Protein 9KP8 (pdb70)

InterPro domains:
  IPR002937 Amine oxidase [PF01593] (42-305)
  IPR036188 FAD/NAD(P)-binding domain superfamily [G3DSA:3.50.50.60] (33-446)
  IPR036188 FAD/NAD(P)-binding domain superfamily [SSF51905] (32-357)

Secondary structure (DSSP, 8-state):
-PPPEEEEEEEE--SHHHHHHHHHHHHTT--EEEE-SSSSS-TT--EEE-TT--EEE-S---B--SHHHHHHHHHTT--EEE--PPP-EEEEEETTTTEE--SPTTPPPHHHHHHHHHHHHTT-GGGTTSB----SSPPHHHHSBHHHHHHHTT-GGGHHHHHHTSSS-GGGSBHHHHHHHHSHHHHHHHHH--EEETT-HHHHHHHHHHHHGGGEETTEEEEEEEEETTEEEEEEEETTS-EEEEEEEEEEE-S---GGGGTT----HHHHHHHTT-EEEEEEEEEEE---S-TTEEEEE--TTSGGGPPPSSEEEEEE--SSTT-EEEEEEE-TT--HHHHHHHHHHHHHHHHHTTS----PPEEEEEEE--SEEEE--HHHHHTTHHHHHHHTTTGGGEEE-STTTB-SSHHHHHHHHHHHHHHHT--

Solvent-accessible surface area: 17937 Å² total; per-residue (Å²): 106,138,130,66,40,68,72,32,0,0,0,0,14,0,13,22,7,0,0,6,0,0,0,98,0,78,87,93,62,42,71,0,1,0,3,9,170,32,107,73,18,1,19,73,3,14,22,69,75,18,186,114,100,28,39,0,18,10,7,36,48,11,3,4,44,54,80,50,0,81,84,6,0,98,85,1,152,9,85,57,23,150,77,94,68,11,98,42,90,97,27,43,0,2,1,82,38,0,92,134,42,111,44,26,107,63,23,44,104,51,135,88,0,3,68,92,0,45,112,9,3,71,93,6,33,62,6,64,101,0,5,11,118,22,68,70,130,10,46,99,27,0,4,23,65,0,25,68,1,0,128,142,61,146,4,72,38,0,0,7,1,0,2,20,31,0,8,4,6,0,21,142,20,29,0,0,7,0,6,6,18,0,1,53,28,2,3,60,8,49,52,81,19,33,10,49,2,86,96,0,0,25,19,0,7,136,23,0,23,153,61,3,43,103,20,20,36,74,88,2,56,21,76,40,7,94,22,83,161,135,7,4,45,0,53,0,84,22,79,105,44,28,86,6,42,0,90,8,137,29,0,0,0,23,35,44,0,14,76,124,46,8,126,40,14,70,46,38,134,68,0,40,111,1,3,71,50,21,80,47,34,22,25,15,0,0,0,0,31,86,4,32,14,48,75,75,0,35,6,29,8,1,8,79,139,48,98,22,1,0,5,108,44,49,2,1,34,66,2,26,17,27,147,11,107,24,37,2,1,0,14,0,0,0,33,38,144,6,20,84,118,90,0,63,43,36,0,47,95,37,3,78,45,1,109,78,81,66,15,19,76,7,91,139,11,100,48,34,90,28,19,58,11,37,23,7,16,12,45,1,42,25,117,50,3,98,47,3,2,4,130,30,0,33,145,12,20,26,78,49,12,0,12,0,1,4,43,5,1,1,2,45,42,15,8,16,9,0,26,8,0,34,84,4,1,104,80,8,53,90,163

Foldseek 3Di:
DPEAAEWAEEEEAQALLRLLLQLVCVVVVTGYFYFHQAQFGHQQFDWDADPVLFTDTQGDQFAFPDPLVVVLCVSLVFAKDFRDFDAADEWEAALVQLGTDDQPPLADALLVLQVLVQVLCVVVVVCVLFFLPADPLGDVLQQAQPLVNCVVSVSLNNPVSLLLQQQAQSRRHGNNLSCLRCNDSNSVRVVVGGMAGPSGSSSSRVSSCVVCPPSYQHSKHFAAKDFALQWIWTWMAHPVGDIYIYIHRAYEYAFQLQVVRQHNPDDDPLSCVLNPFWFFKWKKGFKWFPWQFDQRYWYQHFNNPDRSRGDHPFDFSTWAHGPDGGITITMTMHGPPCDDVNRLVSVQVSSVSNVVNVNGVTDRIGTPDIDIPPGDDTDGHSVCVSVPSLVSVCVPASPRRYHYFYVNRGRHGSSSRSVVSVVSVVVSPDD

Nearest PDB structures (foldseek):
  2xfo-assembly1_B  TM=6.736E-01  e=1.021E-20  Homo sapiens
  2c76-assembly1_B  TM=6.540E-01  e=6.732E-21  Homo sapiens
  2bk4-assembly1_A  TM=6.686E-01  e=2.087E-20  Homo sapiens
  2c75-assembly1_B  TM=6.546E-01  e=1.745E-20  Homo sapiens
  3zyx-assembly1_B  TM=6.555E-01  e=2.810E-20  Homo sapiens

B-factor: mean 18.24, std 7.31, range [10.5, 93.71]

Radius of gyration: 21.71 Å; Cα contacts (8 Å, |Δi|>4): 924; chains: 1; bounding box: 50×56×63 Å

Structure (mmCIF, N/CA/C/O backbone):
data_9KP8
#
_entry.id   9KP8
#
_cell.length_a   118.245
_cell.length_b   118.245
_cell.length_c   68.891
_cell.angle_alpha   90.000
_cell.angle_beta   90.000
_cell.angle_gamma   120.000
#
_symmetry.space_group_name_H-M   'P 65'
#
loop_
_entity.id
_entity.type
_entity.pdbx_description
1 polymer 'alpha-glucosidase,Beta-cyclopiazonate dehydrogenase'
2 non-polymer 'FLAVIN-ADENINE DINUCLEOTIDE'
3 non-polymer 2-acetamido-2-deoxy-beta-D-glucopyranose
4 non-polymer 'SULFATE ION'
5 water water
#
loop_
_atom_site.group_PDB
_atom_site.id
_atom_site.type_symbol
_atom_site.label_atom_id
_atom_site.label_alt_id
_atom_site.label_comp_id
_atom_site.label_asym_id
_atom_site.label_entity_id
_atom_site.label_seq_id
_atom_site.pdbx_PDB_ins_code
_atom_site.Cartn_x
_atom_site.Cartn_y
_atom_site.Cartn_z
_atom_site.occupancy
_atom_site.B_iso_or_equiv
_atom_site.auth_seq_id
_atom_site.auth_comp_id
_atom_site.auth_asym_id
_atom_site.auth_atom_id
_atom_site.pdbx_PDB_model_num
ATOM 1 N N . ALA A 1 107 ? 9.995 28.310 -22.086 1.000 31.960 1 ALA A N 1
ATOM 2 C CA . ALA A 1 107 ? 8.527 28.432 -21.911 1.000 31.700 1 ALA A CA 1
ATOM 3 C C . ALA A 1 107 ? 7.826 27.299 -22.655 1.000 31.720 1 ALA A C 1
ATOM 4 O O . ALA A 1 107 ? 8.353 26.786 -23.641 1.000 32.160 1 ALA A O 1
ATOM 6 N N . ARG A 1 108 ? 6.638 26.918 -22.170 1.000 31.070 2 ARG A N 1
ATOM 7 C CA . ARG A 1 108 ? 5.770 26.007 -22.898 1.000 30.920 2 ARG A CA 1
ATOM 8 C C . ARG A 1 108 ? 5.218 26.726 -24.125 1.000 29.100 2 ARG A C 1
ATOM 9 O O . ARG A 1 108 ? 5.343 27.942 -24.247 1.000 28.410 2 ARG A O 1
ATOM 17 N N . ASP A 1 109 ? 4.603 25.954 -25.026 1.000 27.610 3 ASP A N 1
ATOM 18 C CA . ASP A 1 109 ? 4.034 26.499 -26.246 1.000 26.850 3 ASP A CA 1
ATOM 19 C C . ASP A 1 109 ? 2.999 27.559 -25.883 1.000 24.520 3 ASP A C 1
ATOM 20 O O . ASP A 1 109 ? 2.129 27.327 -25.047 1.000 23.760 3 ASP A O 1
ATOM 25 N N . THR A 1 110 ? 3.127 28.726 -26.516 1.000 22.460 4 THR A N 1
ATOM 26 C CA . THR A 1 110 ? 2.163 29.804 -26.385 1.000 20.710 4 THR A CA 1
ATOM 27 C C . THR A 1 110 ? 0.757 29.268 -26.644 1.000 20.100 4 THR A C 1
ATOM 28 O O . THR A 1 110 ? 0.568 28.455 -27.548 1.000 21.120 4 THR A O 1
ATOM 32 N N . ILE A 1 111 ? -0.211 29.731 -25.841 1.000 18.480 5 ILE A N 1
ATOM 33 C CA . ILE A 1 111 ? -1.618 29.416 -26.038 1.000 18.150 5 ILE A CA 1
ATOM 34 C C . ILE A 1 111 ? -2.328 30.706 -26.438 1.000 17.240 5 ILE A C 1
ATOM 35 O O . ILE A 1 111 ? -2.278 31.687 -25.699 1.000 17.520 5 ILE A O 1
ATOM 40 N N A SER A 1 112 ? -2.969 30.693 -27.615 0.500 16.840 6 SER A N 1
ATOM 41 N N B SER A 1 112 ? -2.999 30.677 -27.595 0.500 16.850 6 SER A N 1
ATOM 42 C CA A SER A 1 112 ? -3.735 31.829 -28.104 0.500 16.650 6 SER A CA 1
ATOM 43 C CA B SER A 1 112 ? -3.734 31.824 -28.099 0.500 16.680 6 SER A CA 1
ATOM 44 C C A SER A 1 112 ? -5.225 31.506 -28.031 0.500 16.050 6 SER A C 1
ATOM 45 C C B SER A 1 112 ? -5.230 31.526 -28.068 0.500 16.070 6 SER A C 1
ATOM 46 O O A SER A 1 112 ? -5.652 30.454 -28.500 0.500 15.940 6 SER A O 1
ATOM 47 O O B SER A 1 112 ? -5.670 30.512 -28.603 0.500 15.970 6 SER A O 1
ATOM 52 N N . ARG A 1 113 ? -6.001 32.417 -27.429 1.000 15.640 7 ARG A N 1
ATOM 53 C CA . ARG A 1 113 ? -7.439 32.244 -27.282 1.000 15.660 7 ARG A CA 1
ATOM 54 C C . ARG A 1 113 ? -8.147 33.578 -27.497 1.000 15.200 7 ARG A C 1
ATOM 55 O O . ARG A 1 113 ? -7.531 34.639 -27.444 1.000 15.840 7 ARG A O 1
ATOM 63 N N . ASP A 1 114 ? -9.464 33.516 -27.715 1.000 15.150 8 ASP A N 1
ATOM 64 C CA . ASP A 1 114 ? -10.265 34.726 -27.805 1.000 14.930 8 ASP A CA 1
ATOM 65 C C . ASP A 1 114 ? -10.282 35.456 -26.464 1.000 14.020 8 ASP A C 1
ATOM 66 O O . ASP A 1 114 ? -10.143 36.675 -26.433 1.000 14.050 8 ASP A O 1
ATOM 71 N N . VAL A 1 115 ? -10.451 34.708 -25.364 1.000 13.520 9 VAL A N 1
ATOM 72 C CA . VAL A 1 115 ? -10.530 35.309 -24.040 1.000 13.400 9 VAL A CA 1
ATOM 73 C C . VAL A 1 115 ? -9.648 34.531 -23.069 1.000 13.260 9 VAL A C 1
ATOM 74 O O . VAL A 1 115 ? -9.748 33.314 -22.970 1.000 13.680 9 VAL A O 1
ATOM 78 N N . ILE A 1 116 ? -8.812 35.265 -22.328 1.000 13.000 10 ILE A N 1
ATOM 79 C CA . ILE A 1 116 ? -8.127 34.720 -21.167 1.000 13.020 10 ILE A CA 1
ATOM 80 C C . ILE A 1 116 ? -8.927 35.108 -19.928 1.000 12.770 10 ILE A C 1
ATOM 81 O O . ILE A 1 116 ? -9.229 36.285 -19.730 1.000 12.960 10 ILE A O 1
ATOM 86 N N . ILE A 1 117 ? -9.270 34.104 -19.114 1.000 12.440 11 ILE A N 1
ATOM 87 C CA . ILE A 1 117 ? -10.057 34.302 -17.908 1.000 12.460 11 ILE A CA 1
ATOM 88 C C . ILE A 1 117 ? -9.160 34.059 -16.698 1.000 12.260 11 ILE A C 1
ATOM 89 O O . ILE A 1 117 ? -8.600 32.972 -16.555 1.000 12.730 11 ILE A O 1
ATOM 94 N N . LEU A 1 118 ? -9.048 35.067 -15.827 1.000 11.880 12 LEU A N 1
ATOM 95 C CA . LEU A 1 118 ? -8.279 34.931 -14.600 1.000 11.950 12 LEU A CA 1
ATOM 96 C C . LEU A 1 118 ? -9.218 34.574 -13.455 1.000 11.670 12 LEU A C 1
ATOM 97 O O . LEU A 1 118 ? -10.076 35.372 -13.074 1.000 11.640 12 LEU A O 1
ATOM 102 N N . GLY A 1 119 ? -9.031 33.359 -12.933 1.000 11.900 13 GLY A N 1
ATOM 103 C CA . GLY A 1 119 ? -9.833 32.809 -11.855 1.000 11.940 13 GLY A CA 1
ATOM 104 C C . GLY A 1 119 ? -10.918 31.886 -12.397 1.000 11.910 13 GLY A C 1
ATOM 105 O O . GLY A 1 119 ? -11.806 32.336 -13.121 1.000 12.780 13 GLY A O 1
ATOM 106 N N . GLY A 1 120 ? -10.832 30.604 -12.027 1.000 11.950 14 GLY A N 1
ATOM 107 C CA . GLY A 1 120 ? -11.827 29.605 -12.379 1.000 11.870 14 GLY A CA 1
ATOM 108 C C . GLY A 1 120 ? -12.736 29.286 -11.196 1.000 11.610 14 GLY A C 1
ATOM 109 O O . GLY A 1 120 ? -12.915 28.126 -10.828 1.000 12.180 14 GLY A O 1
ATOM 110 N N . GLY A 1 121 ? -13.295 30.345 -10.600 1.000 11.490 15 GLY A N 1
ATOM 111 C CA . GLY A 1 121 ? -14.303 30.222 -9.566 1.000 11.230 15 GLY A CA 1
ATOM 112 C C . GLY A 1 121 ? -15.696 30.290 -10.174 1.000 11.120 15 GLY A C 1
ATOM 113 O O . GLY A 1 121 ? -15.902 29.868 -11.310 1.000 11.650 15 GLY A O 1
ATOM 114 N N . SER A 1 122 ? -16.653 30.835 -9.426 1.000 10.980 16 SER A N 1
ATOM 115 C CA . SER A 1 122 ? -18.025 30.842 -9.899 1.000 11.090 16 SER A CA 1
ATOM 116 C C . SER A 1 122 ? -18.177 31.667 -11.175 1.000 11.120 16 SER A C 1
ATOM 117 O O . SER A 1 122 ? -18.747 31.192 -12.159 1.000 11.510 16 SER A O 1
ATOM 120 N N . SER A 1 123 ? -17.708 32.917 -11.1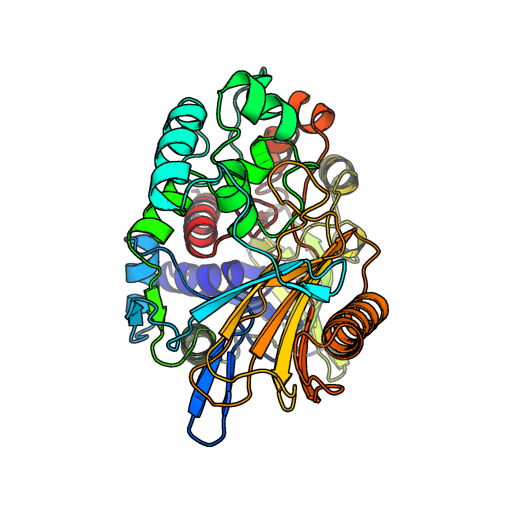54 1.000 11.040 17 SER A N 1
ATOM 121 C CA . SER A 1 12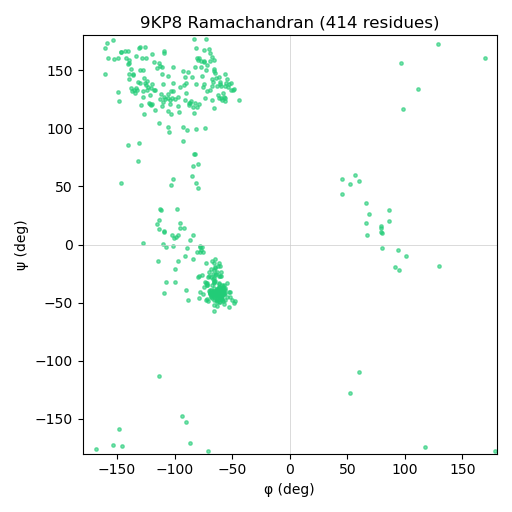3 ? -17.955 33.811 -12.274 1.000 11.190 17 SER A CA 1
ATOM 122 C C . SER A 1 123 ? -17.074 33.438 -13.464 1.000 11.210 17 SER A C 1
ATOM 123 O O . SER A 1 123 ? -17.519 33.522 -14.607 1.000 11.480 17 SER A O 1
ATOM 126 N N . GLY A 1 124 ? -15.836 33.009 -13.204 1.000 11.160 18 GLY A N 1
ATOM 127 C CA . GLY A 1 124 ? -14.924 32.665 -14.284 1.000 11.310 18 GLY A CA 1
ATOM 128 C C . GLY A 1 124 ? -15.347 31.398 -15.022 1.000 11.340 18 GLY A C 1
ATOM 129 O O . GLY A 1 124 ? -15.242 31.318 -16.248 1.000 11.660 18 GLY A O 1
ATOM 130 N N . THR A 1 125 ? -15.809 30.397 -14.269 1.000 11.490 19 THR A N 1
ATOM 131 C CA . THR A 1 125 ? -16.263 29.160 -14.885 1.000 11.660 19 THR A CA 1
ATOM 132 C C . THR A 1 125 ? -17.511 29.417 -15.730 1.000 11.480 19 THR A C 1
ATOM 133 O O . THR A 1 125 ? -17.617 28.923 -16.851 1.000 11.930 19 THR A O 1
ATOM 137 N N . TYR A 1 126 ? -18.461 30.176 -15.178 1.000 11.240 20 TYR A N 1
ATOM 138 C CA . TYR A 1 126 ? -19.663 30.537 -15.911 1.000 11.610 20 TYR A CA 1
ATOM 139 C C . TYR A 1 126 ? -19.290 31.242 -17.214 1.000 11.860 20 TYR A C 1
ATOM 140 O O . TYR A 1 126 ? -19.812 30.911 -18.277 1.000 12.060 20 TYR A O 1
ATOM 149 N N . ALA A 1 127 ? -18.381 32.217 -17.127 1.000 11.790 21 ALA A N 1
ATOM 150 C CA . ALA A 1 127 ? -17.945 32.951 -18.304 1.000 12.040 21 ALA A CA 1
ATOM 151 C C . ALA A 1 127 ? -17.345 32.003 -19.341 1.000 12.260 21 ALA A C 1
ATOM 152 O O . ALA A 1 127 ? -17.593 32.157 -20.533 1.000 12.570 21 ALA A O 1
ATOM 154 N N . ALA A 1 128 ? -16.538 31.037 -18.892 1.000 12.170 22 ALA A N 1
ATOM 155 C CA . ALA A 1 128 ? -15.867 30.126 -19.808 1.000 12.210 22 ALA A CA 1
ATOM 156 C C . ALA A 1 128 ? -16.895 29.355 -20.633 1.000 12.720 22 ALA A C 1
ATOM 157 O O . ALA A 1 128 ? -16.758 29.229 -21.849 1.000 13.060 22 ALA A O 1
ATOM 159 N N . ILE A 1 129 ? -17.925 28.834 -19.962 1.000 12.640 23 ILE A N 1
ATOM 160 C CA . ILE A 1 129 ? -18.937 28.025 -20.622 1.000 13.000 23 ILE A CA 1
ATOM 161 C C . ILE A 1 129 ? -19.757 28.903 -21.567 1.000 13.360 23 ILE A C 1
ATOM 162 O O . ILE A 1 129 ? -20.012 28.517 -22.707 1.000 13.690 23 ILE A O 1
ATOM 167 N N . ARG A 1 130 ? -20.156 30.090 -21.104 1.000 13.660 24 ARG A N 1
ATOM 168 C CA . ARG A 1 130 ? -20.971 30.981 -21.916 1.000 14.290 24 ARG A CA 1
ATOM 169 C C . ARG A 1 130 ? -20.197 31.432 -23.153 1.000 14.360 24 ARG A C 1
ATOM 170 O O . ARG A 1 130 ? -20.755 31.499 -24.247 1.000 14.670 24 ARG A O 1
ATOM 178 N N . LEU A 1 131 ? -18.905 31.733 -22.986 1.000 14.090 25 LEU A N 1
ATOM 179 C CA . LEU A 1 131 ? -18.099 32.218 -24.095 1.000 14.740 25 LEU A CA 1
ATOM 180 C C . LEU A 1 131 ? -17.940 31.128 -25.149 1.000 15.720 25 LEU A C 1
ATOM 181 O O . LEU A 1 131 ? -18.087 31.401 -26.338 1.000 16.100 25 LEU A O 1
ATOM 186 N N . ARG A 1 132 ? -17.656 29.898 -24.718 1.000 16.080 26 ARG A N 1
ATOM 187 C CA . ARG A 1 132 ? -17.535 28.795 -25.657 1.000 17.690 26 ARG A CA 1
ATOM 188 C C . ARG A 1 132 ? -18.815 28.640 -26.472 1.000 18.240 26 ARG A C 1
ATOM 189 O O . ARG A 1 132 ? -18.752 28.420 -27.680 1.000 18.910 26 ARG A O 1
ATOM 197 N N . ASP A 1 133 ? -19.970 28.758 -25.813 1.000 17.960 27 ASP A N 1
ATOM 198 C CA . ASP A 1 133 ? -21.248 28.598 -26.490 1.000 18.940 27 ASP A CA 1
ATOM 199 C C . ASP A 1 133 ? -21.467 29.729 -27.497 1.000 19.970 27 ASP A C 1
ATOM 200 O O . ASP A 1 133 ? -22.204 29.540 -28.464 1.000 21.680 27 ASP A O 1
ATOM 205 N N . GLN A 1 134 ? -20.824 30.889 -27.278 1.000 20.500 28 GLN A N 1
ATOM 206 C CA . GLN A 1 134 ? -20.869 32.013 -28.207 1.000 22.280 28 GLN A CA 1
ATOM 207 C C . GLN A 1 134 ? -19.889 31.833 -29.366 1.000 22.500 28 GLN A C 1
ATOM 208 O O . GLN A 1 134 ? -19.863 32.659 -30.276 1.000 24.770 28 GLN A O 1
ATOM 214 N N . GLY A 1 135 ? -19.053 30.791 -29.309 1.000 22.250 29 GLY A N 1
ATOM 215 C CA . GLY A 1 135 ? -18.041 30.557 -30.327 1.000 22.580 29 GLY A CA 1
ATOM 216 C C . GLY A 1 135 ? -16.739 31.315 -30.068 1.000 22.440 29 GLY A C 1
ATOM 217 O O . GLY A 1 135 ? -15.955 31.513 -30.993 1.000 23.710 29 GLY A O 1
ATOM 218 N N . LYS A 1 136 ? -16.512 31.729 -28.812 1.000 21.340 30 LYS A N 1
ATOM 219 C CA . LYS A 1 136 ? -15.245 32.313 -28.396 1.000 20.850 30 LYS A CA 1
ATOM 220 C C . LYS A 1 136 ? -14.435 31.253 -27.647 1.000 19.940 30 LYS A C 1
ATOM 221 O O . LYS A 1 136 ? -14.967 30.585 -26.764 1.000 22.720 30 LYS A O 1
ATOM 227 N N . THR A 1 137 ? -13.151 31.105 -28.006 1.000 17.550 31 THR A N 1
ATOM 228 C CA . THR A 1 137 ? -12.248 30.178 -27.337 1.000 16.590 31 THR A CA 1
ATOM 229 C C . THR A 1 137 ? -11.696 30.822 -26.067 1.000 15.200 31 THR A C 1
ATOM 230 O O . THR A 1 137 ? -11.592 32.042 -25.986 1.000 15.020 31 THR A O 1
ATOM 234 N N . VAL A 1 138 ? -11.335 29.984 -25.085 1.000 14.570 32 VAL A N 1
ATOM 235 C CA . VAL A 1 138 ? -10.954 30.478 -23.770 1.000 14.460 32 VAL A CA 1
ATOM 236 C C . VAL A 1 138 ? -9.767 29.692 -23.221 1.000 14.260 32 VAL A C 1
ATOM 237 O O . VAL A 1 138 ? -9.533 28.541 -23.588 1.000 14.840 32 VAL A O 1
ATOM 241 N N . ALA A 1 139 ? -9.044 30.348 -22.307 1.000 14.140 33 ALA A N 1
ATOM 242 C CA . ALA A 1 139 ? -8.198 29.677 -21.334 1.000 14.290 33 ALA A CA 1
ATOM 243 C C . ALA A 1 139 ? -8.530 30.236 -19.955 1.000 13.960 33 ALA A C 1
ATOM 244 O O . ALA A 1 139 ? -8.731 31.440 -19.812 1.000 14.650 33 ALA A O 1
ATOM 246 N N . VAL A 1 140 ? -8.596 29.342 -18.965 1.000 13.660 34 VAL A N 1
ATOM 247 C CA . VAL A 1 140 ? -8.918 29.696 -17.595 1.000 13.430 34 VAL A CA 1
ATOM 248 C C . VAL A 1 140 ? -7.676 29.474 -16.737 1.000 13.370 34 VAL A C 1
ATOM 249 O O . VAL A 1 140 ? -7.128 28.373 -16.711 1.000 14.360 34 VAL A O 1
ATOM 253 N N . VAL A 1 141 ? -7.267 30.526 -16.023 1.000 13.020 35 VAL A N 1
ATOM 254 C CA . VAL A 1 141 ? -6.091 30.502 -15.169 1.000 13.080 35 VAL A CA 1
ATOM 255 C C . VAL A 1 141 ? -6.559 30.440 -13.717 1.000 12.780 35 VAL A C 1
ATOM 256 O O . VAL A 1 141 ? -7.177 31.387 -13.235 1.000 13.200 35 VAL A O 1
ATOM 260 N N . GLU A 1 142 ? -6.272 29.336 -13.014 1.000 12.430 36 GLU A N 1
ATOM 261 C CA . GLU A 1 142 ? -6.824 29.127 -11.684 1.000 12.560 36 GLU A CA 1
ATOM 262 C C . GLU A 1 142 ? -5.723 28.803 -10.678 1.000 12.500 36 GLU A C 1
ATOM 263 O O . GLU A 1 142 ? -4.974 27.845 -10.852 1.000 12.890 36 GLU A O 1
ATOM 269 N N . ARG A 1 143 ? -5.712 29.581 -9.592 1.000 12.800 37 ARG A N 1
ATOM 270 C CA . ARG A 1 143 ? -4.745 29.508 -8.504 1.000 13.720 37 ARG A CA 1
ATOM 271 C C . ARG A 1 143 ? -4.782 28.158 -7.786 1.000 13.360 37 ARG A C 1
ATOM 272 O O . ARG A 1 143 ? -3.734 27.620 -7.420 1.000 13.540 37 ARG A O 1
ATOM 280 N N . ASN A 1 144 ? -5.992 27.650 -7.530 1.000 13.030 38 ASN A N 1
ATOM 281 C CA . ASN A 1 144 ? -6.198 26.453 -6.730 1.000 13.190 38 ASN A CA 1
ATOM 282 C C . ASN A 1 144 ? -6.025 25.197 -7.582 1.000 13.510 38 ASN A C 1
ATOM 283 O O . ASN A 1 144 ? -5.839 25.280 -8.793 1.000 13.500 38 ASN A O 1
ATOM 288 N N . ASN A 1 145 ? -6.128 24.031 -6.927 1.000 14.220 39 ASN A N 1
ATOM 289 C CA . ASN A 1 145 ? -6.039 22.745 -7.605 1.000 15.540 39 ASN A CA 1
ATOM 290 C C . ASN A 1 145 ? -7.430 22.205 -7.946 1.000 15.310 39 ASN A C 1
ATOM 291 O O . ASN A 1 145 ? -7.580 21.009 -8.196 1.000 16.380 39 ASN A O 1
ATOM 296 N N . TYR A 1 146 ? -8.444 23.078 -7.960 1.000 14.530 40 TYR A N 1
ATOM 297 C CA . TYR A 1 146 ? -9.802 22.704 -8.323 1.000 13.900 40 TYR A CA 1
ATOM 298 C C . TYR A 1 146 ? -10.501 23.945 -8.878 1.000 13.330 40 TYR A C 1
ATOM 299 O O . TYR A 1 146 ? -10.064 25.065 -8.613 1.000 13.220 40 TYR A O 1
ATOM 308 N N . LEU A 1 147 ? -11.581 23.725 -9.639 1.000 13.380 41 LEU A N 1
ATOM 309 C CA . LEU A 1 147 ? -12.464 24.788 -10.094 1.000 13.520 41 LEU A CA 1
ATOM 310 C C . LEU A 1 147 ? -13.584 24.989 -9.083 1.000 12.970 41 LEU A C 1
ATOM 311 O O . LEU A 1 147 ? -14.104 24.020 -8.533 1.000 13.060 41 LEU A O 1
ATOM 316 N N . GLY A 1 148 ? -13.992 26.250 -8.910 1.000 12.860 42 GLY A N 1
ATOM 317 C CA . GLY A 1 148 ? -15.204 26.558 -8.170 1.000 12.480 42 GLY A CA 1
ATOM 318 C C . GLY A 1 148 ? -15.019 27.622 -7.092 1.000 12.000 42 GLY A C 1
ATOM 319 O O . GLY A 1 148 ? -16.006 28.184 -6.633 1.000 11.890 42 GLY A O 1
ATOM 320 N N . GLY A 1 149 ? -13.773 27.886 -6.676 1.000 11.350 43 GLY A N 1
ATOM 321 C CA . GLY A 1 149 ? -13.500 28.932 -5.703 1.000 11.460 43 GLY A CA 1
ATOM 322 C C . GLY A 1 149 ? -14.220 28.669 -4.383 1.000 11.500 43 GLY A C 1
ATOM 323 O O . GLY A 1 149 ? -13.894 27.729 -3.665 1.000 11.550 43 GLY A O 1
ATOM 324 N N . HIS A 1 150 ? -15.233 29.488 -4.090 1.000 11.440 44 HIS A N 1
ATOM 325 C CA . HIS A 1 150 ? -16.005 29.373 -2.862 1.000 11.700 44 HIS A CA 1
ATOM 326 C C . HIS A 1 150 ? -17.011 28.222 -2.902 1.000 11.900 44 HIS A C 1
ATOM 327 O O . HIS A 1 150 ? -17.697 27.977 -1.910 1.000 12.480 44 HIS A O 1
ATOM 334 N N . GLY A 1 151 ? -17.115 27.553 -4.054 1.000 11.970 45 GLY A N 1
ATOM 335 C CA . GLY A 1 151 ? -17.955 26.380 -4.215 1.000 12.610 45 GLY A CA 1
ATOM 336 C C . GLY A 1 151 ? -17.130 25.129 -3.947 1.000 13.330 45 GLY A C 1
ATOM 337 O O . GLY A 1 151 ? -16.335 24.720 -4.792 1.000 15.430 45 GLY A O 1
ATOM 338 N N . GLU A 1 152 ? -17.296 24.578 -2.741 1.000 13.340 46 GLU A N 1
ATOM 339 C CA . GLU A 1 152 ? -16.411 23.563 -2.197 1.000 13.180 46 GLU A CA 1
ATOM 340 C C . GLU A 1 152 ? -17.231 22.414 -1.625 1.000 12.820 46 GLU A C 1
ATOM 341 O O . GLU A 1 152 ? -18.173 22.638 -0.869 1.000 13.210 46 GLU A O 1
ATOM 347 N N . THR A 1 153 ? -16.840 21.185 -1.971 1.000 12.530 47 THR A N 1
ATOM 348 C CA . THR A 1 153 ? -17.491 20.003 -1.437 1.000 12.510 47 THR A CA 1
ATOM 349 C C . THR A 1 153 ? -16.434 18.987 -1.022 1.000 12.590 47 THR A C 1
ATOM 350 O O . THR A 1 153 ? -15.504 18.714 -1.777 1.000 13.330 47 THR A O 1
ATOM 354 N N . TYR A 1 154 ? -16.609 18.439 0.183 1.000 12.460 48 TYR A N 1
ATOM 355 C CA . TYR A 1 154 ? -15.862 17.288 0.652 1.000 12.870 48 TYR A CA 1
ATOM 356 C C . TYR A 1 154 ? -16.767 16.066 0.559 1.000 12.790 48 TYR A C 1
ATOM 357 O O . TYR A 1 154 ? -17.910 16.121 1.003 1.000 12.900 48 TYR A O 1
ATOM 366 N N . TYR A 1 155 ? -16.251 14.973 -0.010 1.000 12.610 49 TYR A N 1
ATOM 367 C CA . TYR A 1 155 ? -17.025 13.751 -0.156 1.000 13.020 49 TYR A CA 1
ATOM 368 C C . TYR A 1 155 ? -16.539 12.718 0.853 1.000 13.380 49 TYR A C 1
ATOM 369 O O . TYR A 1 155 ? -15.358 12.393 0.899 1.000 14.000 49 TYR A O 1
ATOM 378 N N . THR A 1 156 ? -17.474 12.188 1.640 1.000 13.620 50 THR A N 1
ATOM 379 C CA . THR A 1 156 ? -17.163 11.114 2.567 1.000 14.080 50 THR A CA 1
ATOM 380 C C . THR A 1 156 ? -16.951 9.815 1.791 1.000 14.630 50 THR A C 1
ATOM 381 O O . THR A 1 156 ? -17.125 9.766 0.576 1.000 14.320 50 THR A O 1
ATOM 385 N N . GLU A 1 157 ? -16.590 8.749 2.516 1.000 15.910 51 GLU A N 1
ATOM 386 C CA . GLU A 1 157 ? -16.307 7.457 1.910 1.000 17.780 51 GLU A CA 1
ATOM 387 C C . GLU A 1 157 ? -17.502 6.964 1.090 1.000 16.990 51 GLU A C 1
ATOM 388 O O . GLU A 1 157 ? -17.309 6.371 0.031 1.000 17.700 51 GLU A O 1
ATOM 394 N N . ASP A 1 158 ? -18.729 7.218 1.573 1.000 16.180 52 ASP A N 1
ATOM 395 C CA . ASP A 1 158 ? -19.932 6.758 0.890 1.000 16.160 52 ASP A CA 1
ATOM 396 C C . ASP A 1 158 ? -20.460 7.822 -0.074 1.000 15.970 52 ASP A C 1
ATOM 397 O O . ASP A 1 158 ? -21.595 7.721 -0.538 1.000 16.530 52 ASP A O 1
ATOM 402 N N . ASN A 1 159 ? -19.631 8.833 -0.373 1.000 16.010 53 ASN A N 1
ATOM 403 C CA . ASN A 1 159 ? -19.924 9.851 -1.373 1.000 16.980 53 ASN A CA 1
ATOM 404 C C . ASN A 1 159 ? -21.063 10.780 -0.945 1.000 15.570 53 ASN A C 1
ATOM 405 O O . ASN A 1 159 ? -21.704 11.393 -1.794 1.000 16.680 53 ASN A O 1
ATOM 410 N N . THR A 1 160 ? -21.274 10.945 0.364 1.000 14.180 54 THR A N 1
ATOM 411 C CA . THR A 1 160 ? -22.141 12.011 0.839 1.000 13.690 54 THR A CA 1
ATOM 412 C C . THR A 1 160 ? -21.458 13.342 0.545 1.000 13.340 54 THR A C 1
ATOM 413 O O . THR A 1 160 ? -20.309 13.536 0.939 1.000 13.450 54 THR A O 1
ATOM 417 N N . PRO A 1 161 ? -22.113 14.279 -0.179 1.000 13.040 55 PRO A N 1
ATOM 418 C CA . PRO A 1 161 ? -21.509 15.581 -0.449 1.000 12.910 55 PRO A CA 1
ATOM 419 C C . PRO A 1 161 ? -21.654 16.515 0.747 1.000 12.820 55 PRO A C 1
ATOM 420 O O . PRO A 1 161 ? -22.766 16.844 1.147 1.000 13.820 55 PRO A O 1
ATOM 424 N N . LEU A 1 162 ? -20.521 16.934 1.316 1.000 12.400 56 LEU A N 1
ATOM 425 C CA . LEU A 1 162 ? -20.525 17.919 2.386 1.000 12.620 56 LEU A CA 1
ATOM 426 C C . LEU A 1 162 ? -20.063 19.256 1.818 1.000 12.400 56 LEU A C 1
ATOM 427 O O . LEU A 1 162 ? -18.867 19.505 1.672 1.000 12.290 56 LEU A O 1
ATOM 432 N N . ASN A 1 163 ? -21.035 20.098 1.462 1.000 12.270 57 ASN A N 1
ATOM 433 C CA . ASN A 1 163 ? -20.741 21.448 1.023 1.000 12.480 57 ASN A CA 1
ATOM 434 C C . ASN A 1 163 ? -20.291 22.256 2.232 1.000 12.620 57 ASN A C 1
ATOM 435 O O . ASN A 1 163 ? -20.944 22.204 3.270 1.000 13.530 57 ASN A O 1
ATOM 440 N N . PHE A 1 164 ? -19.177 22.987 2.105 1.000 12.180 58 PHE A N 1
ATOM 441 C CA . PHE A 1 164 ? -18.701 23.790 3.225 1.000 12.250 58 PHE A CA 1
ATOM 442 C C . PHE A 1 164 ? -18.448 25.249 2.838 1.000 12.040 58 PHE A C 1
ATOM 443 O O . PHE A 1 164 ? -18.066 26.041 3.699 1.000 12.370 58 PHE A O 1
ATOM 451 N N . GLY A 1 165 ? -18.701 25.612 1.577 1.000 11.810 59 GLY A N 1
ATOM 452 C CA . GLY A 1 165 ? -18.739 27.004 1.157 1.000 11.790 59 GLY A CA 1
ATOM 453 C C . GLY A 1 165 ? -20.153 27.383 0.734 1.000 11.850 59 GLY A C 1
ATOM 454 O O . GLY A 1 165 ? -21.065 27.396 1.554 1.000 12.310 59 GLY A O 1
ATOM 455 N N . VAL A 1 166 ? -20.321 27.655 -0.562 1.000 11.810 60 VAL A N 1
ATOM 456 C CA . VAL A 1 166 ? -21.629 27.844 -1.166 1.000 12.340 60 VAL A CA 1
ATOM 457 C C . VAL A 1 166 ? -22.573 26.715 -0.750 1.000 12.690 60 VAL A C 1
ATOM 458 O O . VAL A 1 166 ? -22.216 25.542 -0.825 1.000 12.880 60 VAL A O 1
ATOM 462 N N . GLU A 1 167 ? -23.800 27.091 -0.356 1.000 13.440 61 GLU A N 1
ATOM 463 C CA . GLU A 1 167 ? -24.833 26.138 0.023 1.000 14.700 61 GLU A CA 1
ATOM 464 C C . GLU A 1 167 ? -25.819 25.893 -1.118 1.000 14.440 61 GLU A C 1
ATOM 465 O O . GLU A 1 167 ? -26.374 24.802 -1.227 1.000 15.410 61 GLU A O 1
ATOM 471 N N . GLY A 1 168 ? -26.076 26.907 -1.948 1.000 13.540 62 GLY A N 1
ATOM 472 C CA . GLY A 1 168 ? -27.031 26.748 -3.030 1.000 13.620 62 GLY A CA 1
ATOM 473 C C . GLY A 1 168 ? -27.216 28.024 -3.841 1.000 12.910 62 GLY A C 1
ATOM 474 O O . GLY A 1 168 ? -26.577 29.043 -3.582 1.000 13.520 62 GLY A O 1
ATOM 475 N N . PHE A 1 169 ? -28.121 27.932 -4.820 1.000 12.410 63 PHE A N 1
ATOM 476 C CA . PHE A 1 169 ? -28.338 28.968 -5.810 1.000 12.440 63 PHE A CA 1
ATOM 477 C C . PHE A 1 169 ? -29.805 29.379 -5.803 1.000 12.450 63 PHE A C 1
ATOM 478 O O . PHE A 1 169 ? -30.671 28.638 -5.337 1.000 13.160 63 PHE A O 1
ATOM 486 N N . PHE A 1 170 ? -30.077 30.563 -6.355 1.000 12.390 64 PHE A N 1
ATOM 487 C CA . PHE A 1 170 ? -31.446 31.029 -6.472 1.000 13.050 64 PHE A CA 1
ATOM 488 C C . PHE A 1 170 ? -32.138 30.263 -7.595 1.000 13.630 64 PHE A C 1
ATOM 489 O O . PHE A 1 170 ? -31.562 30.067 -8.663 1.000 13.810 64 PHE A O 1
ATOM 497 N N . ASN A 1 171 ? -33.392 29.866 -7.366 1.000 14.360 65 ASN A N 1
ATOM 498 C CA . ASN A 1 171 ? -34.119 29.097 -8.358 1.000 15.350 65 ASN A CA 1
ATOM 499 C C . ASN A 1 171 ? -34.730 30.036 -9.398 1.000 15.570 65 ASN A C 1
ATOM 500 O O . ASN A 1 171 ? -35.934 30.297 -9.383 1.000 17.330 65 ASN A O 1
ATOM 505 N N . THR A 1 172 ? -33.883 30.499 -10.321 1.000 15.440 66 THR A N 1
ATOM 506 C CA . THR A 1 172 ? -34.276 31.417 -11.376 1.000 15.710 66 THR A CA 1
ATOM 507 C C . THR A 1 172 ? -33.881 30.835 -12.729 1.000 15.830 66 THR A C 1
ATOM 508 O O . THR A 1 172 ? -33.139 29.861 -12.796 1.000 15.230 66 THR A O 1
ATOM 512 N N . THR A 1 173 ? -34.358 31.472 -13.804 1.000 16.070 67 THR A N 1
ATOM 513 C CA . THR A 1 173 ? -34.064 31.042 -15.162 1.000 17.030 67 THR A CA 1
ATOM 514 C C . THR A 1 173 ? -32.554 30.951 -15.386 1.000 16.340 67 THR A C 1
ATOM 515 O O . THR A 1 173 ? -32.074 29.979 -15.959 1.000 15.990 67 THR A O 1
ATOM 519 N N . VAL A 1 174 ? -31.806 31.967 -14.939 1.000 16.240 68 VAL A N 1
ATOM 520 C CA . VAL A 1 174 ? -30.364 32.001 -15.141 1.000 15.920 68 VAL A CA 1
ATOM 521 C C . VAL A 1 174 ? -29.721 30.772 -14.498 1.000 15.020 68 VAL A C 1
ATOM 522 O O . VAL A 1 174 ? -28.871 30.125 -15.102 1.000 14.680 68 VAL A O 1
ATOM 526 N N . THR A 1 175 ? -30.133 30.447 -13.272 1.000 14.370 69 THR A N 1
ATOM 527 C CA . THR A 1 175 ? -29.578 29.299 -12.573 1.000 14.040 69 THR A CA 1
ATOM 528 C C . THR A 1 175 ? -29.945 28.002 -13.286 1.000 13.800 69 THR A C 1
ATOM 529 O O . THR A 1 175 ? -29.085 27.171 -13.555 1.000 13.740 69 THR A O 1
ATOM 533 N N . ARG A 1 176 ? -31.243 27.823 -13.553 1.000 14.330 70 ARG A N 1
ATOM 534 C CA . ARG A 1 176 ? -31.727 26.577 -14.124 1.000 14.930 70 ARG A CA 1
ATOM 535 C C . ARG A 1 176 ? -31.079 26.341 -15.485 1.000 14.950 70 ARG A C 1
ATOM 536 O O . ARG A 1 176 ? -30.664 25.229 -15.783 1.000 14.990 70 ARG A O 1
ATOM 544 N N . ASN A 1 177 ? -30.978 27.395 -16.300 1.000 14.990 71 ASN A N 1
ATOM 545 C CA . ASN A 1 177 ? -30.368 27.279 -17.616 1.000 15.850 71 ASN A CA 1
ATOM 546 C C . ASN A 1 177 ? -28.931 26.775 -17.492 1.000 15.060 71 ASN A C 1
ATOM 547 O O . ASN A 1 177 ? -28.490 25.958 -18.294 1.000 15.110 71 ASN A O 1
ATOM 552 N N . TYR A 1 178 ? -28.192 27.269 -16.489 1.000 14.370 72 TYR A N 1
ATOM 553 C CA . TYR A 1 178 ? -26.784 26.931 -16.342 1.000 13.710 72 TYR A CA 1
ATOM 554 C C . TYR A 1 178 ? -26.612 25.498 -15.849 1.000 13.670 72 TYR A C 1
ATOM 555 O O . TYR A 1 178 ? -25.796 24.752 -16.379 1.000 13.870 72 TYR A O 1
ATOM 564 N N . LEU A 1 179 ? -27.359 25.116 -14.808 1.000 13.910 73 LEU A N 1
ATOM 565 C CA . LEU A 1 179 ? -27.251 23.765 -14.282 1.000 14.340 73 LEU A CA 1
ATOM 566 C C . LEU A 1 179 ? -27.666 22.757 -15.352 1.000 14.230 73 LEU A C 1
ATOM 567 O O . LEU A 1 179 ? -27.041 21.709 -15.479 1.000 14.570 73 LEU A O 1
ATOM 572 N N . GLU A 1 180 ? -28.711 23.088 -16.121 1.000 14.510 74 GLU A N 1
ATOM 573 C CA . GLU A 1 180 ? -29.177 22.226 -17.198 1.000 15.160 74 GLU A CA 1
ATOM 574 C C . GLU A 1 180 ? -28.137 22.176 -18.316 1.000 15.150 74 GLU A C 1
ATOM 575 O O . GLU A 1 180 ? -27.840 21.105 -18.840 1.000 15.060 74 GLU A O 1
ATOM 581 N N . ARG A 1 181 ? -27.563 23.333 -18.660 1.000 14.770 75 ARG A N 1
ATOM 582 C CA . ARG A 1 181 ? -26.514 23.396 -19.664 1.000 15.240 75 ARG A CA 1
ATOM 583 C C . ARG A 1 181 ? -25.402 22.402 -19.327 1.000 15.290 75 ARG A C 1
ATOM 584 O O . ARG A 1 181 ? -24.930 21.684 -20.207 1.000 16.130 75 ARG A O 1
ATOM 592 N N . LEU A 1 182 ? -24.989 22.360 -18.052 1.000 15.100 76 LEU A N 1
ATOM 593 C CA . LEU A 1 182 ? -23.875 21.518 -17.637 1.000 15.090 76 LEU A CA 1
ATOM 594 C C . LEU A 1 182 ? -24.327 20.096 -17.290 1.000 15.400 76 LEU A C 1
ATOM 595 O O . LEU A 1 182 ? -23.509 19.289 -16.859 1.000 15.330 76 LEU A O 1
ATOM 600 N N . GLN A 1 183 ? -25.619 19.789 -17.477 1.000 15.400 77 GLN A N 1
ATOM 601 C CA . GLN A 1 183 ? -26.139 18.434 -17.335 1.000 15.720 77 GLN A CA 1
ATOM 602 C C . GLN A 1 183 ? -26.027 17.974 -15.885 1.000 15.690 77 GLN A C 1
ATOM 603 O O . GLN A 1 183 ? -25.781 16.804 -15.622 1.000 16.470 77 GLN A O 1
ATOM 609 N N . VAL A 1 184 ? -26.232 18.902 -14.946 1.000 15.900 78 VAL A N 1
ATOM 610 C CA . VAL A 1 184 ? -26.028 18.626 -13.534 1.000 16.570 78 VAL A CA 1
ATOM 611 C C . VAL A 1 184 ? -27.392 18.425 -12.879 1.000 16.620 78 VAL A C 1
ATOM 612 O O . VAL A 1 184 ? -28.166 19.373 -12.806 1.000 16.790 78 VAL A O 1
ATOM 616 N N . PRO A 1 185 ? -27.749 17.206 -12.406 1.000 16.940 79 PRO A N 1
ATOM 617 C CA . PRO A 1 185 ? -29.006 17.013 -11.682 1.000 17.040 79 PRO A CA 1
ATOM 618 C C . PRO A 1 185 ? -29.044 17.886 -10.431 1.000 16.230 79 PRO A C 1
ATOM 619 O O . PRO A 1 185 ? -28.050 17.982 -9.713 1.000 15.780 79 PRO A O 1
ATOM 623 N N . TYR A 1 186 ? -30.192 18.523 -10.194 1.000 15.860 80 TYR A N 1
ATOM 624 C CA . TYR A 1 186 ? -30.321 19.456 -9.090 1.000 16.020 80 TYR A CA 1
ATOM 625 C C . TYR A 1 186 ? -31.734 19.401 -8.525 1.000 16.490 80 TYR A C 1
ATOM 626 O O . TYR A 1 186 ? -32.653 18.863 -9.146 1.000 17.740 80 TYR A O 1
ATOM 635 N N . GLY A 1 187 ? -31.890 19.986 -7.339 1.000 16.270 81 GLY A N 1
ATOM 636 C CA . GLY A 1 187 ? -33.179 20.075 -6.683 1.000 16.660 81 GLY A CA 1
ATOM 637 C C . GLY A 1 187 ? -33.105 21.030 -5.501 1.000 16.670 81 GLY A C 1
ATOM 638 O O . GLY A 1 187 ? -32.069 21.653 -5.262 1.000 15.640 81 GLY A O 1
ATOM 639 N N . ARG A 1 188 ? -34.211 21.126 -4.763 1.000 17.460 82 ARG A N 1
ATOM 640 C CA . ARG A 1 188 ? -34.294 22.039 -3.639 1.000 18.760 82 ARG A CA 1
ATOM 641 C C . ARG A 1 188 ? -33.327 21.580 -2.554 1.000 19.420 82 ARG A C 1
ATOM 642 O O . ARG A 1 188 ? -33.188 20.385 -2.303 1.000 20.290 82 ARG A O 1
ATOM 650 N N . ARG A 1 189 ? -32.657 22.546 -1.920 1.000 20.250 83 ARG A N 1
ATOM 651 C CA . ARG A 1 189 ? -31.803 22.261 -0.781 1.000 22.110 83 ARG A CA 1
ATOM 652 C C . ARG A 1 189 ? -32.668 21.667 0.329 1.000 22.750 83 ARG A C 1
ATOM 653 O O . ARG A 1 189 ? -33.689 22.243 0.688 1.000 24.150 83 ARG A O 1
ATOM 661 N N . ASP A 1 190 ? -32.267 20.493 0.833 1.000 24.200 84 ASP A N 1
ATOM 662 C CA . ASP A 1 190 ? -32.968 19.833 1.922 1.000 24.780 84 ASP A CA 1
ATOM 663 C C . ASP A 1 190 ? -31.939 19.429 2.973 1.000 23.680 84 ASP A C 1
ATOM 664 O O . ASP A 1 190 ? -31.430 18.310 2.949 1.000 24.310 84 ASP A O 1
ATOM 669 N N . PRO A 1 191 ? -31.606 20.327 3.926 1.000 22.220 85 PRO A N 1
ATOM 670 C CA . PRO A 1 191 ? -30.564 20.048 4.913 1.000 20.880 85 PRO A CA 1
ATOM 671 C C . PRO A 1 191 ? -30.967 18.935 5.875 1.000 19.120 85 PRO A C 1
ATOM 672 O O . PRO A 1 191 ? -32.149 18.617 6.014 1.000 18.370 85 PRO A O 1
ATOM 676 N N . ALA A 1 192 ? -29.961 18.351 6.534 1.000 18.250 86 ALA A N 1
ATOM 677 C CA . ALA A 1 192 ? -30.186 17.319 7.529 1.000 18.070 86 ALA A CA 1
ATOM 678 C C . ALA A 1 192 ? -31.124 17.854 8.608 1.000 17.950 86 ALA A C 1
ATOM 679 O O . ALA A 1 192 ? -31.097 19.044 8.927 1.000 17.980 86 ALA A O 1
ATOM 681 N N . PRO A 1 193 ? -31.981 16.995 9.205 1.000 18.310 87 PRO A N 1
ATOM 682 C CA . PRO A 1 193 ? -32.808 17.402 10.336 1.000 18.790 87 PRO A CA 1
ATOM 683 C C . PRO A 1 193 ? -31.954 17.980 11.460 1.000 17.740 87 PRO A C 1
ATOM 684 O O . PRO A 1 193 ? -30.850 17.509 11.728 1.000 17.080 87 PRO A O 1
ATOM 688 N N . ALA A 1 194 ? -32.489 19.013 12.107 1.000 17.570 88 ALA A N 1
ATOM 689 C CA . ALA A 1 194 ? -31.823 19.621 13.242 1.000 17.860 88 ALA A CA 1
ATOM 690 C C . ALA A 1 194 ? -32.839 20.419 14.043 1.000 18.690 88 ALA A C 1
ATOM 691 O O . ALA A 1 194 ? -33.780 20.976 13.482 1.000 20.660 88 ALA A O 1
ATOM 693 N N . HIS A 1 195 ? -32.633 20.452 15.359 1.000 19.000 89 HIS A N 1
ATOM 694 C CA . HIS A 1 195 ? -33.251 21.465 16.191 1.000 19.510 89 HIS A CA 1
ATOM 695 C C . HIS A 1 195 ? -32.262 22.620 16.302 1.000 18.560 89 HIS A C 1
ATOM 696 O O . HIS A 1 195 ? -31.049 22.420 16.226 1.000 17.950 89 HIS A O 1
ATOM 703 N N . GLU A 1 196 ? -32.799 23.831 16.440 1.000 18.360 90 GLU A N 1
ATOM 704 C CA . GLU A 1 196 ? -31.973 25.006 16.648 1.000 19.080 90 GLU A CA 1
ATOM 705 C C . GLU A 1 196 ? -31.784 25.226 18.1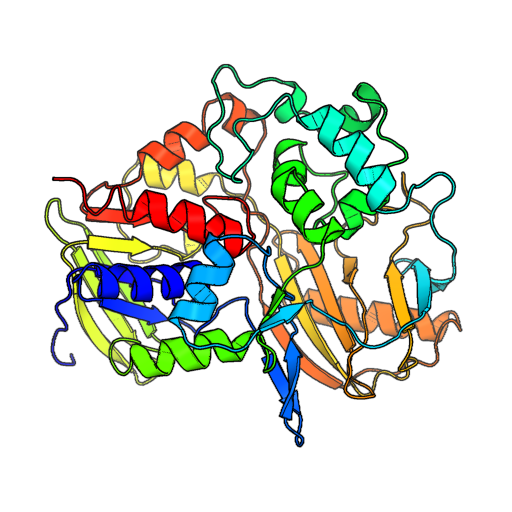45 1.000 18.200 90 GLU A C 1
ATOM 706 O O . GLU A 1 196 ? -32.756 25.298 18.893 1.000 18.530 90 GLU A O 1
ATOM 712 N N . ASP A 1 197 ? -30.517 25.295 18.565 1.000 16.930 91 ASP A N 1
ATOM 713 C CA . ASP A 1 197 ? -30.153 25.774 19.887 1.000 16.480 91 ASP A CA 1
ATOM 714 C C . ASP A 1 197 ? -29.602 27.189 19.745 1.000 15.690 91 ASP A C 1
ATOM 715 O O . ASP A 1 197 ? -28.650 27.411 19.001 1.000 15.630 91 ASP A O 1
ATOM 720 N N . TYR A 1 198 ? -30.200 28.135 20.476 1.000 15.330 92 TYR A N 1
ATOM 721 C CA . TYR A 1 198 ? -29.715 29.503 20.521 1.000 15.480 92 TYR A CA 1
ATOM 722 C C . TYR A 1 198 ? -28.673 29.598 21.626 1.000 14.970 92 TYR A C 1
ATOM 723 O O . TYR A 1 198 ? -28.955 29.268 22.776 1.000 15.440 92 TYR A O 1
ATOM 732 N N . VAL A 1 199 ? -27.463 30.015 21.246 1.000 14.290 93 VAL A N 1
ATOM 733 C CA . VAL A 1 199 ? -26.338 30.047 22.160 1.000 14.160 93 VAL A CA 1
ATOM 734 C C . VAL A 1 199 ? -25.588 31.347 21.925 1.000 13.940 93 VAL A C 1
ATOM 735 O O . VAL A 1 199 ? -25.347 31.735 20.786 1.000 14.060 93 VAL A O 1
ATOM 739 N N . ASN A 1 200 ? -25.227 32.013 23.018 1.000 14.080 94 ASN A N 1
ATOM 740 C CA . ASN A 1 200 ? -24.336 33.150 22.925 1.000 14.030 94 ASN A CA 1
ATOM 741 C C . ASN A 1 200 ? -22.911 32.620 22.834 1.000 14.000 94 ASN A C 1
ATOM 742 O O . ASN A 1 200 ? -22.318 32.263 23.846 1.000 14.460 94 ASN A O 1
ATOM 747 N N . LEU A 1 201 ? -22.358 32.557 21.619 1.000 13.830 95 LEU A N 1
ATOM 748 C CA . LEU A 1 201 ? -21.044 31.953 21.457 1.000 14.320 95 LEU A CA 1
ATOM 749 C C . LEU A 1 201 ? -19.957 32.864 22.025 1.000 14.980 95 LEU A C 1
ATOM 750 O O . LEU A 1 201 ? -18.849 32.405 22.283 1.000 15.540 95 LEU A O 1
ATOM 755 N N . ASN A 1 202 ? -20.281 34.139 22.267 1.000 15.350 96 ASN A N 1
ATOM 756 C CA . ASN A 1 202 ? -19.343 35.055 22.897 1.000 15.950 96 ASN A CA 1
ATOM 757 C C . ASN A 1 202 ? -19.144 34.704 24.374 1.000 16.620 96 ASN A C 1
ATOM 758 O O . ASN A 1 202 ? -18.088 34.994 24.933 1.000 17.950 96 ASN A O 1
ATOM 763 N N . THR A 1 203 ? -20.157 34.104 25.013 1.000 16.740 97 THR A N 1
ATOM 764 C CA . THR A 1 203 ? -20.073 33.747 26.424 1.000 17.110 97 THR A CA 1
ATOM 765 C C . THR A 1 203 ? -20.107 32.233 26.636 1.000 17.160 97 THR A C 1
ATOM 766 O O . THR A 1 203 ? -19.807 31.765 27.733 1.000 18.410 97 THR A O 1
ATOM 770 N N . GLY A 1 204 ? -20.489 31.474 25.600 1.000 16.850 98 GLY A N 1
ATOM 771 C CA . GLY A 1 204 ? -20.609 30.027 25.689 1.000 16.960 98 GLY A CA 1
ATOM 772 C C . GLY A 1 204 ? -21.903 29.561 26.355 1.000 17.360 98 GLY A C 1
ATOM 773 O O . GLY A 1 204 ? -22.045 28.373 26.636 1.000 18.610 98 GLY A O 1
ATOM 774 N N . GLN A 1 205 ? -22.854 30.481 26.568 1.000 17.280 99 GLN A N 1
ATOM 775 C CA . GLN A 1 205 ? -24.024 30.206 27.390 1.000 18.170 99 GLN A CA 1
ATOM 776 C C . GLN A 1 205 ? -25.283 30.122 26.529 1.000 17.570 99 GLN A C 1
ATOM 777 O O . GLN A 1 205 ? -25.503 30.945 25.644 1.000 17.130 99 GLN A O 1
ATOM 783 N N . ARG A 1 206 ? -26.131 29.134 26.836 1.000 18.130 100 ARG A N 1
ATOM 784 C CA . ARG A 1 206 ? -27.379 28.930 26.119 1.000 18.960 100 ARG A CA 1
ATOM 785 C C . ARG A 1 206 ? -28.318 30.110 26.359 1.000 18.030 100 ARG A C 1
ATOM 786 O O . ARG A 1 206 ? -28.290 30.737 27.418 1.000 17.810 100 ARG A O 1
ATOM 794 N N . THR A 1 207 ? -29.152 30.394 25.356 1.000 17.320 101 THR A N 1
ATOM 795 C CA . THR A 1 207 ? -30.133 31.460 25.446 1.000 17.670 101 THR A CA 1
ATOM 796 C C . THR A 1 207 ? -31.355 31.072 24.620 1.000 17.800 101 THR A C 1
ATOM 797 O O . THR A 1 207 ? -31.598 29.887 24.390 1.000 17.620 101 THR A O 1
ATOM 801 N N . GLU A 1 208 ? -32.133 32.085 24.229 1.000 17.740 102 GLU A N 1
ATOM 802 C CA . GLU A 1 208 ? -33.274 31.922 23.348 1.000 18.120 102 GLU A CA 1
ATOM 803 C C . GLU A 1 208 ? -33.157 32.945 22.223 1.000 16.820 102 GLU A C 1
ATOM 804 O O . GLU A 1 208 ? -32.326 33.849 22.278 1.000 16.190 102 GLU A O 1
ATOM 810 N N . TYR A 1 209 ? -34.006 32.797 21.207 1.000 16.030 103 TYR A N 1
ATOM 811 C CA . TYR A 1 209 ? -34.097 33.789 20.149 1.000 16.050 103 TYR A CA 1
ATOM 812 C C . TYR A 1 209 ? -34.390 35.143 20.790 1.000 15.610 103 TYR A C 1
ATOM 813 O O . TYR A 1 209 ? -35.179 35.227 21.732 1.000 16.050 103 TYR A O 1
ATOM 822 N N . THR A 1 210 ? -33.739 36.200 20.295 1.000 14.920 104 THR A N 1
ATOM 823 C CA . THR A 1 210 ? -33.842 37.509 20.919 1.000 14.900 104 THR A CA 1
ATOM 824 C C . THR A 1 210 ? -35.306 37.933 20.999 1.000 14.820 104 THR A C 1
ATOM 825 O O . THR A 1 210 ? -36.004 37.944 19.990 1.000 14.650 104 THR A O 1
ATOM 829 N N . PRO A 1 211 ? -35.815 38.299 22.198 1.000 15.120 105 PRO A N 1
ATOM 830 C CA . PRO A 1 211 ? -37.188 38.788 22.326 1.000 15.100 105 PRO A CA 1
ATOM 831 C C . PRO A 1 211 ? -37.507 39.903 21.336 1.000 14.830 105 PRO A C 1
ATOM 832 O O . PRO A 1 211 ? -36.724 40.833 21.155 1.000 15.000 105 PRO A O 1
ATOM 836 N N . GLY A 1 212 ? -38.660 39.768 20.679 1.000 15.090 106 GLY A N 1
ATOM 837 C CA . GLY A 1 212 ? -39.146 40.780 19.760 1.000 15.650 106 GLY A CA 1
ATOM 838 C C . GLY A 1 212 ? -38.704 40.543 18.317 1.000 15.580 106 GLY A C 1
ATOM 839 O O . GLY A 1 212 ? -39.308 41.090 17.401 1.000 17.150 106 GLY A O 1
ATOM 840 N N . GLN A 1 213 ? -37.651 39.743 18.105 1.000 15.180 107 GLN A N 1
ATOM 841 C CA . GLN A 1 213 ? -37.154 39.527 16.755 1.000 14.660 107 GLN A CA 1
ATOM 842 C C . GLN A 1 213 ? -38.089 38.587 16.001 1.000 15.090 107 GLN A C 1
ATOM 843 O O . GLN A 1 213 ? -38.532 37.572 16.533 1.000 15.350 107 GLN A O 1
ATOM 849 N N . LEU A 1 214 ? -38.370 38.960 14.750 1.000 15.310 108 LEU A N 1
ATOM 850 C CA . LEU A 1 214 ? -39.208 38.181 13.855 1.000 15.880 108 LEU A CA 1
ATOM 851 C C . LEU A 1 214 ? -38.408 37.035 13.242 1.000 15.710 108 LEU A C 1
ATOM 852 O O . LEU A 1 214 ? -37.183 37.096 13.155 1.000 15.470 108 LEU A O 1
ATOM 857 N N . GLN A 1 215 ? -39.147 36.020 12.779 1.000 16.390 109 GLN A N 1
ATOM 858 C CA . GLN A 1 215 ? -38.619 34.979 11.913 1.000 17.370 109 GLN A CA 1
ATOM 859 C C . GLN A 1 215 ? -38.420 35.539 10.506 1.000 16.490 109 GLN A C 1
ATOM 860 O O . GLN A 1 215 ? -38.936 36.601 10.174 1.000 15.660 109 GLN A O 1
ATOM 866 N N . ASP A 1 216 ? -37.702 34.780 9.669 1.000 16.310 110 ASP A N 1
ATOM 867 C CA . ASP A 1 216 ? -37.239 35.254 8.373 1.000 16.410 110 ASP A CA 1
ATOM 868 C C . ASP A 1 216 ? -38.375 35.824 7.526 1.000 16.170 110 ASP A C 1
ATOM 869 O O . ASP A 1 216 ? -38.260 36.938 7.030 1.000 16.050 110 ASP A O 1
ATOM 874 N N . ARG A 1 217 ? -39.449 35.056 7.316 1.000 16.550 111 ARG A N 1
ATOM 875 C CA . ARG A 1 217 ? -40.445 35.447 6.330 1.000 17.550 111 ARG A CA 1
ATOM 876 C C . ARG A 1 217 ? -41.051 36.802 6.702 1.000 17.190 111 ARG A C 1
ATOM 877 O O . ARG A 1 217 ? -41.183 37.679 5.852 1.000 16.550 111 ARG A O 1
ATOM 885 N N . GLU A 1 218 ? -41.396 36.978 7.983 1.000 17.210 112 GLU A N 1
ATOM 886 C CA . GLU A 1 218 ? -42.019 38.208 8.447 1.000 17.620 112 GLU A CA 1
ATOM 887 C C . GLU A 1 218 ? -41.011 39.360 8.410 1.000 16.490 112 GLU A C 1
ATOM 888 O O . GLU A 1 218 ? -41.366 40.483 8.060 1.000 16.780 112 GLU A O 1
ATOM 894 N N . ALA A 1 219 ? -39.757 39.082 8.786 1.000 15.580 113 ALA A N 1
ATOM 895 C CA . ALA A 1 219 ? -38.706 40.087 8.749 1.000 15.160 113 ALA A CA 1
ATOM 896 C C . ALA A 1 219 ? -38.485 40.566 7.315 1.000 14.990 113 ALA A C 1
ATOM 897 O O . ALA A 1 219 ? -38.398 41.766 7.062 1.000 14.970 113 ALA A O 1
ATOM 899 N N . PHE A 1 220 ? -38.400 39.617 6.375 1.000 14.800 114 PHE A N 1
ATOM 900 C CA . PHE A 1 220 ? -38.150 39.948 4.982 1.000 15.150 114 PHE A CA 1
ATOM 901 C C . PHE A 1 220 ? -39.258 40.843 4.430 1.000 15.710 114 PHE A C 1
ATOM 902 O O . PHE A 1 220 ? -38.978 41.757 3.663 1.000 15.950 114 PHE A O 1
ATOM 910 N N . ALA A 1 221 ? -40.515 40.571 4.802 1.000 15.980 115 ALA A N 1
ATOM 911 C CA . ALA A 1 221 ? -41.629 41.338 4.264 1.000 16.750 115 ALA A CA 1
ATOM 912 C C . ALA A 1 221 ? -41.482 42.818 4.621 1.000 17.080 115 ALA A C 1
ATOM 913 O O . ALA A 1 221 ? -41.679 43.680 3.768 1.000 18.000 115 ALA A O 1
ATOM 915 N N . LYS A 1 222 ? -41.112 43.114 5.873 1.000 16.990 116 LYS A N 1
ATOM 916 C CA . LYS A 1 222 ? -40.944 44.493 6.310 1.000 17.060 116 LYS A CA 1
ATOM 917 C C . LYS A 1 222 ? -39.731 45.121 5.624 1.000 16.200 116 LYS A C 1
ATOM 918 O O . LYS A 1 222 ? -39.783 46.262 5.181 1.000 16.250 116 LYS A O 1
ATOM 924 N N . TRP A 1 223 ? -38.635 44.362 5.536 1.000 15.430 117 TRP A N 1
ATOM 925 C CA . TRP A 1 223 ? -37.394 44.834 4.941 1.000 15.290 117 TRP A CA 1
ATOM 926 C C . TRP A 1 223 ? -37.578 45.159 3.460 1.000 15.230 117 TRP A C 1
ATOM 927 O O . TRP A 1 223 ? -37.190 46.232 3.013 1.000 14.990 117 TRP A O 1
ATOM 938 N N . VAL A 1 224 ? -38.180 44.234 2.706 1.000 15.870 118 VAL A N 1
ATOM 939 C CA . VAL A 1 224 ? -38.361 44.414 1.273 1.000 16.970 118 VAL A CA 1
ATOM 940 C C . VAL A 1 224 ? -39.222 45.650 1.005 1.000 17.340 118 VAL A C 1
ATOM 941 O O . VAL A 1 224 ? -38.966 46.388 0.057 1.000 17.590 118 VAL A O 1
ATOM 945 N N . ASP A 1 225 ? -40.223 45.898 1.856 1.000 17.940 119 ASP A N 1
ATOM 946 C CA . ASP A 1 225 ? -41.059 47.080 1.715 1.000 19.270 119 ASP A CA 1
ATOM 947 C C . ASP A 1 225 ? -40.217 48.348 1.872 1.000 18.280 119 ASP A C 1
ATOM 948 O O . ASP A 1 225 ? -40.436 49.329 1.165 1.000 19.490 119 ASP A O 1
ATOM 953 N N . ALA A 1 226 ? -39.257 48.329 2.805 1.000 16.830 120 ALA A N 1
ATOM 954 C CA . ALA A 1 226 ? -38.442 49.497 3.100 1.000 16.830 120 ALA A CA 1
ATOM 955 C C . ALA A 1 226 ? -37.429 49.775 1.988 1.000 16.880 120 ALA A C 1
ATOM 956 O O . ALA A 1 226 ? -37.089 50.930 1.749 1.000 17.560 120 ALA A O 1
ATOM 958 N N . ILE A 1 227 ? -36.924 48.723 1.329 1.000 16.680 121 ILE A N 1
ATOM 959 C CA . ILE A 1 227 ? -35.831 48.895 0.378 1.000 17.180 121 ILE A CA 1
ATOM 960 C C . ILE A 1 227 ? -36.336 48.892 -1.066 1.000 18.730 121 ILE A C 1
ATOM 961 O O . ILE A 1 227 ? -35.532 49.053 -1.983 1.000 18.680 121 ILE A O 1
ATOM 966 N N . SER A 1 228 ? -37.650 48.721 -1.266 1.000 21.080 122 SER A N 1
ATOM 967 C CA . SER A 1 228 ? -38.249 48.677 -2.594 1.000 22.880 122 SER A CA 1
ATOM 968 C C . SER A 1 228 ? -37.877 49.916 -3.410 1.000 22.860 122 SER A C 1
ATOM 969 O O . SER A 1 228 ? -37.738 49.836 -4.630 1.000 23.540 122 SER A O 1
ATOM 972 N N . GLN A 1 229 ? -37.720 51.051 -2.718 1.000 21.160 123 GLN A N 1
ATOM 973 C CA . GLN A 1 229 ? -37.359 52.332 -3.311 1.000 20.710 123 GLN A CA 1
ATOM 974 C C . GLN A 1 229 ? -36.006 52.294 -4.028 1.000 19.640 123 GLN A C 1
ATOM 975 O O . GLN A 1 229 ? -35.707 53.189 -4.816 1.000 21.460 123 GLN A O 1
ATOM 981 N N . PHE A 1 230 ? -35.168 51.296 -3.718 1.000 16.870 124 PHE A N 1
ATOM 982 C CA . PHE A 1 230 ? -33.867 51.155 -4.355 1.000 16.440 124 PHE A CA 1
ATOM 983 C C . PHE A 1 230 ? -33.938 50.066 -5.425 1.000 16.370 124 PHE A C 1
ATOM 984 O O . PHE A 1 230 ? -33.150 49.118 -5.408 1.000 16.250 124 PHE A O 1
ATOM 992 N N . GLY A 1 231 ? -34.871 50.226 -6.372 1.000 16.680 125 GLY A N 1
ATOM 993 C CA . GLY A 1 231 ? -35.137 49.218 -7.387 1.000 16.260 125 GLY A CA 1
ATOM 994 C C . GLY A 1 231 ? -33.943 48.962 -8.305 1.000 15.640 125 GLY A C 1
ATOM 995 O O . GLY A 1 231 ? -33.840 47.894 -8.904 1.000 16.030 125 GLY A O 1
ATOM 996 N N . PHE A 1 232 ? -33.051 49.949 -8.415 1.000 14.900 126 PHE A N 1
ATOM 997 C CA . PHE A 1 232 ? -31.850 49.830 -9.229 1.000 15.110 126 PHE A CA 1
ATOM 998 C C . PHE A 1 232 ? -30.894 48.761 -8.690 1.000 14.640 126 PHE A C 1
ATOM 999 O O . PHE A 1 232 ? -29.970 48.375 -9.403 1.000 15.070 126 PHE A O 1
ATOM 1007 N N . LEU A 1 233 ? -31.114 48.268 -7.461 1.000 14.300 127 LEU A N 1
ATOM 1008 C CA . LEU A 1 233 ? -30.303 47.189 -6.906 1.000 14.340 127 LEU A CA 1
ATOM 1009 C C . LEU A 1 233 ? -30.979 45.827 -7.074 1.000 14.860 127 LEU A C 1
ATOM 1010 O O . LEU A 1 233 ? -30.469 44.835 -6.558 1.000 14.960 127 LEU A O 1
ATOM 1015 N N . ASP A 1 234 ? -32.087 45.759 -7.826 1.000 15.730 128 ASP A N 1
ATOM 1016 C CA . ASP A 1 234 ? -32.898 44.549 -7.909 1.000 16.770 128 ASP A CA 1
ATOM 1017 C C . ASP A 1 234 ? -32.117 43.346 -8.443 1.000 16.040 128 ASP A C 1
ATOM 1018 O O . ASP A 1 234 ? -32.490 42.210 -8.153 1.000 17.050 128 ASP A O 1
ATOM 1023 N N . ASP A 1 235 ? -31.080 43.576 -9.257 1.000 15.100 129 ASP A N 1
ATOM 1024 C CA . ASP A 1 235 ? -30.300 42.478 -9.813 1.000 15.570 129 ASP A CA 1
ATOM 1025 C C . ASP A 1 235 ? -28.911 42.421 -9.177 1.000 14.250 129 ASP A C 1
ATOM 1026 O O . ASP A 1 235 ? -28.037 41.691 -9.646 1.000 14.640 129 ASP A O 1
ATOM 1031 N N . GLY A 1 236 ? -28.719 43.179 -8.092 1.000 13.500 130 GLY A N 1
ATOM 1032 C CA . GLY A 1 236 ? -27.490 43.116 -7.321 1.000 13.120 130 GLY A CA 1
ATOM 1033 C C . GLY A 1 236 ? -26.333 43.897 -7.936 1.000 12.990 130 GLY A C 1
ATOM 1034 O O . GLY A 1 236 ? -25.195 43.728 -7.512 1.000 12.650 130 GLY A O 1
ATOM 1035 N N . VAL A 1 237 ? -26.613 44.774 -8.906 1.000 12.990 131 VAL A N 1
ATOM 1036 C CA . VAL A 1 237 ? -25.557 45.544 -9.541 1.000 13.700 131 VAL A CA 1
ATOM 1037 C C . VAL A 1 237 ? -25.551 46.951 -8.944 1.000 13.770 131 VAL A C 1
ATOM 1038 O O . VAL A 1 237 ? -26.611 47.533 -8.728 1.000 13.870 131 VAL A O 1
ATOM 1042 N N . TYR A 1 238 ? -24.350 47.494 -8.699 1.000 13.940 132 TYR A N 1
ATOM 1043 C CA . TYR A 1 238 ? -24.181 48.757 -7.994 1.000 14.560 132 TYR A CA 1
ATOM 1044 C C . TYR A 1 238 ? -24.396 49.947 -8.934 1.000 15.740 132 TYR A C 1
ATOM 1045 O O . TYR A 1 238 ? -23.546 50.836 -9.013 1.000 16.480 132 TYR A O 1
ATOM 1054 N N . ARG A 1 239 ? -25.539 49.966 -9.632 1.000 17.280 133 ARG A N 1
ATOM 1055 C CA . ARG A 1 239 ? -25.902 51.052 -10.529 1.000 18.750 133 ARG A CA 1
ATOM 1056 C C . ARG A 1 239 ? -26.737 52.058 -9.748 1.000 18.940 133 ARG A C 1
ATOM 1057 O O . ARG A 1 239 ? -27.961 51.952 -9.691 1.000 19.670 133 ARG A O 1
ATOM 1065 N N . ILE A 1 240 ? -26.049 53.020 -9.136 1.000 18.810 134 ILE A N 1
ATOM 1066 C CA . ILE A 1 240 ? -26.664 53.910 -8.171 1.000 19.420 134 ILE A CA 1
ATOM 1067 C C . ILE A 1 240 ? -26.759 55.296 -8.798 1.000 19.520 134 ILE A C 1
ATOM 1068 O O . ILE A 1 240 ? -25.761 55.820 -9.288 1.000 19.070 134 ILE A O 1
ATOM 1073 N N . PRO A 1 241 ? -27.955 55.931 -8.818 1.000 19.950 135 PRO A N 1
ATOM 1074 C CA . PRO A 1 241 ? -28.081 57.293 -9.334 1.000 20.070 135 PRO A CA 1
ATOM 1075 C C . PRO A 1 241 ? -27.324 58.277 -8.450 1.000 19.870 135 PRO A C 1
ATOM 1076 O O . PRO A 1 241 ? -27.160 58.052 -7.253 1.000 20.230 135 PRO A O 1
ATOM 1080 N N . GLU A 1 242 ? -26.849 59.360 -9.072 1.000 19.100 136 GLU A N 1
ATOM 1081 C CA . GLU A 1 242 ? -26.189 60.439 -8.361 1.000 18.640 136 GLU A CA 1
ATOM 1082 C C . GLU A 1 242 ? -26.972 61.723 -8.603 1.000 18.300 136 GLU A C 1
ATOM 1083 O O . GLU A 1 242 ? -27.357 61.994 -9.739 1.000 18.250 136 GLU A O 1
ATOM 1089 N N . PRO A 1 243 ? -27.242 62.550 -7.568 1.000 18.420 137 PRO A N 1
ATOM 1090 C CA . PRO A 1 243 ? -26.781 62.322 -6.193 1.000 18.600 137 PRO A CA 1
ATOM 1091 C C . PRO A 1 243 ? -27.351 61.074 -5.519 1.000 18.130 137 PRO A C 1
ATOM 1092 O O . PRO A 1 243 ? -28.512 60.726 -5.712 1.000 18.340 137 PRO A O 1
ATOM 1096 N N . VAL A 1 244 ? -26.508 60.410 -4.715 1.000 17.950 138 VAL A N 1
ATOM 1097 C CA . VAL A 1 244 ? -26.863 59.144 -4.094 1.000 17.990 138 VAL A CA 1
ATOM 1098 C C . VAL A 1 244 ? -27.932 59.402 -3.037 1.000 18.030 138 VAL A C 1
ATOM 1099 O O . VAL A 1 244 ? -27.800 60.323 -2.236 1.000 18.800 138 VAL A O 1
ATOM 1103 N N . PRO A 1 245 ? -29.026 58.608 -2.999 1.000 18.170 139 PRO A N 1
ATOM 1104 C CA . PRO A 1 245 ? -30.003 58.721 -1.915 1.000 18.080 139 PRO A CA 1
ATOM 1105 C C . PRO A 1 245 ? -29.325 58.470 -0.570 1.000 17.770 139 PRO A C 1
ATOM 1106 O O . PRO A 1 245 ? -28.697 57.432 -0.375 1.000 17.330 139 PRO A O 1
ATOM 1110 N N . GLU A 1 246 ? -29.434 59.428 0.358 1.000 17.430 140 GLU A N 1
ATOM 1111 C CA . GLU A 1 246 ? -28.647 59.381 1.582 1.000 17.750 140 GLU A CA 1
ATOM 1112 C C . GLU A 1 246 ? -29.037 58.179 2.443 1.000 16.870 140 GLU A C 1
ATOM 1113 O O . GLU A 1 246 ? -28.185 57.627 3.133 1.000 16.310 140 GLU A O 1
ATOM 1119 N N . ASP A 1 247 ? -30.304 57.752 2.402 1.000 16.180 141 ASP A N 1
ATOM 1120 C CA . ASP A 1 247 ? -30.721 56.600 3.190 1.000 16.260 141 ASP A CA 1
ATOM 1121 C C . ASP A 1 247 ? -29.948 55.347 2.775 1.000 15.200 141 ASP A C 1
ATOM 1122 O O . ASP A 1 247 ? -29.668 54.498 3.616 1.000 15.120 141 ASP A O 1
ATOM 1127 N N . LEU A 1 248 ? -29.600 55.233 1.489 1.000 14.840 142 LEU A N 1
ATOM 1128 C CA . LEU A 1 248 ? -28.910 54.053 0.987 1.000 14.410 142 LEU A CA 1
ATOM 1129 C C . LEU A 1 248 ? -27.510 53.922 1.591 1.000 14.300 142 LEU A C 1
ATOM 1130 O O . LEU A 1 248 ? -27.020 52.804 1.762 1.000 14.630 142 LEU A O 1
ATOM 1135 N N . ILE A 1 249 ? -26.858 55.052 1.891 1.000 14.470 143 ILE A N 1
ATOM 1136 C CA . ILE A 1 249 ? -25.494 55.021 2.399 1.000 14.980 143 ILE A CA 1
ATOM 1137 C C . ILE A 1 249 ? -25.448 55.421 3.874 1.000 15.190 143 ILE A C 1
ATOM 1138 O O . ILE A 1 249 ? -24.365 55.592 4.424 1.000 15.750 143 ILE A O 1
ATOM 1143 N N . SER A 1 250 ? -26.617 55.504 4.519 1.000 15.130 144 SER A N 1
ATOM 1144 C CA . SER A 1 250 ? -26.695 55.684 5.958 1.000 15.510 144 SER A CA 1
ATOM 1145 C C . SER A 1 250 ? -26.286 54.388 6.652 1.000 15.460 144 SER A C 1
ATOM 1146 O O . SER A 1 250 ? -26.437 53.303 6.089 1.000 15.040 144 SER A O 1
ATOM 1149 N N . PRO A 1 251 ? -25.781 54.443 7.904 1.000 15.440 145 PRO A N 1
ATOM 1150 C CA . PRO A 1 251 ? -25.544 53.224 8.674 1.000 15.600 145 PRO A CA 1
ATOM 1151 C C . PRO A 1 251 ? -26.821 52.395 8.732 1.000 15.450 145 PRO A C 1
ATOM 1152 O O . PRO A 1 251 ? -27.907 52.929 8.942 1.000 15.380 145 PRO A O 1
ATOM 1156 N N . PHE A 1 252 ? -26.685 51.082 8.526 1.000 14.830 146 PHE A N 1
ATOM 1157 C CA . PHE A 1 252 ? -27.810 50.174 8.646 1.000 14.560 146 PHE A CA 1
ATOM 1158 C C . PHE A 1 252 ? -28.509 50.377 9.990 1.000 14.640 146 PHE A C 1
ATOM 1159 O O . PHE A 1 252 ? -29.732 50.354 10.052 1.000 14.660 146 PHE A O 1
ATOM 1167 N N . ALA A 1 253 ? -27.733 50.576 11.064 1.000 14.840 147 ALA A N 1
ATOM 1168 C CA . ALA A 1 253 ? -28.297 50.779 12.390 1.000 15.480 147 ALA A CA 1
ATOM 1169 C C . ALA A 1 253 ? -29.243 51.982 12.411 1.000 15.700 147 ALA A C 1
ATOM 1170 O O . ALA A 1 253 ? -30.252 51.959 13.109 1.000 16.320 147 ALA A O 1
ATOM 1172 N N . ASP A 1 254 ? -28.913 53.029 11.648 1.000 15.540 148 ASP A N 1
ATOM 1173 C CA . ASP A 1 254 ? -29.759 54.212 11.563 1.000 16.300 148 ASP A CA 1
ATOM 1174 C C . ASP A 1 254 ? -30.986 53.917 10.701 1.000 15.750 148 ASP A C 1
ATOM 1175 O O . ASP A 1 254 ? -32.104 54.300 11.043 1.000 15.860 148 ASP A O 1
ATOM 1180 N N . PHE A 1 255 ? -30.767 53.227 9.577 1.000 15.010 149 PHE A N 1
ATOM 1181 C CA . PHE A 1 255 ? -31.830 52.912 8.638 1.000 14.520 149 PHE A CA 1
ATOM 1182 C C . PHE A 1 255 ? -32.937 52.112 9.322 1.000 14.700 149 PHE A C 1
ATOM 1183 O O . PHE A 1 255 ? -34.109 52.363 9.070 1.000 14.420 149 PHE A O 1
ATOM 1191 N N . VAL A 1 256 ? -32.590 51.140 10.178 1.000 15.040 150 VAL A N 1
ATOM 1192 C CA . VAL A 1 256 ? -33.623 50.288 10.751 1.000 15.510 150 VAL A CA 1
ATOM 1193 C C . VAL A 1 256 ? -34.480 51.071 11.750 1.000 15.170 150 VAL A C 1
ATOM 1194 O O . VAL A 1 256 ? -35.639 50.717 11.946 1.000 15.820 150 VAL A O 1
ATOM 1198 N N . LYS A 1 257 ? -33.919 52.112 12.381 1.000 15.220 151 LYS A N 1
ATOM 1199 C CA . LYS A 1 257 ? -34.715 52.977 13.243 1.000 15.500 151 LYS A CA 1
ATOM 1200 C C . LYS A 1 257 ? -35.661 53.815 12.386 1.000 15.440 151 LYS A C 1
ATOM 1201 O O . LYS A 1 257 ? -36.861 53.869 12.648 1.000 16.320 151 LYS A O 1
ATOM 1207 N N . LYS A 1 258 ? -35.116 54.437 11.338 1.000 15.230 152 LYS A N 1
ATOM 1208 C CA . LYS A 1 258 ? -35.883 55.333 10.488 1.000 15.490 152 LYS A CA 1
ATOM 1209 C C . LYS A 1 258 ? -37.017 54.587 9.787 1.000 15.440 152 LYS A C 1
ATOM 1210 O O . LYS A 1 258 ? -38.103 55.140 9.616 1.000 15.700 152 LYS A O 1
ATOM 1216 N N . TYR A 1 259 ? -36.757 53.343 9.359 1.000 15.100 153 TYR A N 1
ATOM 1217 C CA . TYR A 1 259 ? -37.735 52.574 8.604 1.000 14.910 153 TYR A CA 1
ATOM 1218 C C . TYR A 1 259 ? -38.489 51.589 9.494 1.000 15.120 153 TYR A C 1
ATOM 1219 O O . TYR A 1 259 ? -39.292 50.808 8.997 1.000 15.560 153 TYR A O 1
ATOM 1228 N N . HIS A 1 260 ? -38.261 51.662 10.809 1.000 15.040 154 HIS A N 1
ATOM 1229 C CA . HIS A 1 260 ? -39.047 50.918 11.780 1.000 15.740 154 HIS A CA 1
ATOM 1230 C C . HIS A 1 260 ? -38.920 49.421 11.502 1.000 15.860 154 HIS A C 1
ATOM 1231 O O . HIS A 1 260 ? -39.919 48.721 11.356 1.000 16.670 154 HIS A O 1
ATOM 1238 N N . LEU A 1 261 ? -37.663 48.955 11.460 1.000 15.940 155 LEU A N 1
ATOM 1239 C CA . LEU A 1 261 ? -37.330 47.581 11.108 1.000 16.330 155 LEU A CA 1
ATOM 1240 C C . LEU A 1 261 ? -36.589 46.876 12.239 1.000 16.020 155 LEU A C 1
ATOM 1241 O O . LEU A 1 261 ? -35.934 45.867 11.997 1.000 15.310 155 LEU A O 1
ATOM 1246 N N A GLU A 1 262 ? -36.718 47.380 13.467 0.500 15.990 156 GLU A N 1
ATOM 1247 N N B GLU A 1 262 ? -36.669 47.417 13.463 0.500 16.190 156 GLU A N 1
ATOM 1248 C CA A GLU A 1 262 ? -35.886 46.911 14.562 0.500 15.800 156 GLU A CA 1
ATOM 1249 C CA B GLU A 1 262 ? -35.877 46.899 14.569 0.500 16.150 156 GLU A CA 1
ATOM 1250 C C A GLU A 1 262 ? -36.157 45.434 14.852 0.500 16.280 156 GLU A C 1
ATOM 1251 C C B GLU A 1 262 ? -36.129 45.402 14.737 0.500 16.240 156 GLU A C 1
ATOM 1252 O O A GLU A 1 262 ? -35.244 44.713 15.250 0.500 17.610 156 GLU A O 1
ATOM 1253 O O B GLU A 1 262 ? -35.180 44.640 14.919 0.500 16.800 156 GLU A O 1
ATOM 1264 N N . ASP A 1 263 ? -37.401 44.992 14.628 1.000 15.890 157 ASP A N 1
ATOM 1265 C CA . ASP A 1 263 ? -37.805 43.611 14.866 1.000 16.120 157 ASP A CA 1
ATOM 1266 C C . ASP A 1 263 ? -37.379 42.664 13.738 1.000 15.270 157 ASP A C 1
ATOM 1267 O O . ASP A 1 263 ? -37.610 41.461 13.844 1.000 15.730 157 ASP A O 1
ATOM 1272 N N . ALA A 1 264 ? -36.752 43.187 12.674 1.000 14.160 158 ALA A N 1
ATOM 1273 C CA . ALA A 1 264 ? -36.343 42.371 11.536 1.000 14.140 158 ALA A CA 1
ATOM 1274 C C . ALA A 1 264 ? -34.827 42.168 11.476 1.000 13.880 158 ALA A C 1
ATOM 1275 O O . ALA A 1 264 ? -34.340 41.466 10.588 1.000 14.490 158 ALA A O 1
ATOM 1277 N N . VAL A 1 265 ? -34.071 42.770 12.399 1.000 13.720 159 VAL A N 1
ATOM 1278 C CA . VAL A 1 265 ? -32.630 42.881 12.235 1.000 13.710 159 VAL A CA 1
ATOM 1279 C C . VAL A 1 265 ? -31.944 41.521 12.344 1.000 13.310 159 VAL A C 1
ATOM 1280 O O . VAL A 1 265 ? -31.043 41.227 11.554 1.000 13.180 159 VAL A O 1
ATOM 1284 N N . TYR A 1 266 ? -32.310 40.713 13.344 1.000 13.070 160 TYR A N 1
ATOM 1285 C CA . TYR A 1 266 ? -31.587 39.465 13.544 1.000 13.230 160 TYR A CA 1
ATOM 1286 C C . TYR A 1 266 ? -31.709 38.572 12.307 1.000 13.350 160 TYR A C 1
ATOM 1287 O O . TYR A 1 266 ? -30.720 37.980 11.874 1.000 13.410 160 TYR A O 1
ATOM 1296 N N . ALA A 1 267 ? -32.914 38.479 11.737 1.000 13.360 161 ALA A N 1
ATOM 1297 C CA . ALA A 1 267 ? -33.117 37.667 10.544 1.000 13.620 161 ALA A CA 1
ATOM 1298 C C . ALA A 1 267 ? -32.206 38.129 9.404 1.000 13.410 161 ALA A C 1
ATOM 1299 O O . ALA A 1 267 ? -31.635 37.306 8.682 1.000 13.250 161 ALA A O 1
ATOM 1301 N N . LEU A 1 268 ? -32.061 39.447 9.240 1.000 13.290 162 LEU A N 1
ATOM 1302 C CA . LEU A 1 268 ? -31.218 39.986 8.183 1.000 13.460 162 LEU A CA 1
ATOM 1303 C C . LEU A 1 268 ? -29.751 39.652 8.455 1.000 13.350 162 LEU A C 1
ATOM 1304 O O . LEU A 1 268 ? -29.031 39.247 7.540 1.000 13.850 162 LEU A O 1
ATOM 1309 N N . PHE A 1 269 ? -29.321 39.807 9.714 1.000 13.080 163 PHE A N 1
ATOM 1310 C CA . PHE A 1 269 ? -27.982 39.417 10.124 1.000 13.260 163 PHE A CA 1
ATOM 1311 C C . PHE A 1 269 ? -27.733 37.943 9.811 1.000 12.940 163 PHE A C 1
ATOM 1312 O O . PHE A 1 269 ? -26.648 37.577 9.361 1.000 12.880 163 PHE A O 1
ATOM 1320 N N . SER A 1 270 ? -28.729 37.088 10.069 1.000 13.260 164 SER A N 1
ATOM 1321 C CA . SER A 1 270 ? -28.535 35.654 9.927 1.000 13.770 164 SER A CA 1
ATOM 1322 C C . SER A 1 270 ? -28.213 35.275 8.480 1.000 14.040 164 SER A C 1
ATOM 1323 O O . SER A 1 270 ? -27.676 34.194 8.250 1.000 15.140 164 SER A O 1
ATOM 1326 N N . HIS A 1 271 ? -28.525 36.158 7.520 1.000 13.790 165 HIS A N 1
ATOM 1327 C CA . HIS A 1 271 ? -28.252 35.924 6.107 1.000 14.090 165 HIS A CA 1
ATOM 1328 C C . HIS A 1 271 ? -27.199 36.883 5.550 1.000 14.450 165 HIS A C 1
ATOM 1329 O O . HIS A 1 271 ? -27.020 36.953 4.332 1.000 16.390 165 HIS A O 1
ATOM 1336 N N . THR A 1 272 ? -26.489 37.592 6.436 1.000 13.630 166 THR A N 1
ATOM 1337 C CA . THR A 1 272 ? -25.414 38.489 6.043 1.000 13.590 166 THR A CA 1
ATOM 1338 C C . THR A 1 272 ? -24.124 38.044 6.722 1.000 13.210 166 THR A C 1
ATOM 1339 O O . THR A 1 272 ? -24.062 38.035 7.948 1.000 13.290 166 THR A O 1
ATOM 1343 N N . SER A 1 273 ? -23.094 37.715 5.932 1.000 13.000 167 SER A N 1
ATOM 1344 C CA . SER A 1 273 ? -21.836 37.243 6.496 1.000 12.990 167 SER A CA 1
ATOM 1345 C C . SER A 1 273 ? -21.002 38.423 6.999 1.000 12.840 167 SER A C 1
ATOM 1346 O O . SER A 1 273 ? -19.958 38.743 6.433 1.000 13.280 167 SER A O 1
ATOM 1349 N N . GLY A 1 274 ? -21.466 39.059 8.081 1.000 12.780 168 GLY A N 1
ATOM 1350 C CA . GLY A 1 274 ? -20.820 40.249 8.608 1.000 12.930 168 GLY A CA 1
ATOM 1351 C C . GLY A 1 274 ? -21.675 40.917 9.678 1.000 12.700 168 GLY A C 1
ATOM 1352 O O . GLY A 1 274 ? -22.879 40.692 9.747 1.000 13.110 168 GLY A O 1
ATOM 1353 N N . ASP A 1 275 ? -21.032 41.747 10.502 1.000 12.880 169 ASP A N 1
ATOM 1354 C CA . ASP A 1 275 ? -21.738 42.508 11.518 1.000 13.120 169 ASP A CA 1
ATOM 1355 C C . ASP A 1 275 ? -22.517 43.640 10.852 1.000 13.230 169 ASP A C 1
ATOM 1356 O O . ASP A 1 275 ? -21.959 44.695 10.549 1.000 13.570 169 ASP A O 1
ATOM 1361 N N . VAL A 1 276 ? -23.824 43.431 10.676 1.000 13.600 170 VAL A N 1
ATOM 1362 C CA . VAL A 1 276 ? -24.675 44.398 9.995 1.000 13.950 170 VAL A CA 1
ATOM 1363 C C . VAL A 1 276 ? -24.705 45.741 10.727 1.000 14.430 170 VAL A C 1
ATOM 1364 O O . VAL A 1 276 ? -24.942 46.769 10.095 1.000 14.160 170 VAL A O 1
ATOM 1368 N N . LEU A 1 277 ? -24.488 45.748 12.049 1.000 14.680 171 LEU A N 1
ATOM 1369 C CA . LEU A 1 277 ? -24.579 46.988 12.809 1.000 15.170 171 LEU A CA 1
ATOM 1370 C C . LEU A 1 277 ? -23.358 47.882 12.585 1.000 15.460 171 LEU A C 1
ATOM 1371 O O . LEU A 1 277 ? -23.362 49.026 13.039 1.000 16.450 171 LEU A O 1
ATOM 1376 N N . GLU A 1 278 ? -22.337 47.393 11.866 1.000 15.140 172 GLU A N 1
ATOM 1377 C CA . GLU A 1 278 ? -21.196 48.212 11.486 1.000 15.760 172 GLU A CA 1
ATOM 1378 C C . GLU A 1 278 ? -21.114 48.395 9.969 1.000 15.350 172 GLU A C 1
ATOM 1379 O O . GLU A 1 278 ? -20.077 48.808 9.451 1.000 16.620 172 GLU A O 1
ATOM 1385 N N . MET A 1 279 ? -22.222 48.135 9.267 1.000 14.690 173 MET A N 1
ATOM 1386 C CA . MET A 1 279 ? -22.268 48.270 7.821 1.000 14.320 173 MET A CA 1
ATOM 1387 C C . MET A 1 279 ? -23.238 49.384 7.443 1.000 13.810 173 MET A C 1
ATOM 1388 O O . MET A 1 279 ? -24.190 49.647 8.176 1.000 14.220 173 MET A O 1
ATOM 1393 N N . ILE A 1 280 ? -23.000 50.022 6.292 1.000 13.300 174 ILE A N 1
ATOM 1394 C CA . ILE A 1 280 ? -24.001 50.913 5.726 1.000 13.420 174 ILE A CA 1
ATOM 1395 C C . ILE A 1 280 ? -25.073 50.069 5.039 1.000 13.22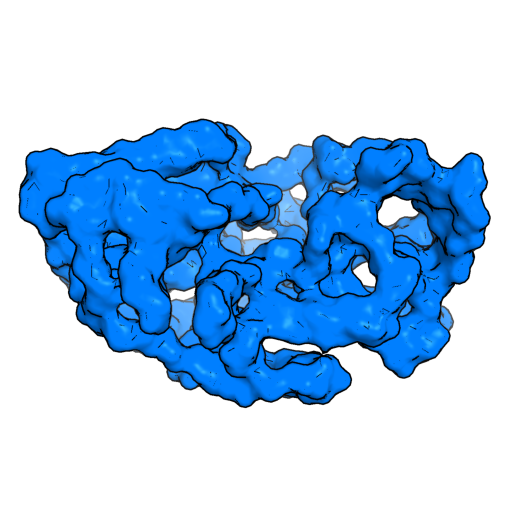0 174 ILE A C 1
ATOM 1396 O O . ILE A 1 280 ? -24.860 48.904 4.689 1.000 13.200 174 ILE A O 1
ATOM 1401 N N . THR A 1 281 ? -26.235 50.692 4.833 1.000 13.290 175 THR A N 1
ATOM 1402 C CA . THR A 1 281 ? -27.428 50.010 4.361 1.000 13.180 175 THR A CA 1
ATOM 1403 C C . THR A 1 281 ? -27.169 49.305 3.030 1.000 12.980 175 THR A C 1
ATOM 1404 O O . THR A 1 281 ? -27.616 48.179 2.833 1.000 12.910 175 THR A O 1
ATOM 1408 N N . LEU A 1 282 ? -26.461 49.976 2.119 1.000 12.660 176 LEU A N 1
ATOM 1409 C CA . LEU A 1 282 ? -26.177 49.417 0.806 1.000 12.890 176 LEU A CA 1
ATOM 1410 C C . LEU A 1 282 ? -25.661 47.981 0.902 1.000 12.620 176 LEU A C 1
ATOM 1411 O O . LEU A 1 282 ? -26.100 47.111 0.148 1.000 12.650 176 LEU A O 1
ATOM 1416 N N . TYR A 1 283 ? -24.684 47.736 1.779 1.000 12.310 177 TYR A N 1
ATOM 1417 C CA . TYR A 1 283 ? -24.026 46.438 1.773 1.000 12.520 177 TYR A CA 1
ATOM 1418 C C . TYR A 1 283 ? -24.916 45.377 2.410 1.000 12.710 177 TYR A C 1
ATOM 1419 O O . TYR A 1 283 ? -24.816 44.210 2.036 1.000 13.500 177 TYR A O 1
ATOM 1428 N N . VAL A 1 284 ? -25.824 45.764 3.313 1.000 12.770 178 VAL A N 1
ATOM 1429 C CA . VAL A 1 284 ? -26.783 44.798 3.827 1.000 12.820 178 VAL A CA 1
ATOM 1430 C C . VAL A 1 284 ? -27.764 44.424 2.714 1.000 12.620 178 VAL A C 1
ATOM 1431 O O . VAL A 1 284 ? -28.089 43.250 2.548 1.000 13.020 178 VAL A O 1
ATOM 1435 N N . ILE A 1 285 ? -28.212 45.403 1.924 1.000 12.450 179 ILE A N 1
ATOM 1436 C CA . ILE A 1 285 ? -29.083 45.110 0.794 1.000 12.760 179 ILE A CA 1
ATOM 1437 C C . ILE A 1 285 ? -28.390 44.138 -0.162 1.000 12.720 179 ILE A C 1
ATOM 1438 O O . ILE A 1 285 ? -29.040 43.270 -0.738 1.000 13.020 179 ILE A O 1
ATOM 1443 N N . GLN A 1 286 ? -27.073 44.288 -0.335 1.000 12.520 180 GLN A N 1
ATOM 1444 C CA . GLN A 1 286 ? -26.328 43.458 -1.266 1.000 12.770 180 GLN A CA 1
ATOM 1445 C C . GLN A 1 286 ? -26.047 42.074 -0.677 1.000 12.900 180 GLN A C 1
ATOM 1446 O O . GLN A 1 286 ? -25.493 41.228 -1.380 1.000 13.520 180 GLN A O 1
ATOM 1452 N N . TYR A 1 287 ? -26.452 41.824 0.577 1.000 12.640 181 TYR A N 1
ATOM 1453 C CA . TYR A 1 287 ? -26.413 40.483 1.145 1.000 13.160 181 TYR A CA 1
ATOM 1454 C C . TYR A 1 287 ? -27.797 39.856 1.284 1.000 13.120 181 TYR A C 1
ATOM 1455 O O . TYR A 1 287 ? -27.908 38.634 1.210 1.000 13.410 181 TYR A O 1
ATOM 1464 N N . ILE A 1 288 ? -28.839 40.662 1.528 1.000 13.260 182 ILE A N 1
ATOM 1465 C CA . ILE A 1 288 ? -30.157 40.098 1.793 1.000 14.230 182 ILE A CA 1
ATOM 1466 C C . ILE A 1 288 ? -31.255 41.009 1.239 1.000 15.270 182 ILE A C 1
ATOM 1467 O O . ILE A 1 288 ? -32.235 41.309 1.923 1.000 17.370 182 ILE A O 1
ATOM 1472 N N . GLY A 1 289 ? -31.130 41.346 -0.048 1.000 14.950 183 GLY A N 1
ATOM 1473 C CA . GLY A 1 289 ? -32.064 42.226 -0.733 1.000 15.360 183 GLY A CA 1
ATOM 1474 C C . GLY A 1 289 ? -33.228 41.475 -1.381 1.000 15.310 183 GLY A C 1
ATOM 1475 O O . GLY A 1 289 ? -33.627 40.402 -0.933 1.000 15.330 183 GLY A O 1
ATOM 1476 N N . VAL A 1 290 ? -33.770 42.064 -2.453 1.000 15.960 184 VAL A N 1
ATOM 1477 C CA . VAL A 1 290 ? -35.041 41.639 -3.017 1.000 16.650 184 VAL A CA 1
ATOM 1478 C C . VAL A 1 290 ? -34.944 40.223 -3.588 1.000 16.240 184 VAL A C 1
ATOM 1479 O O . VAL A 1 290 ? -35.708 39.351 -3.184 1.000 16.390 184 VAL A O 1
ATOM 1483 N N . PRO A 1 291 ? -34.031 39.910 -4.540 1.000 16.190 185 PRO A N 1
ATOM 1484 C CA . PRO A 1 291 ? -33.950 38.547 -5.070 1.000 16.020 185 PRO A CA 1
ATOM 1485 C C . PRO A 1 291 ? -33.496 37.532 -4.022 1.000 15.340 185 PRO A C 1
ATOM 1486 O O . PRO A 1 291 ? -33.884 36.368 -4.066 1.000 15.400 185 PRO A O 1
ATOM 1490 N N . HIS A 1 292 ? -32.696 38.006 -3.060 1.000 14.770 186 HIS A N 1
ATOM 1491 C CA . HIS A 1 292 ? -32.141 37.169 -2.010 1.000 14.460 186 HIS A CA 1
ATOM 1492 C C . HIS A 1 292 ? -33.259 36.647 -1.109 1.000 14.220 186 HIS A C 1
ATOM 1493 O O . HIS A 1 292 ? -33.299 35.462 -0.780 1.000 14.210 186 HIS A O 1
ATOM 1500 N N . ALA A 1 293 ? -34.142 37.562 -0.689 1.000 14.580 187 ALA A N 1
ATOM 1501 C CA . ALA A 1 293 ? -35.251 37.221 0.190 1.000 14.750 187 ALA A CA 1
ATOM 1502 C C . ALA A 1 293 ? -36.217 36.273 -0.518 1.000 15.010 187 ALA A C 1
ATOM 1503 O O . ALA A 1 293 ? -36.700 35.313 0.079 1.000 15.350 187 ALA A O 1
ATOM 1505 N N . ALA A 1 294 ? -36.485 36.541 -1.800 1.000 15.550 188 ALA A N 1
ATOM 1506 C CA . ALA A 1 294 ? -37.374 35.691 -2.576 1.000 16.400 188 ALA A CA 1
ATOM 1507 C C . ALA A 1 294 ? -36.811 34.274 -2.657 1.000 15.940 188 ALA A C 1
ATOM 1508 O O . ALA A 1 294 ? -37.542 33.297 -2.501 1.000 16.170 188 ALA A O 1
ATOM 1510 N N . ALA A 1 295 ? -35.497 34.168 -2.894 1.000 15.550 189 ALA A N 1
ATOM 1511 C CA . ALA A 1 295 ? -34.842 32.880 -3.037 1.000 15.420 189 ALA A CA 1
ATOM 1512 C C . ALA A 1 295 ? -34.912 32.089 -1.734 1.000 15.640 189 ALA A C 1
ATOM 1513 O O . ALA A 1 295 ? -35.154 30.888 -1.763 1.000 16.350 189 ALA A O 1
ATOM 1515 N N . LEU A 1 296 ? -34.676 32.751 -0.595 1.000 15.260 190 LEU A N 1
ATOM 1516 C CA . LEU A 1 296 ? -34.706 32.066 0.688 1.000 15.660 190 LEU A CA 1
ATOM 1517 C C . LEU A 1 296 ? -36.125 31.624 1.036 1.000 16.120 190 LEU A C 1
ATOM 1518 O O . LEU A 1 296 ? -36.313 30.540 1.583 1.000 16.610 190 LEU A O 1
ATOM 1523 N N . ASN A 1 297 ? -37.117 32.465 0.725 1.000 16.620 191 ASN A N 1
ATOM 1524 C CA . ASN A 1 297 ? -38.508 32.129 0.992 1.000 17.440 191 ASN A CA 1
ATOM 1525 C C . ASN A 1 297 ? -38.903 30.862 0.232 1.000 18.400 191 ASN A C 1
ATOM 1526 O O . ASN A 1 297 ? -39.594 30.005 0.782 1.000 19.370 191 ASN A O 1
ATOM 1531 N N . GLU A 1 298 ? -38.464 30.748 -1.027 1.000 19.090 192 GLU A N 1
ATOM 1532 C CA . GLU A 1 298 ? -38.798 29.598 -1.856 1.000 20.440 192 GLU A CA 1
ATOM 1533 C C . GLU A 1 298 ? -37.924 28.404 -1.478 1.000 19.510 192 GLU A C 1
ATOM 1534 O O . GLU A 1 298 ? -38.403 27.270 -1.446 1.000 19.900 192 GLU A O 1
ATOM 1540 N N . GLY A 1 299 ? -36.639 28.675 -1.220 1.000 17.790 193 GLY A N 1
ATOM 1541 C CA . GLY A 1 299 ? -35.639 27.642 -1.018 1.000 16.810 193 GLY A CA 1
ATOM 1542 C C . GLY A 1 299 ? -34.635 27.626 -2.168 1.000 15.770 193 GLY A C 1
ATOM 1543 O O . GLY A 1 299 ? -35.016 27.698 -3.335 1.000 15.680 193 GLY A O 1
ATOM 1544 N N . TYR A 1 300 ? -33.350 27.554 -1.821 1.000 15.100 194 TYR A N 1
ATOM 1545 C CA . TYR A 1 300 ? -32.298 27.438 -2.816 1.000 14.700 194 TYR A CA 1
ATOM 1546 C C . TYR A 1 300 ? -32.405 26.103 -3.545 1.000 14.340 194 TYR A C 1
ATOM 1547 O O . TYR A 1 300 ? -32.968 25.138 -3.025 1.000 14.860 194 TYR A O 1
ATOM 1556 N N . VAL A 1 301 ? -31.810 26.056 -4.740 1.000 14.060 195 VAL A N 1
ATOM 1557 C CA . VAL A 1 301 ? -31.587 24.803 -5.442 1.000 14.240 195 VAL A CA 1
ATOM 1558 C C . VAL A 1 301 ? -30.084 24.553 -5.503 1.000 14.440 195 VAL A C 1
ATOM 1559 O O . VAL A 1 301 ? -29.283 25.487 -5.473 1.000 15.080 195 VAL A O 1
ATOM 1563 N N . ARG A 1 302 ? -29.700 23.283 -5.601 1.000 14.760 196 ARG A N 1
ATOM 1564 C CA . ARG A 1 302 ? -28.292 22.952 -5.703 1.000 15.690 196 ARG A CA 1
ATOM 1565 C C . ARG A 1 302 ? -28.148 21.573 -6.332 1.000 14.910 196 ARG A C 1
ATOM 1566 O O . ARG A 1 302 ? -29.087 20.772 -6.336 1.000 14.410 196 ARG A O 1
ATOM 1574 N N . PRO A 1 303 ? -26.958 21.257 -6.881 1.000 14.630 197 PRO A N 1
ATOM 1575 C CA . PRO A 1 303 ? -26.717 19.936 -7.452 1.000 14.840 197 PRO A CA 1
ATOM 1576 C C . PRO A 1 303 ? -26.884 18.844 -6.401 1.000 14.840 197 PRO A C 1
ATOM 1577 O O . PRO A 1 303 ? -26.455 18.999 -5.261 1.000 14.810 197 PRO A O 1
ATOM 1581 N N . ILE A 1 304 ? -27.498 17.728 -6.802 1.000 14.830 198 ILE A N 1
ATOM 1582 C CA . ILE A 1 304 ? -27.702 16.604 -5.904 1.000 15.830 198 ILE A CA 1
ATOM 1583 C C . ILE A 1 304 ? -26.358 16.111 -5.366 1.000 15.830 198 ILE A C 1
ATOM 1584 O O . ILE A 1 304 ? -26.248 15.774 -4.188 1.000 16.730 198 ILE A O 1
ATOM 1589 N N . GLU A 1 305 ? -25.330 16.072 -6.223 1.000 15.510 199 GLU A N 1
ATOM 1590 C CA . GLU A 1 305 ? -24.064 15.465 -5.843 1.000 16.030 199 GLU A CA 1
ATOM 1591 C C . GLU A 1 305 ? -23.052 16.522 -5.400 1.000 15.040 199 GLU A C 1
ATOM 1592 O O . GLU A 1 305 ? -21.850 16.317 -5.546 1.000 15.540 199 GLU A O 1
ATOM 1598 N N . GLY A 1 306 ? -23.538 17.627 -4.822 1.000 14.460 200 GLY A N 1
ATOM 1599 C CA . GLY A 1 306 ? -22.678 18.641 -4.233 1.000 14.240 200 GLY A CA 1
ATOM 1600 C C . GLY A 1 306 ? -22.406 19.798 -5.188 1.000 13.560 200 GLY A C 1
ATOM 1601 O O . GLY A 1 306 ? -22.459 19.642 -6.406 1.000 13.410 200 GLY A O 1
ATOM 1602 N N . ILE A 1 307 ? -22.076 20.961 -4.621 1.000 13.220 201 ILE A N 1
ATOM 1603 C CA . ILE A 1 307 ? -21.732 22.120 -5.430 1.000 13.160 201 ILE A CA 1
ATOM 1604 C C . ILE A 1 307 ? -20.580 21.770 -6.372 1.000 13.130 201 ILE A C 1
ATOM 1605 O O . ILE A 1 307 ? -20.579 22.188 -7.529 1.000 13.090 201 ILE A O 1
ATOM 1610 N N . ALA A 1 308 ? -19.605 20.995 -5.885 1.000 13.220 202 ALA A N 1
ATOM 1611 C CA . ALA A 1 308 ? -18.444 20.644 -6.688 1.000 13.510 202 ALA A CA 1
ATOM 1612 C C . ALA A 1 308 ? -18.830 19.885 -7.959 1.000 13.680 202 ALA A C 1
ATOM 1613 O O . ALA A 1 308 ? -18.067 19.896 -8.919 1.000 13.910 202 ALA A O 1
ATOM 1615 N N . ALA A 1 309 ? -19.991 19.217 -7.977 1.000 13.430 203 ALA A N 1
ATOM 1616 C CA . ALA A 1 309 ? -20.414 18.478 -9.161 1.000 13.600 203 ALA A CA 1
ATOM 1617 C C . ALA A 1 309 ? -20.586 19.413 -10.361 1.000 13.430 203 ALA A C 1
ATOM 1618 O O . ALA A 1 309 ? -20.341 19.014 -11.497 1.000 13.350 203 ALA A O 1
ATOM 1620 N N . LEU A 1 310 ? -21.028 20.651 -10.120 1.000 13.220 204 LEU A N 1
ATOM 1621 C CA . LEU A 1 310 ? -21.123 21.651 -11.176 1.000 13.170 204 LEU A CA 1
ATOM 1622 C C . LEU A 1 310 ? -19.745 21.856 -11.805 1.000 12.760 204 LEU A C 1
ATOM 1623 O O . LEU A 1 310 ? -19.594 21.830 -13.029 1.000 13.240 204 LEU A O 1
ATOM 1628 N N . TYR A 1 311 ? -18.740 22.045 -10.941 1.000 12.510 205 TYR A N 1
ATOM 1629 C CA . TYR A 1 311 ? -17.390 22.392 -11.360 1.000 12.320 205 TYR A CA 1
ATOM 1630 C C . TYR A 1 311 ? -16.681 21.186 -11.971 1.000 12.950 205 TYR A C 1
ATOM 1631 O O . TYR A 1 311 ? -15.896 21.354 -12.898 1.000 13.480 205 TYR A O 1
ATOM 1640 N N . LYS A 1 312 ? -16.988 19.979 -11.490 1.000 13.330 206 LYS A N 1
ATOM 1641 C CA . LYS A 1 312 ? -16.463 18.769 -12.105 1.000 14.710 206 LYS A CA 1
ATOM 1642 C C . LYS A 1 312 ? -16.957 18.668 -13.547 1.000 14.070 206 LYS A C 1
ATOM 1643 O O . LYS A 1 312 ? -16.190 18.355 -14.457 1.000 14.250 206 LYS A O 1
ATOM 1649 N N . SER A 1 313 ? -18.246 18.943 -13.755 1.000 13.670 207 SER A N 1
ATOM 1650 C CA . SER A 1 313 ? -18.834 18.882 -15.083 1.000 13.730 207 SER A CA 1
ATOM 1651 C C . SER A 1 313 ? -18.203 19.928 -16.004 1.000 13.370 207 SER A C 1
ATOM 1652 O O . SER A 1 313 ? -17.821 19.624 -17.134 1.000 13.300 207 SER A O 1
ATOM 1655 N N . ALA A 1 314 ? -18.102 21.171 -15.523 1.000 13.320 208 ALA A N 1
ATOM 1656 C CA . ALA A 1 314 ? -17.484 22.232 -16.304 1.000 13.560 208 ALA A CA 1
ATOM 1657 C C . ALA A 1 314 ? -16.041 21.871 -16.648 1.000 13.760 208 ALA A C 1
ATOM 1658 O O . ALA A 1 314 ? -15.607 22.081 -17.777 1.000 13.890 208 ALA A O 1
ATOM 1660 N N . GLY A 1 315 ? -15.302 21.337 -15.670 1.000 13.890 209 GLY A N 1
ATOM 1661 C CA . GLY A 1 315 ? -13.913 20.954 -15.872 1.000 14.260 209 GLY A CA 1
ATOM 1662 C C . GLY A 1 315 ? -13.754 19.887 -16.955 1.000 14.820 209 GLY A C 1
ATOM 1663 O O . GLY A 1 315 ? -12.806 19.927 -17.737 1.000 15.260 209 GLY A O 1
ATOM 1664 N N . LYS A 1 316 ? -14.692 18.933 -16.997 1.000 15.540 210 LYS A N 1
ATOM 1665 C CA . LYS A 1 316 ? -14.666 17.886 -18.007 1.000 17.040 210 LYS A CA 1
ATOM 1666 C C . LYS A 1 316 ? -14.828 18.496 -19.398 1.000 17.050 210 LYS A C 1
ATOM 1667 O O . LYS A 1 316 ? -14.183 18.047 -20.345 1.000 18.890 210 LYS A O 1
ATOM 1673 N N . GLU A 1 317 ? -15.692 19.510 -19.524 1.000 16.390 211 GLU A N 1
ATOM 1674 C CA . GLU A 1 317 ? -15.912 20.161 -20.807 1.000 16.450 211 GLU A CA 1
ATOM 1675 C C . GLU A 1 317 ? -14.680 20.967 -21.216 1.000 16.080 211 GLU A C 1
ATOM 1676 O O . GLU A 1 317 ? -14.293 20.964 -22.382 1.000 17.290 211 GLU A O 1
ATOM 1682 N N . LEU A 1 318 ? -14.077 21.680 -20.257 1.000 15.240 212 LEU A N 1
ATOM 1683 C CA . LEU A 1 318 ? -13.034 22.649 -20.564 1.000 15.260 212 LEU A CA 1
ATOM 1684 C C . LEU A 1 318 ? -11.685 21.966 -20.787 1.000 15.820 212 LEU A C 1
ATOM 1685 O O . LEU A 1 318 ? -10.842 22.503 -21.503 1.000 15.750 212 LEU A O 1
ATOM 1690 N N . GLY A 1 319 ? -11.471 20.802 -20.160 1.000 16.120 213 GLY A N 1
ATOM 1691 C CA . GLY A 1 319 ? -10.262 20.023 -20.374 1.000 17.080 213 GLY A CA 1
ATOM 1692 C C . GLY A 1 319 ? -8.996 20.855 -20.175 1.000 17.360 213 GLY A C 1
ATOM 1693 O O . GLY A 1 319 ? -8.845 21.534 -19.163 1.000 17.770 213 GLY A O 1
ATOM 1694 N N . SER A 1 320 ? -8.106 20.827 -21.177 1.000 17.980 214 SER A N 1
ATOM 1695 C CA . SER A 1 320 ? -6.786 21.429 -21.063 1.000 18.870 214 SER A CA 1
ATOM 1696 C C . SER A 1 320 ? -6.838 22.955 -21.176 1.000 17.710 214 SER A C 1
ATOM 1697 O O . SER A 1 320 ? -5.807 23.610 -21.046 1.000 18.340 214 SER A O 1
ATOM 1700 N N . ASP A 1 321 ? -8.025 23.530 -21.409 1.000 16.970 215 ASP A N 1
ATOM 1701 C CA . ASP A 1 321 ? -8.170 24.978 -21.412 1.000 16.880 215 ASP A CA 1
ATOM 1702 C C . ASP A 1 321 ? -8.210 25.524 -19.985 1.000 16.380 215 ASP A C 1
ATOM 1703 O O . ASP A 1 321 ? -8.205 26.739 -19.812 1.000 17.500 215 ASP A O 1
ATOM 1708 N N . VAL A 1 322 ? -8.236 24.642 -18.975 1.000 15.490 216 VAL A N 1
ATOM 1709 C CA . VAL A 1 322 ? -8.057 25.058 -17.592 1.000 15.420 216 VAL A CA 1
ATOM 1710 C C . VAL A 1 322 ? -6.618 24.779 -17.169 1.000 15.210 216 VAL A C 1
ATOM 1711 O O . VAL A 1 322 ? -6.138 23.653 -17.292 1.000 15.920 216 VAL A O 1
ATOM 1715 N N . LEU A 1 323 ? -5.944 25.825 -16.678 1.000 14.660 217 LEU A N 1
ATOM 1716 C CA . LEU A 1 323 ? -4.629 25.700 -16.070 1.000 15.240 217 LEU A CA 1
ATOM 1717 C C . LEU A 1 323 ? -4.777 25.834 -14.558 1.000 14.480 217 LEU A C 1
ATOM 1718 O O . LEU A 1 323 ? -4.944 26.942 -14.051 1.000 14.560 217 LEU A O 1
ATOM 1723 N N . LEU A 1 324 ? -4.750 24.697 -13.851 1.000 14.270 218 LEU A N 1
ATOM 1724 C CA . LEU A 1 324 ? -4.841 24.682 -12.399 1.000 14.720 218 LEU A CA 1
ATOM 1725 C C . LEU A 1 324 ? -3.472 24.994 -11.796 1.000 14.330 218 LEU A C 1
ATOM 1726 O O . LEU A 1 324 ? -2.442 24.867 -12.457 1.000 14.400 218 LEU A O 1
ATOM 1731 N N . GLU A 1 325 ? -3.485 25.407 -10.525 1.000 14.390 219 GLU A N 1
ATOM 1732 C CA . GLU A 1 325 ? -2.290 25.821 -9.801 1.000 15.070 219 GLU A CA 1
ATOM 1733 C C . GLU A 1 325 ? -1.435 26.749 -10.664 1.000 14.820 219 GLU A C 1
ATOM 1734 O O . GLU A 1 325 ? -0.206 26.649 -10.685 1.000 15.340 219 GLU A O 1
ATOM 1740 N N . THR A 1 326 ? -2.110 27.682 -11.343 1.000 14.580 220 THR A N 1
ATOM 1741 C CA . THR A 1 326 ? -1.484 28.606 -12.270 1.000 14.830 220 THR A CA 1
ATOM 1742 C C . THR A 1 326 ? -1.979 30.014 -11.948 1.000 14.780 220 THR A C 1
ATOM 1743 O O . THR A 1 326 ? -3.156 30.210 -11.641 1.000 14.790 220 THR A O 1
ATOM 1747 N N . THR A 1 327 ? -1.067 30.988 -12.007 1.000 14.840 221 THR A N 1
ATOM 1748 C CA . THR A 1 327 ? -1.393 32.368 -11.689 1.000 15.300 221 THR A CA 1
ATOM 1749 C C . THR A 1 327 ? -0.732 33.293 -12.704 1.000 14.730 221 THR A C 1
ATOM 1750 O O . THR A 1 327 ? 0.329 32.974 -13.247 1.000 15.500 221 THR A O 1
ATOM 1754 N N . PRO A 1 328 ? -1.321 34.479 -12.980 1.000 14.600 222 PRO A N 1
ATOM 1755 C CA . PRO A 1 328 ? -0.663 35.468 -13.826 1.000 14.920 222 PRO A CA 1
ATOM 1756 C C . PRO A 1 328 ? 0.578 36.014 -13.131 1.000 15.200 222 PRO A C 1
ATOM 1757 O O . PRO A 1 328 ? 0.558 36.295 -11.935 1.000 15.440 222 PRO A O 1
ATOM 1761 N N . GLU A 1 329 ? 1.658 36.138 -13.907 1.000 15.400 223 GLU A N 1
ATOM 1762 C CA . GLU A 1 329 ? 2.930 36.633 -13.409 1.000 15.830 223 GLU A CA 1
ATOM 1763 C C . GLU A 1 329 ? 3.204 38.027 -13.971 1.000 15.830 223 GLU A C 1
ATOM 1764 O O . GLU A 1 329 ? 3.679 38.903 -13.253 1.000 16.300 223 GLU A O 1
ATOM 1770 N N . ALA A 1 330 ? 2.916 38.225 -15.262 1.000 15.880 224 ALA A N 1
ATOM 1771 C CA . ALA A 1 330 ? 3.115 39.510 -15.910 1.000 16.540 224 ALA A CA 1
ATOM 1772 C C . ALA A 1 330 ? 2.073 39.679 -17.011 1.000 16.860 224 ALA A C 1
ATOM 1773 O O . ALA A 1 330 ? 1.900 38.789 -17.841 1.000 18.260 224 ALA A O 1
ATOM 1775 N N . VAL A 1 331 ? 1.405 40.838 -17.013 1.000 16.370 225 VAL A N 1
ATOM 1776 C CA . VAL A 1 331 ? 0.331 41.118 -17.950 1.000 16.280 225 VAL A CA 1
ATOM 1777 C C . VAL A 1 331 ? 0.714 42.332 -18.791 1.000 16.530 225 VAL A C 1
ATOM 1778 O O . VAL A 1 331 ? 1.250 43.310 -18.271 1.000 16.790 225 VAL A O 1
ATOM 1782 N N . GLN A 1 332 ? 0.428 42.252 -20.095 1.000 17.010 226 GLN A N 1
ATOM 1783 C CA . GLN A 1 332 ? 0.419 43.419 -20.961 1.000 17.670 226 GLN A CA 1
ATOM 1784 C C . GLN A 1 332 ? -0.988 43.597 -21.519 1.000 17.170 226 GLN A C 1
ATOM 1785 O O . GLN A 1 332 ? -1.596 42.638 -21.984 1.000 17.350 226 GLN A O 1
ATOM 1791 N N . ARG A 1 333 ? -1.483 44.837 -21.467 1.000 16.540 227 ARG A N 1
ATOM 1792 C CA . ARG A 1 333 ? -2.828 45.162 -21.908 1.000 16.430 227 ARG A CA 1
ATOM 1793 C C . ARG A 1 333 ? -2.736 46.128 -23.084 1.000 17.120 227 ARG A C 1
ATOM 1794 O O . ARG A 1 333 ? -2.256 47.247 -22.920 1.000 18.190 227 ARG A O 1
ATOM 1802 N N . PHE A 1 334 ? -3.202 45.680 -24.257 1.000 17.830 228 PHE A N 1
ATOM 1803 C CA . PHE A 1 334 ? -3.159 46.483 -25.469 1.000 18.660 228 PHE A CA 1
ATOM 1804 C C . PHE A 1 334 ? -4.569 46.927 -25.843 1.000 19.200 228 PHE A C 1
ATOM 1805 O O . PHE A 1 334 ? -5.555 46.393 -25.341 1.000 18.660 228 PHE A O 1
ATOM 1813 N N . GLU A 1 335 ? -4.656 47.888 -26.767 1.000 20.020 229 GLU A N 1
ATOM 1814 C CA . GLU A 1 335 ? -5.944 48.358 -27.250 1.000 21.560 229 GLU A CA 1
ATOM 1815 C C . GLU A 1 335 ? -6.656 47.234 -28.002 1.000 21.160 229 GLU A C 1
ATOM 1816 O O . GLU A 1 335 ? -7.885 47.170 -27.985 1.000 20.420 229 GLU A O 1
ATOM 1822 N N . ASP A 1 336 ? -5.881 46.351 -28.649 1.000 21.250 230 ASP A N 1
ATOM 1823 C CA . ASP A 1 336 ? -6.433 45.215 -29.370 1.000 22.650 230 ASP A CA 1
ATOM 1824 C C . ASP A 1 336 ? -5.673 43.952 -28.970 1.000 22.040 230 ASP A C 1
ATOM 1825 O O . ASP A 1 336 ? -4.885 43.418 -29.749 1.000 25.530 230 ASP A O 1
ATOM 1830 N N . GLY A 1 337 ? -5.915 43.495 -27.737 1.000 19.320 231 GLY A N 1
ATOM 1831 C CA . GLY A 1 337 ? -5.412 42.218 -27.261 1.000 17.870 231 GLY A CA 1
ATOM 1832 C C . GLY A 1 337 ? -4.684 42.349 -25.927 1.000 16.530 231 GLY A C 1
ATOM 1833 O O . GLY A 1 337 ? -4.472 43.453 -25.433 1.000 16.410 231 GLY A O 1
ATOM 1834 N N . VAL A 1 338 ? -4.329 41.191 -25.360 1.000 16.360 232 VAL A N 1
ATOM 1835 C CA . VAL A 1 338 ? -3.564 41.117 -24.128 1.000 16.010 232 VAL A CA 1
ATOM 1836 C C . VAL A 1 338 ? -2.539 39.996 -24.256 1.000 16.170 232 VAL A C 1
ATOM 1837 O O . VAL A 1 338 ? -2.700 39.083 -25.063 1.000 15.730 232 VAL A O 1
ATOM 1841 N N . GLU A 1 339 ? -1.499 40.082 -23.421 1.000 16.580 233 GLU A N 1
ATOM 1842 C CA . GLU A 1 339 ? -0.583 38.977 -23.198 1.000 17.260 233 GLU A CA 1
ATOM 1843 C C . GLU A 1 339 ? -0.481 38.735 -21.696 1.000 16.910 233 GLU A C 1
ATOM 1844 O O . GLU A 1 339 ? -0.308 39.678 -20.927 1.000 18.220 233 GLU A O 1
ATOM 1850 N N . VAL A 1 340 ? -0.607 37.468 -21.291 1.000 16.160 234 VAL A N 1
ATOM 1851 C CA . VAL A 1 340 ? -0.493 37.094 -19.891 1.000 15.840 234 VAL A CA 1
ATOM 1852 C C . VAL A 1 340 ? 0.547 35.985 -19.794 1.000 15.420 234 VAL A C 1
ATOM 1853 O O . VAL A 1 340 ? 0.324 34.884 -20.289 1.000 15.630 234 VAL A O 1
ATOM 1857 N N . ILE A 1 341 ? 1.682 36.293 -19.161 1.000 15.560 235 ILE A N 1
ATOM 1858 C CA . ILE A 1 341 ? 2.635 35.265 -18.789 1.000 15.780 235 ILE A CA 1
ATOM 1859 C C . ILE A 1 341 ? 2.142 34.655 -17.485 1.000 15.280 235 ILE A C 1
ATOM 1860 O O . ILE A 1 341 ? 1.964 35.373 -16.503 1.000 15.490 235 ILE A O 1
ATOM 1865 N N . VAL A 1 342 ? 1.909 33.340 -17.498 1.000 14.960 236 VAL A N 1
ATOM 1866 C CA . VAL A 1 342 ? 1.443 32.633 -16.320 1.000 15.340 236 VAL A CA 1
ATOM 1867 C C . VAL A 1 342 ? 2.530 31.675 -15.841 1.000 15.140 236 VAL A C 1
ATOM 1868 O O . VAL A 1 342 ? 3.388 31.241 -16.611 1.000 16.110 236 VAL A O 1
ATOM 1872 N N . ARG A 1 343 ? 2.454 31.354 -14.548 1.000 15.090 237 ARG A N 1
ATOM 1873 C CA . ARG A 1 343 ? 3.378 30.452 -13.886 1.000 15.480 237 ARG A CA 1
ATOM 1874 C C . ARG A 1 343 ? 2.570 29.319 -13.267 1.000 15.530 237 ARG A C 1
ATOM 1875 O O . ARG A 1 343 ? 1.542 29.573 -12.647 1.000 15.610 237 ARG A O 1
ATOM 1883 N N . SER A 1 344 ? 3.040 28.078 -13.425 1.000 15.500 238 SER A N 1
ATOM 1884 C CA . SER A 1 344 ? 2.385 26.928 -12.823 1.000 16.240 238 SER A CA 1
ATOM 1885 C C . SER A 1 344 ? 3.236 26.380 -11.682 1.000 16.350 238 SER A C 1
ATOM 1886 O O . SER A 1 344 ? 4.423 26.684 -11.579 1.000 16.540 238 SER A O 1
ATOM 1889 N N . ALA A 1 345 ? 2.616 25.543 -10.846 1.000 16.360 239 ALA A N 1
ATOM 1890 C CA . ALA A 1 345 ? 3.269 25.018 -9.657 1.000 17.030 239 ALA A CA 1
ATOM 1891 C C . ALA A 1 345 ? 4.514 24.203 -10.009 1.000 17.260 239 ALA A C 1
ATOM 1892 O O . ALA A 1 345 ? 5.428 24.118 -9.194 1.000 16.710 239 ALA A O 1
ATOM 1894 N N . ASP A 1 346 ? 4.551 23.603 -11.207 1.000 18.300 240 ASP A N 1
ATOM 1895 C CA . ASP A 1 346 ? 5.696 22.811 -11.638 1.000 19.770 240 ASP A CA 1
ATOM 1896 C C . ASP A 1 346 ? 6.845 23.707 -12.107 1.000 19.460 240 ASP A C 1
ATOM 1897 O O . ASP A 1 346 ? 7.888 23.198 -12.516 1.000 19.910 240 ASP A O 1
ATOM 1902 N N . GLY A 1 347 ? 6.650 25.032 -12.078 1.000 19.020 241 GLY A N 1
ATOM 1903 C CA . GLY A 1 347 ? 7.702 25.984 -12.394 1.000 20.120 241 GLY A CA 1
ATOM 1904 C C . GLY A 1 347 ? 7.689 26.428 -13.855 1.000 20.970 241 GLY A C 1
ATOM 1905 O O . GLY A 1 347 ? 8.462 27.304 -14.234 1.000 22.340 241 GLY A O 1
ATOM 1906 N N . THR A 1 348 ? 6.803 25.836 -14.662 1.000 21.860 242 THR A N 1
ATOM 1907 C CA . THR A 1 348 ? 6.739 26.163 -16.076 1.000 22.630 242 THR A CA 1
ATOM 1908 C C . THR A 1 348 ? 6.039 27.506 -16.262 1.000 21.040 242 THR A C 1
ATOM 1909 O O . THR A 1 348 ? 5.112 27.842 -15.520 1.000 20.550 242 THR A O 1
ATOM 1913 N N . LYS A 1 349 ? 6.494 28.268 -17.262 1.000 19.960 243 LYS A N 1
ATOM 1914 C CA . LYS A 1 349 ? 5.792 29.475 -17.662 1.000 19.690 243 LYS A CA 1
ATOM 1915 C C . LYS A 1 349 ? 5.183 29.267 -19.046 1.000 18.500 243 LYS A C 1
ATOM 1916 O O . LYS A 1 349 ? 5.729 28.551 -19.886 1.000 17.920 243 LYS A O 1
ATOM 1922 N N . THR A 1 350 ? 4.024 29.901 -19.247 1.000 17.490 244 THR A N 1
ATOM 1923 C CA . THR A 1 350 ? 3.313 29.866 -20.512 1.000 18.130 244 THR A CA 1
ATOM 1924 C C . THR A 1 350 ? 2.895 31.289 -20.861 1.000 17.280 244 THR A C 1
ATOM 1925 O O . THR A 1 350 ? 2.401 32.012 -20.001 1.000 16.780 244 THR A O 1
ATOM 1929 N N . LEU A 1 351 ? 3.101 31.681 -22.122 1.000 16.830 245 LEU A N 1
ATOM 1930 C CA . LEU A 1 351 ? 2.534 32.919 -22.626 1.000 16.550 245 LEU A CA 1
ATOM 1931 C C . LEU A 1 351 ? 1.125 32.634 -23.134 1.000 16.140 245 LEU A C 1
ATOM 1932 O O . LEU A 1 351 ? 0.936 31.783 -24.002 1.000 16.150 245 LEU A O 1
ATOM 1937 N N . LEU A 1 352 ? 0.150 33.349 -22.561 1.000 15.670 246 LEU A N 1
ATOM 1938 C CA . LEU A 1 352 ? -1.219 33.331 -23.044 1.000 16.070 246 LEU A CA 1
ATOM 1939 C C . LEU A 1 352 ? -1.464 34.609 -23.837 1.000 16.290 246 LEU A C 1
ATOM 1940 O O . LEU A 1 352 ? -1.224 35.709 -23.345 1.000 16.550 246 LEU A O 1
ATOM 1945 N N . LYS A 1 353 ? -1.931 34.440 -25.075 1.000 16.490 247 LYS A N 1
ATOM 1946 C CA . LYS A 1 353 ? -2.360 35.555 -25.898 1.000 17.020 247 LYS A CA 1
ATOM 1947 C C . LYS A 1 353 ? -3.881 35.542 -25.961 1.000 16.580 247 LYS A C 1
ATOM 1948 O O . LYS A 1 353 ? -4.481 34.506 -26.228 1.000 17.300 247 LYS A O 1
ATOM 1954 N N . GLY A 1 354 ? -4.495 36.695 -25.690 1.000 16.140 248 GLY A N 1
ATOM 1955 C CA . GLY A 1 354 ? -5.939 36.821 -25.779 1.000 15.610 248 GLY A CA 1
ATOM 1956 C C . GLY A 1 354 ? -6.342 38.043 -26.594 1.000 15.120 248 GLY A C 1
ATOM 1957 O O . GLY A 1 354 ? -5.635 39.047 -26.607 1.000 16.040 248 GLY A O 1
ATOM 1958 N N . LYS A 1 355 ? -7.497 37.962 -27.257 1.000 15.050 249 LYS A N 1
ATOM 1959 C CA . LYS A 1 355 ? -8.103 39.155 -27.820 1.000 15.490 249 LYS A CA 1
ATOM 1960 C C . LYS A 1 355 ? -8.654 40.014 -26.684 1.000 14.660 249 LYS A C 1
ATOM 1961 O O . LYS A 1 355 ? -8.647 41.239 -26.781 1.000 15.050 249 LYS A O 1
ATOM 1967 N N . GLN A 1 356 ? -9.124 39.359 -25.611 1.000 14.310 250 GLN A N 1
ATOM 1968 C CA . GLN A 1 356 ? -9.660 40.047 -24.446 1.000 13.750 250 GLN A CA 1
ATOM 1969 C C . GLN A 1 356 ? -9.251 39.303 -23.178 1.000 13.380 250 GLN A C 1
ATOM 1970 O O . GLN A 1 356 ? -8.911 38.121 -23.221 1.000 13.480 250 GLN A O 1
ATOM 1976 N N . LEU A 1 357 ? -9.317 40.026 -22.056 1.000 13.270 251 LEU A N 1
ATOM 1977 C CA . LEU A 1 357 ? -8.987 39.516 -20.736 1.000 12.960 251 LEU A CA 1
ATOM 1978 C C . LEU A 1 357 ? -10.189 39.735 -19.823 1.000 12.700 251 LEU A C 1
ATOM 1979 O O . LEU A 1 357 ? -10.749 40.828 -19.810 1.000 12.980 251 LEU A O 1
ATOM 1984 N N . LEU A 1 358 ? -10.578 38.701 -19.070 1.000 12.150 252 LEU A N 1
ATOM 1985 C CA . LEU A 1 358 ? -11.650 38.818 -18.092 1.000 12.000 252 LEU A CA 1
ATOM 1986 C C . LEU A 1 358 ? -11.093 38.437 -16.726 1.000 11.710 252 LEU A C 1
ATOM 1987 O O . LEU A 1 358 ? -10.592 37.329 -16.550 1.000 12.110 252 LEU A O 1
ATOM 1992 N N . VAL A 1 359 ? -11.179 39.367 -15.773 1.000 11.560 253 VAL A N 1
ATOM 1993 C CA . VAL A 1 359 ? -10.512 39.224 -14.488 1.000 11.610 253 VAL A CA 1
ATOM 1994 C C . VAL A 1 359 ? -11.557 39.010 -13.398 1.000 11.440 253 VAL A C 1
ATOM 1995 O O . VAL A 1 359 ? -12.378 39.892 -13.152 1.000 11.920 253 VAL A O 1
ATOM 1999 N N . THR A 1 360 ? -11.491 37.856 -12.717 1.000 11.590 254 THR A N 1
ATOM 2000 C CA . THR A 1 360 ? -12.413 37.560 -11.627 1.000 12.190 254 THR A CA 1
ATOM 2001 C C . THR A 1 360 ? -11.701 37.578 -10.273 1.000 12.680 254 THR A C 1
ATOM 2002 O O . THR A 1 360 ? -12.340 37.346 -9.246 1.000 13.720 254 THR A O 1
ATOM 2006 N N . ILE A 1 361 ? -10.392 37.865 -10.286 1.000 12.810 255 ILE A N 1
ATOM 2007 C CA . ILE A 1 361 ? -9.575 38.057 -9.092 1.000 13.760 255 ILE A CA 1
ATOM 2008 C C . ILE A 1 361 ? -10.112 39.274 -8.342 1.000 13.130 255 ILE A C 1
ATOM 2009 O O . ILE A 1 361 ? -10.363 40.300 -8.973 1.000 12.790 255 ILE A O 1
ATOM 2014 N N . PRO A 1 362 ? -10.261 39.258 -6.994 1.000 12.800 256 PRO A N 1
ATOM 2015 C CA . PRO A 1 362 ? -10.668 40.473 -6.291 1.000 12.850 256 PRO A CA 1
ATOM 2016 C C . PRO A 1 362 ? -9.636 41.569 -6.542 1.000 12.610 256 PRO A C 1
ATOM 2017 O O . PRO A 1 362 ? -8.446 41.338 -6.336 1.000 12.670 256 PRO A O 1
ATOM 2021 N N . PRO A 1 363 ? -10.037 42.768 -7.030 1.000 12.220 257 PRO A N 1
ATOM 2022 C CA . PRO A 1 363 ? -9.064 43.792 -7.421 1.000 12.390 257 PRO A CA 1
ATOM 2023 C C . PRO A 1 363 ? -8.464 44.614 -6.279 1.000 12.590 257 PRO A C 1
ATOM 2024 O O . PRO A 1 363 ? -8.401 45.838 -6.358 1.000 13.170 257 PRO A O 1
ATOM 2028 N N . LEU A 1 364 ? -7.988 43.933 -5.228 1.000 12.490 258 LEU A N 1
ATOM 2029 C CA . LEU A 1 364 ? -7.073 44.544 -4.274 1.000 12.650 258 LEU A CA 1
ATOM 2030 C C . LEU A 1 364 ? -5.757 44.814 -4.995 1.000 13.030 258 LEU A C 1
ATOM 2031 O O . LEU A 1 364 ? -5.322 44.009 -5.813 1.000 13.230 258 LEU A O 1
ATOM 2036 N N . LEU A 1 365 ? -5.107 45.942 -4.688 1.000 13.880 259 LEU A N 1
ATOM 2037 C CA . LEU A 1 365 ? -3.841 46.258 -5.334 1.000 14.800 259 LEU A CA 1
ATOM 2038 C C . LEU A 1 365 ? -2.816 45.144 -5.108 1.000 15.100 259 LEU A C 1
ATOM 2039 O O . LEU A 1 365 ? -2.074 44.803 -6.023 1.000 15.570 259 LEU A O 1
ATOM 2044 N N . GLU A 1 366 ? -2.804 44.546 -3.914 1.000 15.530 260 GLU A N 1
ATOM 2045 C CA . GLU A 1 366 ? -1.853 43.481 -3.616 1.000 16.850 260 GLU A CA 1
ATOM 2046 C C . GLU A 1 366 ? -2.120 42.236 -4.467 1.000 15.870 260 GLU A C 1
ATOM 2047 O O . GLU A 1 366 ? -1.224 41.412 -4.642 1.000 16.750 260 GLU A O 1
ATOM 2053 N N . ASN A 1 367 ? -3.346 42.089 -4.989 1.000 14.590 261 ASN A N 1
ATOM 2054 C CA . ASN A 1 367 ? -3.700 40.948 -5.817 1.000 14.160 261 ASN A CA 1
ATOM 2055 C C . ASN A 1 367 ? -3.300 41.160 -7.275 1.000 14.340 261 ASN A C 1
ATOM 2056 O O . ASN A 1 367 ? -3.326 40.206 -8.050 1.000 14.590 261 ASN A O 1
ATOM 2061 N N . LEU A 1 368 ? -2.935 42.397 -7.645 1.000 14.710 262 LEU A N 1
ATOM 2062 C CA . LEU A 1 368 ? -2.746 42.763 -9.042 1.000 15.040 262 LEU A CA 1
ATOM 2063 C C . LEU A 1 368 ? -1.275 43.052 -9.334 1.000 15.780 262 LEU A C 1
ATOM 2064 O O . LEU A 1 368 ? -0.950 43.820 -10.236 1.000 16.090 262 LEU A O 1
ATOM 2069 N N . HIS A 1 369 ? -0.381 42.392 -8.593 1.000 16.100 263 HIS A N 1
ATOM 2070 C CA . HIS A 1 369 ? 1.028 42.381 -8.941 1.000 16.490 263 HIS A CA 1
ATOM 2071 C C . HIS A 1 369 ? 1.194 41.849 -10.361 1.000 16.570 263 HIS A C 1
ATOM 2072 O O . HIS A 1 369 ? 0.535 40.885 -10.756 1.000 17.030 263 HIS A O 1
ATOM 2079 N N . GLY A 1 370 ? 2.050 42.530 -11.130 1.000 16.790 264 GLY A N 1
ATOM 2080 C CA . GLY A 1 370 ? 2.317 42.160 -12.509 1.000 17.130 264 GLY A CA 1
ATOM 2081 C C . GLY A 1 370 ? 1.277 42.684 -13.501 1.000 17.030 264 GLY A C 1
ATOM 2082 O O . GLY A 1 370 ? 1.426 42.464 -14.698 1.000 17.660 264 GLY A O 1
ATOM 2083 N N A PHE A 1 371 ? 0.309 43.465 -13.015 0.500 16.820 265 PHE A N 1
ATOM 2084 N N B PHE A 1 371 ? 0.185 43.273 -12.978 0.500 17.290 265 PHE A N 1
ATOM 2085 C CA A PHE A 1 371 ? -0.841 43.862 -13.807 0.500 16.900 265 PHE A CA 1
ATOM 2086 C CA B PHE A 1 371 ? 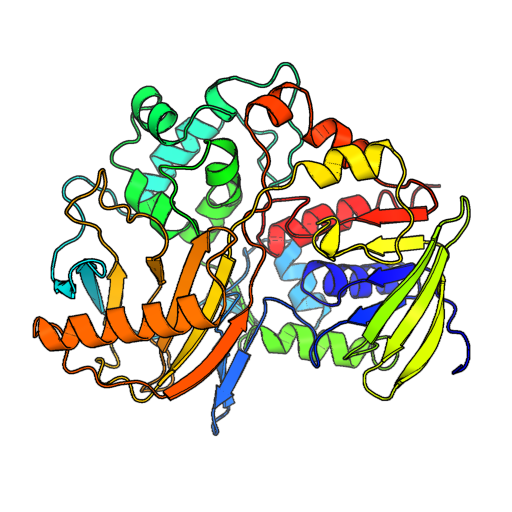-0.820 43.939 -13.792 0.500 17.770 265 PHE A CA 1
ATOM 2087 C C A PHE A 1 371 ? -0.798 45.382 -13.976 0.500 17.590 265 PHE A C 1
ATOM 2088 C C B PHE A 1 371 ? -0.479 45.411 -13.927 0.500 18.460 265 PHE A C 1
ATOM 2089 O O A PHE A 1 371 ? -1.113 46.087 -13.020 0.500 17.280 265 PHE A O 1
ATOM 2090 O O B PHE A 1 371 ? -0.263 46.103 -12.935 0.500 19.660 265 PHE A O 1
ATOM 2105 N N . PRO A 1 372 ? -0.413 45.939 -15.160 1.000 18.390 266 PRO A N 1
ATOM 2106 C CA . PRO A 1 372 ? -0.375 47.387 -15.350 1.000 18.590 266 PRO A CA 1
ATOM 2107 C C . PRO A 1 372 ? -1.760 47.973 -15.098 1.000 17.690 266 PRO A C 1
ATOM 2108 O O . PRO A 1 372 ? -2.762 47.396 -15.520 1.000 17.430 266 PRO A O 1
ATOM 2112 N N . LEU A 1 373 ? -1.796 49.097 -14.376 1.000 16.950 267 LEU A N 1
ATOM 2113 C CA . LEU A 1 373 ? -3.035 49.781 -14.043 1.000 16.880 267 LEU A CA 1
ATOM 2114 C C . LEU A 1 373 ? -2.934 51.239 -14.474 1.000 17.080 267 LEU A C 1
ATOM 2115 O O . LEU A 1 373 ? -1.876 51.855 -14.352 1.000 17.810 267 LEU A O 1
ATOM 2120 N N . SER A 1 374 ? -4.051 51.787 -14.960 1.000 17.020 268 SER A N 1
ATOM 2121 C CA . SER A 1 374 ? -4.152 53.215 -15.212 1.000 17.280 268 SER A CA 1
ATOM 2122 C C . SER A 1 374 ? -4.164 53.954 -13.877 1.000 17.540 268 SER A C 1
ATOM 2123 O O . SER A 1 374 ? -4.395 53.352 -12.830 1.000 16.990 268 SER A O 1
ATOM 2126 N N . ASP A 1 375 ? -3.937 55.271 -13.920 1.000 18.260 269 ASP A N 1
ATOM 2127 C CA . ASP A 1 375 ? -3.971 56.080 -12.712 1.000 18.890 269 ASP A CA 1
ATOM 2128 C C . ASP A 1 375 ? -5.345 55.964 -12.051 1.000 17.800 269 ASP A C 1
ATOM 2129 O O . ASP A 1 375 ? -5.442 55.896 -10.827 1.000 17.120 269 ASP A O 1
ATOM 2134 N N . GLN A 1 376 ? -6.407 55.934 -12.864 1.000 17.370 270 GLN A N 1
ATOM 2135 C CA . GLN A 1 376 ? -7.762 55.860 -12.340 1.000 17.290 270 GLN A CA 1
ATOM 2136 C C . GLN A 1 376 ? -8.007 54.489 -11.705 1.000 16.180 270 GLN A C 1
ATOM 2137 O O . GLN A 1 376 ? -8.613 54.408 -10.640 1.000 15.940 270 GLN A O 1
ATOM 2143 N N . GLU A 1 377 ? -7.551 53.413 -12.359 1.000 15.740 271 GLU A N 1
ATOM 2144 C CA . GLU A 1 377 ? -7.688 52.076 -11.799 1.000 15.850 271 GLU A CA 1
ATOM 2145 C C . GLU A 1 377 ? -6.985 52.001 -10.443 1.000 15.730 271 GLU A C 1
ATOM 2146 O O . GLU A 1 377 ? -7.555 51.518 -9.467 1.000 15.610 271 GLU A O 1
ATOM 2152 N N . SER A 1 378 ? -5.744 52.495 -10.389 1.000 15.940 272 SER A N 1
ATOM 2153 C CA . SER A 1 378 ? -4.961 52.479 -9.162 1.000 17.050 272 SER A CA 1
ATOM 2154 C C . SER A 1 378 ? -5.667 53.271 -8.063 1.000 16.350 272 SER A C 1
ATOM 2155 O O . SER A 1 378 ? -5.729 52.836 -6.915 1.000 16.540 272 SER A O 1
ATOM 2158 N N . ARG A 1 379 ? -6.195 54.444 -8.428 1.000 16.170 273 ARG A N 1
ATOM 2159 C CA . ARG A 1 379 ? -6.862 55.322 -7.481 1.000 16.610 273 ARG A CA 1
ATOM 2160 C C . ARG A 1 379 ? -8.085 54.628 -6.880 1.000 15.450 273 ARG A C 1
ATOM 2161 O O . ARG A 1 379 ? -8.269 54.633 -5.664 1.000 15.630 273 ARG A O 1
ATOM 2169 N N . LEU A 1 380 ? -8.935 54.044 -7.731 1.000 14.360 274 LEU A N 1
ATOM 2170 C CA . LEU A 1 380 ? -10.160 53.423 -7.250 1.000 14.090 274 LEU A CA 1
ATOM 2171 C C . LEU A 1 380 ? -9.835 52.184 -6.421 1.000 13.610 274 LEU A C 1
ATOM 2172 O O . LEU A 1 380 ? -10.391 52.002 -5.345 1.000 13.560 274 LEU A O 1
ATOM 2177 N N . PHE A 1 381 ? -8.929 51.338 -6.918 1.000 13.340 275 PHE A N 1
ATOM 2178 C CA . PHE A 1 381 ? -8.634 50.088 -6.233 1.000 13.630 275 PHE A CA 1
ATOM 2179 C C . PHE A 1 381 ? -7.928 50.340 -4.899 1.000 14.220 275 PHE A C 1
ATOM 2180 O O . PHE A 1 381 ? -7.984 49.495 -4.009 1.000 15.190 275 PHE A O 1
ATOM 2188 N N . SER A 1 382 ? -7.299 51.509 -4.732 1.000 14.660 276 SER A N 1
ATOM 2189 C CA . SER A 1 382 ? -6.648 51.835 -3.472 1.000 15.150 276 SER A CA 1
ATOM 2190 C C . SER A 1 382 ? -7.664 52.018 -2.343 1.000 15.060 276 SER A C 1
ATOM 2191 O O . SER A 1 382 ? -7.277 52.044 -1.178 1.000 15.900 276 SER A O 1
ATOM 2194 N N . LYS A 1 383 ? -8.955 52.153 -2.677 1.000 14.690 277 LYS A N 1
ATOM 2195 C CA . LYS A 1 383 ? -9.968 52.518 -1.698 1.000 14.800 277 LYS A CA 1
ATOM 2196 C C . LYS A 1 383 ? -10.608 51.303 -1.025 1.000 13.930 277 LYS A C 1
ATOM 2197 O O . LYS A 1 383 ? -11.350 51.478 -0.067 1.000 14.040 277 LYS A O 1
ATOM 2203 N N . TRP A 1 384 ? -10.345 50.083 -1.509 1.000 13.250 278 TRP A N 1
ATOM 2204 C CA . TRP A 1 384 ? -11.035 48.911 -0.985 1.000 13.190 278 TRP A CA 1
ATOM 2205 C C . TRP A 1 384 ? -10.779 48.715 0.504 1.000 13.160 278 TRP A C 1
ATOM 2206 O O . TRP A 1 384 ? -9.651 48.826 0.984 1.000 13.860 278 TRP A O 1
ATOM 2217 N N . GLN A 1 385 ? -11.856 48.360 1.198 1.000 12.760 279 GLN A N 1
ATOM 2218 C CA . GLN A 1 385 ? -11.812 47.770 2.522 1.000 13.080 279 GLN A CA 1
ATOM 2219 C C . GLN A 1 385 ? -12.429 46.380 2.409 1.000 12.470 279 GLN A C 1
ATOM 2220 O O . GLN A 1 385 ? -13.195 46.122 1.484 1.000 12.600 279 GLN A O 1
ATOM 2226 N N . TYR A 1 386 ? -12.101 45.482 3.337 1.000 12.300 280 TYR A N 1
ATOM 2227 C CA . TYR A 1 386 ? -12.661 44.143 3.264 1.000 12.290 280 TYR A CA 1
ATOM 2228 C C . TYR A 1 386 ? -12.606 43.457 4.623 1.000 12.080 280 TYR A C 1
ATOM 2229 O O . TYR A 1 386 ? -12.017 43.966 5.580 1.000 12.720 280 TYR A O 1
ATOM 2238 N N . HIS A 1 387 ? -13.236 42.280 4.660 1.000 11.870 281 HIS A N 1
ATOM 2239 C CA . HIS A 1 387 ? -13.267 41.414 5.824 1.000 11.890 281 HIS A CA 1
ATOM 2240 C C . HIS A 1 387 ? -12.639 40.068 5.475 1.000 11.550 281 HIS A C 1
ATOM 2241 O O . HIS A 1 387 ? -12.479 39.730 4.304 1.000 11.640 281 HIS A O 1
ATOM 2248 N N . GLN A 1 388 ? -12.297 39.297 6.513 1.000 11.650 282 GLN A N 1
ATOM 2249 C CA . GLN A 1 388 ? -11.844 37.928 6.330 1.000 11.670 282 GLN A CA 1
ATOM 2250 C C . GLN A 1 388 ? -12.986 36.967 6.643 1.000 11.730 282 GLN A C 1
ATOM 2251 O O . GLN A 1 388 ? -13.879 37.274 7.425 1.000 11.730 282 GLN A O 1
ATOM 2257 N N . TYR A 1 389 ? -12.931 35.797 6.003 1.000 11.280 283 TYR A N 1
ATOM 2258 C CA . TYR A 1 389 ? -14.002 34.818 6.054 1.000 11.300 283 TYR A CA 1
ATOM 2259 C C . TYR A 1 389 ? -13.368 33.439 5.939 1.000 11.050 283 TYR A C 1
ATOM 2260 O O . TYR A 1 389 ? -12.644 33.184 4.979 1.000 11.450 283 TYR A O 1
ATOM 2269 N N . TRP A 1 390 ? -13.641 32.584 6.931 1.000 11.390 284 TRP A N 1
ATOM 2270 C CA . TRP A 1 390 ? -13.067 31.251 7.010 1.000 11.710 284 TRP A CA 1
ATOM 2271 C C . TRP A 1 390 ? -14.194 30.230 7.027 1.000 11.590 284 TRP A C 1
ATOM 2272 O O . TRP A 1 390 ? -15.127 30.351 7.816 1.000 12.040 284 TRP A O 1
ATOM 2283 N N . ALA A 1 391 ? -14.093 29.240 6.132 1.000 11.360 285 ALA A N 1
ATOM 2284 C CA . ALA A 1 391 ? -15.116 28.223 5.955 1.000 11.480 285 ALA A CA 1
ATOM 2285 C C . ALA A 1 391 ? -14.539 26.878 6.378 1.000 11.410 285 ALA A C 1
ATOM 2286 O O . ALA A 1 391 ? -13.730 26.290 5.665 1.000 12.130 285 ALA A O 1
ATOM 2288 N N . ALA A 1 392 ? -14.949 26.415 7.561 1.000 11.480 286 ALA A N 1
ATOM 2289 C CA . ALA A 1 392 ? -14.400 25.202 8.138 1.000 11.420 286 ALA A CA 1
ATOM 2290 C C . ALA A 1 392 ? -15.395 24.051 8.032 1.000 11.260 286 ALA A C 1
ATOM 2291 O O . ALA A 1 392 ? -16.607 24.237 8.141 1.000 11.430 286 ALA A O 1
ATOM 2293 N N . LEU A 1 393 ? -14.836 22.857 7.822 1.000 11.250 287 LEU A N 1
ATOM 2294 C CA . LEU A 1 393 ? -15.539 21.598 7.970 1.000 11.450 287 LEU A CA 1
ATOM 2295 C C . LEU A 1 393 ? -14.796 20.809 9.038 1.000 11.550 287 LEU A C 1
ATOM 2296 O O . LEU A 1 393 ? -13.597 20.568 8.899 1.000 11.570 287 LEU A O 1
ATOM 2301 N N . VAL A 1 394 ? -15.499 20.453 10.116 1.000 11.620 288 VAL A N 1
ATOM 2302 C CA . VAL A 1 394 ? -14.877 19.792 11.250 1.000 11.990 288 VAL A CA 1
ATOM 2303 C C . VAL A 1 394 ? -15.666 18.535 11.596 1.000 12.070 288 VAL A C 1
ATOM 2304 O O . VAL A 1 394 ? -16.835 18.404 11.239 1.000 12.610 288 VAL A O 1
ATOM 2308 N N . ASN A 1 395 ? -15.017 17.626 12.322 1.000 12.410 289 ASN A N 1
ATOM 2309 C CA . ASN A 1 395 ? -15.725 16.518 12.938 1.000 12.930 289 ASN A CA 1
ATOM 2310 C C . ASN A 1 395 ? -15.059 16.194 14.272 1.000 13.140 289 ASN A C 1
ATOM 2311 O O . ASN A 1 395 ? -14.205 16.943 14.742 1.000 13.050 289 ASN A O 1
ATOM 2316 N N . ASP A 1 396 ? -15.505 15.103 14.906 1.000 13.660 290 ASP A N 1
ATOM 2317 C CA . ASP A 1 396 ? -14.991 14.695 16.204 1.000 14.670 290 ASP A CA 1
ATOM 2318 C C . ASP A 1 396 ? -15.066 15.875 17.173 1.000 14.300 290 ASP A C 1
ATOM 2319 O O . ASP A 1 396 ? -14.085 16.202 17.837 1.000 14.540 290 ASP A O 1
ATOM 2324 N N . THR A 1 397 ? -16.254 16.484 17.265 1.000 13.700 291 THR A N 1
ATOM 2325 C CA . THR A 1 397 ? -16.445 17.746 17.965 1.000 13.750 291 THR A CA 1
ATOM 2326 C C . THR A 1 397 ? -17.011 17.563 19.371 1.000 13.720 291 THR A C 1
ATOM 2327 O O . THR A 1 397 ? -16.930 18.485 20.178 1.000 14.010 291 THR A O 1
ATOM 2331 N N . GLY A 1 398 ? -17.658 16.419 19.628 1.000 14.380 292 GLY A N 1
ATOM 2332 C CA . GLY A 1 398 ? -18.397 16.208 20.862 1.000 14.840 292 GLY A CA 1
ATOM 2333 C C . GLY A 1 398 ? -19.789 16.843 20.855 1.000 15.330 292 GLY A C 1
ATOM 2334 O O . GLY A 1 398 ? -20.539 16.675 21.817 1.000 16.580 292 GLY A O 1
ATOM 2335 N N . LEU A 1 399 ? -20.140 17.561 19.777 1.000 15.120 293 LEU A N 1
ATOM 2336 C CA . LEU A 1 399 ? -21.444 18.196 19.667 1.000 15.530 293 LEU A CA 1
ATOM 2337 C C . LEU A 1 399 ? -22.505 17.164 19.305 1.000 16.560 293 LEU A C 1
ATOM 2338 O O . LEU A 1 399 ? -22.201 16.139 18.702 1.000 16.660 293 LEU A O 1
ATOM 2343 N N . PRO A 1 400 ? -23.796 17.444 19.596 1.000 17.880 294 PRO A N 1
ATOM 2344 C CA . PRO A 1 400 ? -24.889 16.625 19.079 1.000 18.240 294 PRO A CA 1
ATOM 2345 C C . PRO A 1 400 ? -24.922 16.637 17.553 1.000 18.230 294 PRO A C 1
ATOM 2346 O O . PRO A 1 400 ? -24.641 17.659 16.923 1.000 17.420 294 PRO A O 1
ATOM 2350 N N . ASP A 1 401 ? -25.279 15.486 16.974 1.000 18.640 295 ASP A N 1
ATOM 2351 C CA . ASP A 1 401 ? -25.398 15.342 15.534 1.000 19.710 295 ASP A CA 1
ATOM 2352 C C . ASP A 1 401 ? -26.600 16.121 15.002 1.000 19.380 295 ASP A C 1
ATOM 2353 O O . ASP A 1 401 ? -26.625 16.472 13.826 1.000 21.180 295 ASP A O 1
ATOM 2358 N N . ASP A 1 402 ? -27.600 16.380 15.858 1.000 18.420 296 ASP A N 1
ATOM 2359 C CA . ASP A 1 402 ? -28.895 16.856 15.396 1.000 18.500 296 ASP A CA 1
ATOM 2360 C C . ASP A 1 402 ? -29.162 18.293 15.847 1.000 17.660 296 ASP A C 1
ATOM 2361 O O . ASP A 1 402 ? -30.319 18.675 16.018 1.000 18.140 296 ASP A O 1
ATOM 2366 N N . VAL A 1 403 ? -28.106 19.106 15.998 1.000 16.700 297 VAL A N 1
ATOM 2367 C CA . VAL A 1 403 ? -28.279 20.494 16.402 1.000 16.440 297 VAL A CA 1
ATOM 2368 C C . VAL A 1 403 ? -27.628 21.419 15.377 1.000 15.450 297 VAL A C 1
ATOM 2369 O O . VAL A 1 403 ? -26.563 21.122 14.837 1.000 15.580 297 VAL A O 1
ATOM 2373 N N . ASN A 1 404 ? -28.307 22.539 15.115 1.000 14.980 298 ASN A N 1
ATOM 2374 C CA . ASN A 1 404 ? -27.710 23.723 14.524 1.000 15.150 298 ASN A CA 1
ATOM 2375 C C . ASN A 1 404 ? -27.630 24.780 15.618 1.000 14.730 298 ASN A C 1
ATOM 2376 O O . ASN A 1 404 ? -28.637 25.082 16.255 1.000 15.060 298 ASN A O 1
ATOM 2381 N N . ILE A 1 405 ? -26.428 25.309 15.849 1.000 14.350 299 ILE A N 1
ATOM 2382 C CA . ILE A 1 405 ? -26.214 26.269 16.917 1.000 14.910 299 ILE A CA 1
ATOM 2383 C C . ILE A 1 405 ? -26.275 27.665 16.309 1.000 14.590 299 ILE A C 1
ATOM 2384 O O . ILE A 1 405 ? -25.497 27.995 15.412 1.000 15.290 299 ILE A O 1
ATOM 2389 N N . VAL A 1 406 ? -27.236 28.458 16.793 1.000 14.330 300 VAL A N 1
ATOM 2390 C CA . VAL A 1 406 ? -27.515 29.785 16.273 1.000 14.410 300 VAL A CA 1
ATOM 2391 C C . VAL A 1 406 ? -26.948 30.806 17.256 1.000 14.020 300 VAL A C 1
ATOM 2392 O O . VAL A 1 406 ? -27.324 30.826 18.426 1.000 14.170 300 VAL A O 1
ATOM 2396 N N . ASN A 1 407 ? -26.038 31.646 16.758 1.000 13.560 301 ASN A N 1
ATOM 2397 C CA . ASN A 1 407 ? -25.269 32.551 17.591 1.000 13.490 301 ASN A CA 1
ATOM 2398 C C . ASN A 1 407 ? -26.080 33.815 17.874 1.000 13.690 301 ASN A C 1
ATOM 2399 O O . ASN A 1 407 ? -26.328 34.607 16.967 1.000 14.330 301 ASN A O 1
ATOM 2404 N N . VAL A 1 408 ? -26.454 34.000 19.147 1.000 13.430 302 VAL A N 1
ATOM 2405 C CA . VAL A 1 408 ? -27.213 35.156 19.600 1.000 13.930 302 VAL A CA 1
ATOM 2406 C C . VAL A 1 408 ? -26.393 35.893 20.655 1.000 14.170 302 VAL A C 1
ATOM 2407 O O . VAL A 1 408 ? -26.073 35.324 21.694 1.000 14.790 302 VAL A O 1
ATOM 2411 N N . ASP A 1 409 ? -26.061 37.163 20.390 1.000 14.440 303 ASP A N 1
ATOM 2412 C CA . ASP A 1 409 ? -25.340 37.970 21.361 1.000 15.020 303 ASP A CA 1
ATOM 2413 C C . ASP A 1 409 ? -26.348 38.668 22.268 1.000 15.440 303 ASP A C 1
ATOM 2414 O O . ASP A 1 409 ? -26.897 39.714 21.919 1.000 15.940 303 ASP A O 1
ATOM 2419 N N . THR A 1 410 ? -26.551 38.080 23.448 1.000 15.900 304 THR A N 1
ATOM 2420 C CA . THR A 1 410 ? -27.554 38.536 24.398 1.000 16.650 304 THR A CA 1
ATOM 2421 C C . THR A 1 410 ? -27.231 39.924 24.947 1.000 16.850 304 THR A C 1
ATOM 2422 O O . THR A 1 410 ? -28.115 40.566 25.512 1.000 18.310 304 THR A O 1
ATOM 2426 N N . GLU A 1 411 ? -25.985 40.380 24.778 1.000 16.190 305 GLU A N 1
ATOM 2427 C CA . GLU A 1 411 ? -25.540 41.646 25.338 1.000 17.130 305 GLU A CA 1
ATOM 2428 C C . GLU A 1 411 ? -25.494 42.745 24.279 1.000 17.050 305 GLU A C 1
ATOM 2429 O O . GLU A 1 411 ? -25.004 43.840 24.555 1.000 18.850 305 GLU A O 1
ATOM 2435 N N . ARG A 1 412 ? -26.006 42.464 23.074 1.000 17.270 306 ARG A N 1
ATOM 2436 C CA . ARG A 1 412 ? -25.939 43.429 21.991 1.000 17.800 306 ARG A CA 1
ATOM 2437 C C . ARG A 1 412 ? -27.325 43.649 21.394 1.000 18.140 306 ARG A C 1
ATOM 2438 O O . ARG A 1 412 ? -28.185 42.770 21.418 1.000 17.390 306 ARG A O 1
ATOM 2446 N N . LEU A 1 413 ? -27.514 44.871 20.888 1.000 19.490 307 LEU A N 1
ATOM 2447 C CA . LEU A 1 413 ? -28.703 45.298 20.174 1.000 19.700 307 LEU A CA 1
ATOM 2448 C C . LEU A 1 413 ? -29.143 44.230 19.168 1.000 17.830 307 LEU A C 1
ATOM 2449 O O . LEU A 1 413 ? -28.346 43.818 18.335 1.000 17.970 307 LEU A O 1
ATOM 2454 N N . TYR A 1 414 ? -30.404 43.780 19.283 1.000 16.480 308 TYR A N 1
ATOM 2455 C CA . TYR A 1 414 ? -31.052 42.874 18.338 1.000 15.690 308 TYR A CA 1
ATOM 2456 C C . TYR A 1 414 ? -30.425 41.477 18.328 1.000 14.890 308 TYR A C 1
ATOM 2457 O O . TYR A 1 414 ? -30.785 40.661 17.479 1.000 15.100 308 TYR A O 1
ATOM 2466 N N . GLY A 1 415 ? -29.509 41.195 19.261 1.000 13.920 309 GLY A N 1
ATOM 2467 C CA . GLY A 1 415 ? -28.858 39.894 19.328 1.000 13.610 309 GLY A CA 1
ATOM 2468 C C . GLY A 1 415 ? -27.707 39.712 18.336 1.000 13.720 309 GLY A C 1
ATOM 2469 O O . GLY A 1 415 ? -27.212 38.596 18.184 1.000 14.200 309 GLY A O 1
ATOM 2470 N N . VAL A 1 416 ? -27.269 40.788 17.670 1.000 13.370 310 VAL A N 1
ATOM 2471 C CA . VAL A 1 416 ? -26.262 40.675 16.623 1.000 13.820 310 VAL A CA 1
ATOM 2472 C C . VAL A 1 416 ? -24.872 40.711 17.250 1.000 13.870 310 VAL A C 1
ATOM 2473 O O . VAL A 1 416 ? -24.519 41.684 17.914 1.000 13.990 310 VAL A O 1
ATOM 2477 N N . PRO A 1 417 ? -24.014 39.689 17.021 1.000 13.990 311 PRO A N 1
ATOM 2478 C CA . PRO A 1 417 ? -22.655 39.702 17.558 1.000 14.200 311 PRO A CA 1
ATOM 2479 C C . PRO A 1 417 ? -21.718 40.654 16.820 1.000 14.420 311 PRO A C 1
ATOM 2480 O O . PRO A 1 417 ? -21.939 40.991 15.657 1.000 14.690 311 PRO A O 1
ATOM 2484 N N . GLU A 1 418 ? -20.662 41.066 17.527 1.000 15.170 312 GLU A N 1
ATOM 2485 C CA . GLU A 1 418 ? -19.584 41.863 16.968 1.000 15.670 312 GLU A CA 1
ATOM 2486 C C . GLU A 1 418 ? -18.518 40.943 16.383 1.000 14.630 312 GLU A C 1
ATOM 2487 O O . GLU A 1 418 ? -18.280 39.854 16.898 1.000 14.760 312 GLU A O 1
ATOM 2493 N N . GLU A 1 419 ? -17.843 41.407 15.329 1.000 14.160 313 GLU A N 1
ATOM 2494 C CA . GLU A 1 419 ? -16.754 40.637 14.752 1.000 13.710 313 GLU A CA 1
ATOM 2495 C C . GLU A 1 419 ? -15.534 40.675 15.669 1.000 13.680 313 GLU A C 1
ATOM 2496 O O . GLU A 1 419 ? -15.313 41.668 16.370 1.000 14.310 313 GLU A O 1
ATOM 2502 N N . PRO A 1 420 ? -14.684 39.623 15.682 1.000 13.580 314 PRO A N 1
ATOM 2503 C CA . PRO A 1 420 ? -14.907 38.396 14.911 1.000 13.140 314 PRO A CA 1
ATOM 2504 C C . PRO A 1 420 ? -15.949 37.493 15.567 1.000 12.940 314 PRO A C 1
ATOM 2505 O O . PRO A 1 420 ? -16.129 37.531 16.782 1.000 13.910 314 PRO A O 1
ATOM 2509 N N . PHE A 1 421 ? -16.641 36.679 14.763 1.000 12.830 315 PHE A N 1
ATOM 2510 C CA . PHE A 1 421 ? -17.634 35.768 15.311 1.000 12.980 315 PHE A CA 1
ATOM 2511 C C . PHE A 1 421 ? -17.745 34.503 14.467 1.000 12.740 315 PHE A C 1
ATOM 2512 O O . PHE A 1 421 ? -17.333 34.461 13.306 1.000 12.890 315 PHE A O 1
ATOM 2520 N N . ILE A 1 422 ? -18.310 33.468 15.098 1.000 12.740 316 ILE A N 1
ATOM 2521 C CA . ILE A 1 422 ? -18.872 32.337 14.383 1.000 12.750 316 ILE A CA 1
ATOM 2522 C C . ILE A 1 422 ? -20.245 32.754 13.866 1.000 12.950 316 ILE A C 1
ATOM 2523 O O . ILE A 1 422 ? -21.123 33.129 14.641 1.000 13.270 316 ILE A O 1
ATOM 2528 N N . TRP A 1 423 ? -20.403 32.685 12.540 1.000 13.070 317 TRP A N 1
ATOM 2529 C CA . TRP A 1 423 ? -21.620 33.104 11.870 1.000 13.820 317 TRP A CA 1
ATOM 2530 C C . TRP A 1 423 ? -22.601 31.941 11.753 1.000 14.650 317 TRP A C 1
ATOM 2531 O O . TRP A 1 423 ? -23.811 32.136 11.879 1.000 16.790 317 TRP A O 1
ATOM 2542 N N . ARG A 1 424 ? -22.064 30.749 11.470 1.000 14.750 318 ARG A N 1
ATOM 2543 C CA . ARG A 1 424 ? -22.841 29.534 11.292 1.000 15.700 318 ARG A CA 1
ATOM 2544 C C . ARG A 1 424 ? -22.122 28.371 11.955 1.000 14.530 318 ARG A C 1
ATOM 2545 O O . ARG A 1 424 ? -20.903 28.272 11.868 1.000 14.400 318 ARG A O 1
ATOM 2553 N N . LEU A 1 425 ? -22.899 27.471 12.562 1.000 13.700 319 LEU A N 1
ATOM 2554 C CA . LEU A 1 425 ? -22.362 26.273 13.184 1.000 13.780 319 LEU A CA 1
ATOM 2555 C C . LEU A 1 425 ? -23.411 25.174 13.023 1.000 13.710 319 LEU A C 1
ATOM 2556 O O . LEU A 1 425 ? -24.211 24.928 13.930 1.000 14.300 319 LEU A O 1
ATOM 2561 N N A ASP A 1 426 ? -23.436 24.538 11.846 0.500 13.710 320 ASP A N 1
ATOM 2562 N N B ASP A 1 426 ? -23.364 24.511 11.858 0.500 14.020 320 ASP A N 1
ATOM 2563 C CA A ASP A 1 426 ? -24.547 23.663 11.502 0.500 13.810 320 ASP A CA 1
ATOM 2564 C CA B ASP A 1 426 ? -24.449 23.674 11.370 0.500 14.430 320 ASP A CA 1
ATOM 2565 C C A ASP A 1 426 ? -24.039 22.265 11.156 0.500 13.460 320 ASP A C 1
ATOM 2566 C C B ASP A 1 426 ? -24.005 22.219 11.284 0.500 13.720 320 ASP A C 1
ATOM 2567 O O A ASP A 1 426 ? -22.849 22.047 10.934 0.500 13.060 320 ASP A O 1
ATOM 2568 O O B ASP A 1 426 ? -22.814 21.916 11.348 0.500 12.830 320 ASP A O 1
ATOM 2577 N N . ASN A 1 427 ? -24.988 21.324 11.130 1.000 13.870 321 ASN A N 1
ATOM 2578 C CA . ASN A 1 427 ? -24.714 19.900 11.036 1.000 14.050 321 ASN A CA 1
ATOM 2579 C C . ASN A 1 427 ? -24.770 19.467 9.571 1.000 14.110 321 ASN A C 1
ATOM 2580 O O . ASN A 1 427 ? -24.898 20.285 8.667 1.000 15.230 321 ASN A O 1
ATOM 2585 N N . HIS A 1 428 ? -24.657 18.154 9.355 1.000 13.540 322 HIS A N 1
ATOM 2586 C CA . HIS A 1 428 ? -24.611 17.571 8.025 1.000 13.370 322 HIS A CA 1
ATOM 2587 C C . HIS A 1 428 ? -25.355 16.241 8.026 1.000 13.510 322 HIS A C 1
ATOM 2588 O O . HIS A 1 428 ? -25.635 15.678 9.079 1.000 13.900 322 HIS A O 1
ATOM 2595 N N . TRP A 1 429 ? -25.628 15.736 6.822 1.000 13.510 323 TRP A N 1
ATOM 2596 C CA . TRP A 1 429 ? -26.245 14.430 6.657 1.000 13.850 323 TRP A CA 1
ATOM 2597 C C . TRP A 1 429 ? -25.316 13.311 7.123 1.000 14.180 323 TRP A C 1
ATOM 2598 O O . TRP A 1 429 ? -25.792 12.249 7.519 1.000 15.100 323 TRP A O 1
ATOM 2609 N N . ALA A 1 430 ? -24.000 13.527 7.013 1.000 14.100 324 ALA A N 1
ATOM 2610 C CA . ALA A 1 430 ? -23.019 12.579 7.511 1.000 14.390 324 ALA A CA 1
ATOM 2611 C C . ALA A 1 430 ? -22.813 12.838 8.998 1.000 14.250 324 ALA A C 1
ATOM 2612 O O . ALA A 1 430 ? -22.400 13.936 9.382 1.000 14.610 324 ALA A O 1
ATOM 2614 N N . PRO A 1 431 ? -23.107 11.861 9.887 1.000 14.800 325 PRO A N 1
ATOM 2615 C CA . PRO A 1 431 ? -22.932 12.067 11.323 1.000 14.770 325 PRO A CA 1
ATOM 2616 C C . PRO A 1 431 ? -21.539 12.552 11.714 1.000 14.530 325 PRO A C 1
ATOM 2617 O O . PRO A 1 431 ? -20.529 12.096 11.184 1.000 15.120 325 PRO A O 1
ATOM 2621 N N . GLY A 1 432 ? -21.513 13.508 12.643 1.000 13.960 326 GLY A N 1
ATOM 2622 C CA . GLY A 1 432 ? -20.272 13.960 13.245 1.000 13.540 326 GLY A CA 1
ATOM 2623 C C . GLY A 1 432 ? -19.686 15.198 12.568 1.000 13.140 326 GLY A C 1
ATOM 2624 O O . GLY A 1 432 ? -18.886 15.893 13.185 1.000 13.330 326 GLY A O 1
ATOM 2625 N N . TYR A 1 433 ? -20.060 15.470 11.311 1.000 12.590 327 TYR A N 1
ATOM 2626 C CA . TYR A 1 433 ? -19.484 16.591 10.588 1.000 12.550 327 TYR A CA 1
ATOM 2627 C C . TYR A 1 433 ? -20.311 17.855 10.812 1.000 12.270 327 TYR A C 1
ATOM 2628 O O . TYR A 1 433 ? -21.541 17.815 10.785 1.000 13.340 327 TYR A O 1
ATOM 2637 N N . HIS A 1 434 ? -19.618 18.985 10.988 1.000 12.070 328 HIS A N 1
ATOM 2638 C CA . HIS A 1 434 ? -20.248 20.280 11.153 1.000 12.100 328 HIS A CA 1
ATOM 2639 C C . HIS A 1 434 ? -19.511 21.315 10.315 1.000 11.780 328 HIS A C 1
ATOM 2640 O O . HIS A 1 434 ? -18.294 21.242 10.168 1.000 12.190 328 HIS A O 1
ATOM 2647 N N . ASN A 1 435 ? -20.260 22.283 9.787 1.000 11.260 329 ASN A N 1
ATOM 2648 C CA . ASN A 1 435 ? -19.666 23.467 9.192 1.000 11.420 329 ASN A CA 1
ATOM 2649 C C . ASN A 1 435 ? -19.550 24.549 10.256 1.000 11.460 329 ASN A C 1
ATOM 2650 O O . ASN A 1 435 ? -20.485 24.760 11.026 1.000 12.070 329 ASN A O 1
ATOM 2655 N N . ILE A 1 436 ? -18.408 25.239 10.273 1.000 11.210 330 ILE A N 1
ATOM 2656 C CA . ILE A 1 436 ? -18.233 26.418 11.102 1.000 11.340 330 ILE A CA 1
ATOM 2657 C C . ILE A 1 436 ? -17.704 27.526 10.205 1.000 11.480 330 ILE A C 1
ATOM 2658 O O . ILE A 1 436 ? -16.649 27.371 9.593 1.000 11.820 330 ILE A O 1
ATOM 2663 N N . LYS A 1 437 ? -18.465 28.622 10.121 1.000 11.350 331 LYS A N 1
ATOM 2664 C CA . LYS A 1 437 ? -18.099 29.767 9.305 1.000 11.660 331 LYS A CA 1
ATOM 2665 C C . LYS A 1 437 ? -17.780 30.932 10.231 1.000 11.780 331 LYS A C 1
ATOM 2666 O O . LYS A 1 437 ? -18.565 31.232 11.127 1.000 12.200 331 LYS A O 1
ATOM 2672 N N . LEU A 1 438 ? -16.616 31.556 10.017 1.000 11.480 332 LEU A N 1
ATOM 2673 C CA . LEU A 1 438 ? -16.135 32.615 10.889 1.000 11.800 332 LEU A CA 1
ATOM 2674 C C . LEU A 1 438 ? -15.845 33.866 10.069 1.000 11.560 332 LEU A C 1
ATOM 2675 O O . LEU A 1 438 ? -15.236 33.782 9.008 1.000 11.710 332 LEU A O 1
ATOM 2680 N N . VAL A 1 439 ? -16.256 35.024 10.597 1.000 11.650 333 VAL A N 1
ATOM 2681 C CA . VAL A 1 439 ? -16.077 36.294 9.912 1.000 11.910 333 VAL A CA 1
ATOM 2682 C C . VAL A 1 439 ? -15.347 37.250 10.845 1.000 11.910 333 VAL A C 1
ATOM 2683 O O . VAL A 1 439 ? -15.660 37.319 12.032 1.000 11.960 333 VAL A O 1
ATOM 2687 N N . GLY A 1 440 ? -14.402 38.010 10.291 1.000 11.680 334 GLY A N 1
ATOM 2688 C CA . GLY A 1 440 ? -13.743 39.048 11.061 1.000 12.050 334 GLY A CA 1
ATOM 2689 C C . GLY A 1 440 ? -13.232 40.169 10.170 1.000 12.210 334 GLY A C 1
ATOM 2690 O O . GLY A 1 440 ? -13.514 40.206 8.972 1.000 12.580 334 GLY A O 1
ATOM 2691 N N . GLY A 1 441 ? -12.477 41.083 10.783 1.000 12.960 335 GLY A N 1
ATOM 2692 C CA . GLY A 1 441 ? -11.872 42.185 10.058 1.000 13.550 335 GLY A CA 1
ATOM 2693 C C . GLY A 1 441 ? -10.735 41.705 9.159 1.000 13.990 335 GLY A C 1
ATOM 2694 O O . GLY A 1 441 ? -10.432 40.515 9.096 1.000 13.710 335 GLY A O 1
ATOM 2695 N N . SER A 1 442 ? -10.079 42.658 8.492 1.000 14.910 336 SER A N 1
ATOM 2696 C CA . SER A 1 442 ? -9.084 42.348 7.477 1.000 16.050 336 SER A CA 1
ATOM 2697 C C . SE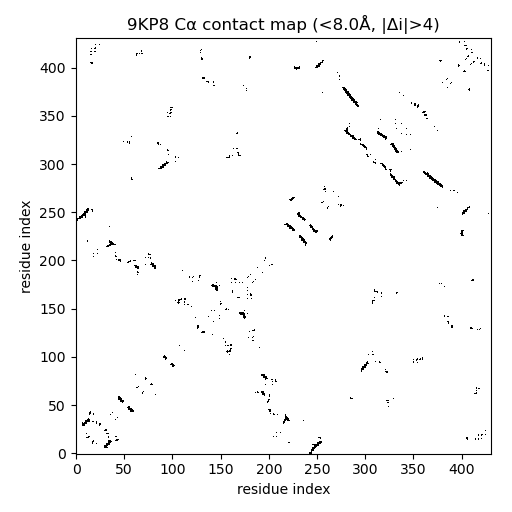R A 1 442 ? -7.861 41.642 8.063 1.000 16.020 336 SER A C 1
ATOM 2698 O O . SER A 1 442 ? -7.112 41.013 7.321 1.000 16.300 336 SER A O 1
ATOM 2701 N N . GLU A 1 443 ? -7.654 41.743 9.383 1.000 16.350 337 GLU A N 1
ATOM 2702 C CA . GLU A 1 443 ? -6.487 41.141 10.014 1.000 17.380 337 GLU A CA 1
ATOM 2703 C C . GLU A 1 443 ? -6.836 39.815 10.696 1.000 15.910 337 GLU A C 1
ATOM 2704 O O . GLU A 1 443 ? -5.974 39.216 11.335 1.000 16.220 337 GLU A O 1
ATOM 2710 N N . PHE A 1 444 ? -8.080 39.340 10.542 1.000 14.130 338 PHE A N 1
ATOM 2711 C CA . PHE A 1 444 ? -8.520 38.084 11.133 1.000 13.390 338 PHE A CA 1
ATOM 2712 C C . PHE A 1 444 ? -8.085 36.935 10.227 1.000 13.240 338 PHE A C 1
ATOM 2713 O O . PHE A 1 444 ? -8.883 36.403 9.458 1.000 13.020 338 PHE A O 1
ATOM 2721 N N . GLY A 1 445 ? -6.799 36.580 10.318 1.000 13.200 339 GLY A N 1
ATOM 2722 C CA . GLY A 1 445 ? -6.186 35.604 9.434 1.000 13.450 339 GLY A CA 1
ATOM 2723 C C . GLY A 1 445 ? -6.359 34.173 9.933 1.000 13.190 339 GLY A C 1
ATOM 2724 O O . GLY A 1 445 ? -7.077 33.913 10.894 1.000 13.280 339 GLY A O 1
ATOM 2725 N N . GLU A 1 446 ? -5.664 33.246 9.275 1.000 12.990 340 GLU A N 1
ATOM 2726 C CA . GLU A 1 446 ? -5.932 31.827 9.433 1.000 13.420 340 GLU A CA 1
ATOM 2727 C C . GLU A 1 446 ? -5.668 31.379 10.870 1.000 13.200 340 GLU A C 1
ATOM 2728 O O . GLU A 1 446 ? -6.483 30.677 11.465 1.000 12.750 340 GLU A O 1
ATOM 2734 N N . ASP A 1 447 ? -4.513 31.759 11.424 1.000 13.830 341 ASP A N 1
ATOM 2735 C CA . ASP A 1 447 ? -4.164 31.331 12.770 1.000 14.410 341 ASP A CA 1
ATOM 2736 C C . ASP A 1 447 ? -5.111 31.950 13.793 1.000 14.110 341 ASP A C 1
ATOM 2737 O O . ASP A 1 447 ? -5.545 31.278 14.730 1.000 14.230 341 ASP A O 1
ATOM 2742 N N . GLU A 1 448 ? -5.436 33.229 13.618 1.000 14.230 342 GLU A N 1
ATOM 2743 C CA . GLU A 1 448 ? -6.358 33.880 14.531 1.000 15.070 342 GLU A CA 1
ATOM 2744 C C . GLU A 1 448 ? -7.713 33.179 14.496 1.000 13.730 342 GLU A C 1
ATOM 2745 O O . GLU A 1 448 ? -8.329 32.976 15.537 1.000 13.270 342 GLU A O 1
ATOM 2751 N N . ALA A 1 449 ? -8.178 32.833 13.293 1.000 12.760 343 ALA A N 1
ATOM 2752 C CA . ALA A 1 449 ? -9.508 32.270 13.129 1.000 12.370 343 ALA A CA 1
ATOM 2753 C C . ALA A 1 449 ? -9.567 30.855 13.698 1.000 12.250 343 ALA A C 1
ATOM 2754 O O . ALA A 1 449 ? -10.555 30.487 14.326 1.000 12.060 343 ALA A O 1
ATOM 2756 N N . LYS A 1 450 ? -8.515 30.060 13.478 1.000 12.190 344 LYS A N 1
ATOM 2757 C CA . LYS A 1 450 ? -8.488 28.708 14.017 1.000 13.020 344 LYS A CA 1
ATOM 2758 C C . LYS A 1 450 ? -8.498 28.758 15.539 1.000 12.960 344 LYS A C 1
ATOM 2759 O O . LYS A 1 450 ? -9.255 28.034 16.183 1.000 13.070 344 LYS A O 1
ATOM 2765 N N . ALA A 1 451 ? -7.658 29.628 16.110 1.000 12.970 345 ALA A N 1
ATOM 2766 C CA . ALA A 1 451 ? -7.589 29.775 17.553 1.000 13.460 345 ALA A CA 1
ATOM 2767 C C . ALA A 1 451 ? -8.938 30.231 18.101 1.000 13.270 345 ALA A C 1
ATOM 2768 O O . ALA A 1 451 ? -9.400 29.726 19.123 1.000 13.610 345 ALA A O 1
ATOM 2770 N N . TYR A 1 452 ? -9.562 31.197 17.420 1.000 13.010 346 TYR A N 1
ATOM 2771 C CA . TYR A 1 452 ? -10.854 31.701 17.852 1.000 13.200 346 TYR A CA 1
ATOM 2772 C C . TYR A 1 452 ? -11.883 30.570 17.848 1.000 12.820 346 TYR A C 1
ATOM 2773 O O . TYR A 1 452 ? -12.645 30.414 18.798 1.000 13.020 346 TYR A O 1
ATOM 2782 N N . MET A 1 453 ? -11.895 29.773 16.778 1.000 12.560 347 MET A N 1
ATOM 2783 C CA . MET A 1 453 ? -12.815 28.651 16.671 1.000 12.530 347 MET A CA 1
ATOM 2784 C C . MET A 1 453 ? -12.621 27.699 17.854 1.000 12.720 347 MET A C 1
ATOM 2785 O O . MET A 1 453 ? -13.587 27.317 18.516 1.000 12.700 347 MET A O 1
ATOM 2790 N N . TYR A 1 454 ? -11.372 27.290 18.100 1.000 12.630 348 TYR A N 1
ATOM 2791 C CA . TYR A 1 454 ? -11.083 26.358 19.178 1.000 13.040 348 TYR A CA 1
ATOM 2792 C C . TYR A 1 454 ? -11.522 26.931 20.525 1.000 13.370 348 TYR A C 1
ATOM 2793 O O . TYR A 1 454 ? -12.062 26.212 21.363 1.000 13.620 348 TYR A O 1
ATOM 2802 N N . GLU A 1 455 ? -11.275 28.226 20.740 1.000 13.840 349 GLU A N 1
ATOM 2803 C CA . GLU A 1 455 ? -11.602 28.870 22.003 1.000 14.930 349 GLU A CA 1
ATOM 2804 C C . GLU A 1 455 ? -13.115 28.911 22.214 1.000 14.380 349 GLU A C 1
ATOM 2805 O O . GLU A 1 455 ? -13.595 28.701 23.330 1.000 14.790 349 GLU A O 1
ATOM 2811 N N . ARG A 1 456 ? -13.879 29.190 21.152 1.000 13.990 350 ARG A N 1
ATOM 2812 C CA . ARG A 1 456 ? -15.328 29.216 21.272 1.000 13.920 350 ARG A CA 1
ATOM 2813 C C . ARG A 1 456 ? -15.861 27.828 21.631 1.000 13.560 350 ARG A C 1
ATOM 2814 O O . ARG A 1 456 ? -16.764 27.703 22.456 1.000 13.800 350 ARG A O 1
ATOM 2822 N N . LEU A 1 457 ? -15.321 26.790 20.989 1.000 13.400 351 LEU A N 1
ATOM 2823 C CA . LEU A 1 457 ? -15.775 25.432 21.248 1.000 13.730 351 LEU A CA 1
ATOM 2824 C C . LEU A 1 457 ? -15.413 25.012 22.673 1.000 14.370 351 LEU A C 1
ATOM 2825 O O . LEU A 1 457 ? -16.213 24.363 23.349 1.000 14.660 351 LEU A O 1
ATOM 2830 N N . ASP A 1 458 ? -14.216 25.392 23.132 1.000 15.110 352 ASP A N 1
ATOM 2831 C CA . ASP A 1 458 ? -13.777 25.077 24.483 1.000 16.390 352 ASP A CA 1
ATOM 2832 C C . ASP A 1 458 ? -14.684 25.748 25.514 1.000 15.870 352 ASP A C 1
ATOM 2833 O O . ASP A 1 458 ? -14.979 25.159 26.553 1.000 16.090 352 ASP A O 1
ATOM 2838 N N . LEU A 1 459 ? -15.122 26.978 25.228 1.000 15.970 353 LEU A N 1
ATOM 2839 C CA . LEU A 1 459 ? -15.940 27.726 26.169 1.000 16.130 353 LEU A CA 1
ATOM 2840 C C . LEU A 1 459 ? -17.294 27.039 26.359 1.000 15.950 353 LEU A C 1
ATOM 2841 O O . LEU A 1 459 ? -17.849 27.081 27.456 1.000 16.350 353 LEU A O 1
ATOM 2846 N N . LEU A 1 460 ? -17.816 26.392 25.309 1.000 15.240 354 LEU A N 1
ATOM 2847 C CA . LEU A 1 460 ? -19.070 25.658 25.419 1.000 15.400 354 LEU A CA 1
ATOM 2848 C C . LEU A 1 460 ? -18.943 24.534 26.446 1.000 16.150 354 LEU A C 1
ATOM 2849 O O . LEU A 1 460 ? -19.907 24.234 27.147 1.000 16.730 354 LEU A O 1
ATOM 2854 N N . HIS A 1 461 ? -17.766 23.899 26.508 1.000 16.580 355 HIS A N 1
ATOM 2855 C CA . HIS A 1 461 ? -17.497 22.849 27.479 1.000 18.080 355 HIS A CA 1
ATOM 2856 C C . HIS A 1 461 ? -17.358 23.454 28.875 1.000 18.210 355 HIS A C 1
ATOM 2857 O O . HIS A 1 461 ? -17.946 22.950 29.835 1.000 18.720 355 HIS A O 1
ATOM 2864 N N . ALA A 1 462 ? -16.584 24.541 28.977 1.000 17.980 356 ALA A N 1
ATOM 2865 C CA . ALA A 1 462 ? -16.301 25.182 30.252 1.000 18.730 356 ALA A CA 1
ATOM 2866 C C . ALA A 1 462 ? -17.593 25.632 30.931 1.000 19.150 356 ALA A C 1
ATOM 2867 O O . ALA A 1 462 ? -17.694 25.579 32.157 1.000 19.810 356 ALA A O 1
ATOM 2869 N N . GLU A 1 463 ? -18.576 26.067 30.134 1.000 19.010 357 GLU A N 1
ATOM 2870 C CA . GLU A 1 463 ? -19.830 26.587 30.659 1.000 19.650 357 GLU A CA 1
ATOM 2871 C C . GLU A 1 463 ? -20.861 25.471 30.842 1.000 19.700 357 GLU A C 1
ATOM 2872 O O . GLU A 1 463 ? -21.960 25.736 31.323 1.000 20.940 357 GLU A O 1
ATOM 2878 N N . GLY A 1 464 ? -20.515 24.237 30.447 1.000 19.070 358 GLY A N 1
ATOM 2879 C CA . GLY A 1 464 ? -21.382 23.082 30.631 1.000 18.980 358 GLY A CA 1
ATOM 2880 C C . GLY A 1 464 ? -22.488 22.995 29.579 1.000 18.810 358 GLY A C 1
ATOM 2881 O O . GLY A 1 464 ? -23.446 22.244 29.750 1.000 19.890 358 GLY A O 1
ATOM 2882 N N . THR A 1 465 ? -22.338 23.741 28.478 1.000 18.030 359 THR A N 1
ATOM 2883 C CA . THR A 1 465 ? -23.377 23.854 27.467 1.000 17.560 359 THR A CA 1
ATOM 2884 C C . THR A 1 465 ? -23.387 22.626 26.556 1.000 16.960 359 THR A C 1
ATOM 2885 O O . THR A 1 465 ? -24.453 22.104 26.243 1.000 17.450 359 THR A O 1
ATOM 2889 N N . TYR A 1 466 ? -22.202 22.210 26.089 1.000 16.390 360 TYR A N 1
ATOM 2890 C CA . TYR A 1 466 ? -22.036 20.973 25.339 1.000 16.280 360 TYR A CA 1
ATOM 2891 C C . TYR A 1 466 ? -20.746 20.289 25.771 1.000 16.550 360 TYR A C 1
ATOM 2892 O O . TYR A 1 466 ? -19.810 20.951 26.210 1.000 17.250 360 TYR A O 1
ATOM 2901 N N . ALA A 1 467 ? -20.700 18.967 25.589 1.000 16.790 361 ALA A N 1
ATOM 2902 C CA . ALA A 1 467 ? -19.535 18.172 25.935 1.000 16.760 361 ALA A CA 1
ATOM 2903 C C . ALA A 1 467 ? -18.538 18.187 24.777 1.000 15.900 361 ALA A C 1
ATOM 2904 O O . ALA A 1 467 ? -18.185 17.139 24.243 1.000 16.240 361 ALA A O 1
ATOM 2906 N N . THR A 1 468 ? -18.085 19.384 24.390 1.000 15.230 362 THR A N 1
ATOM 2907 C CA . THR A 1 468 ? -17.159 19.506 23.279 1.000 15.170 362 THR A CA 1
ATOM 2908 C C . THR A 1 468 ? -15.771 19.042 23.703 1.000 15.390 362 THR A C 1
ATOM 2909 O O . THR A 1 468 ? -15.432 19.018 24.888 1.000 15.900 362 THR A O 1
ATOM 2913 N N . HIS A 1 469 ? -14.983 18.672 22.694 1.000 15.520 363 HIS A N 1
ATOM 2914 C CA . HIS A 1 469 ? -13.547 18.507 22.833 1.000 16.230 363 HIS A CA 1
ATOM 2915 C C . HIS A 1 469 ? -12.920 19.058 21.559 1.000 15.690 363 HIS A C 1
ATOM 2916 O O . HIS A 1 469 ? -13.623 19.298 20.577 1.000 16.190 363 HIS A O 1
ATOM 2923 N N . LYS A 1 470 ? -11.603 19.270 21.577 1.000 15.060 364 LYS A N 1
ATOM 2924 C CA . LYS A 1 470 ? -10.949 19.885 20.438 1.000 15.090 364 LYS A CA 1
ATOM 2925 C C . LYS A 1 470 ? -11.258 19.053 19.198 1.000 14.690 364 LYS A C 1
ATOM 2926 O O . LYS A 1 470 ? -11.012 17.848 19.178 1.000 15.280 364 LYS A O 1
ATOM 2932 N N . PRO A 1 471 ? -11.833 19.660 18.137 1.000 14.050 365 PRO A N 1
ATOM 2933 C CA . PRO A 1 471 ? -12.279 18.899 16.976 1.000 14.040 365 PRO A CA 1
ATOM 2934 C C . PRO A 1 471 ? -11.142 18.577 16.016 1.000 14.310 365 PRO A C 1
ATOM 2935 O O . PRO A 1 471 ? -10.043 19.113 16.139 1.000 15.250 365 PRO A O 1
ATOM 2939 N N . GLU A 1 472 ? -11.439 17.693 15.065 1.000 13.880 366 GLU A N 1
ATOM 2940 C CA . GLU A 1 472 ? -10.588 17.454 13.914 1.000 14.330 366 GLU A CA 1
ATOM 2941 C C . GLU A 1 472 ? -11.004 18.403 12.791 1.000 13.660 366 GLU A C 1
ATOM 2942 O O . GLU A 1 472 ? -12.189 18.512 12.467 1.000 13.790 366 GLU A O 1
ATOM 2948 N N . ILE A 1 473 ? -10.025 19.095 12.202 1.000 13.440 367 ILE A N 1
ATOM 2949 C CA . ILE A 1 473 ? -10.287 19.941 11.050 1.000 13.790 367 ILE A CA 1
ATOM 2950 C C . ILE A 1 473 ? -10.178 19.084 9.796 1.000 13.450 367 ILE A C 1
ATOM 2951 O O . ILE A 1 473 ? -9.129 18.506 9.523 1.000 14.440 367 ILE A O 1
ATOM 2956 N N . VAL A 1 474 ? -11.275 19.012 9.040 1.000 12.890 368 VAL A N 1
ATOM 2957 C CA . VAL A 1 474 ? -11.274 18.324 7.761 1.000 13.380 368 VAL A CA 1
ATOM 2958 C C . VAL A 1 474 ? -10.854 19.320 6.683 1.000 13.420 368 VAL A C 1
ATOM 2959 O O . VAL A 1 474 ? -9.993 19.010 5.863 1.000 14.020 368 VAL A O 1
ATOM 2963 N N . LYS A 1 475 ? -11.467 20.512 6.694 1.000 13.280 369 LYS A N 1
ATOM 2964 C CA . LYS A 1 475 ? -11.088 21.608 5.813 1.000 13.940 369 LYS A CA 1
ATOM 2965 C C . LYS A 1 475 ? -11.145 22.918 6.593 1.000 13.270 369 LYS A C 1
ATOM 2966 O O . LYS A 1 475 ? -11.983 23.072 7.474 1.000 13.060 369 LYS A O 1
ATOM 2972 N N . PHE A 1 476 ? -10.256 23.858 6.254 1.000 13.080 370 PHE A N 1
ATOM 2973 C CA . PHE A 1 476 ? -10.293 25.198 6.816 1.000 13.510 370 PHE A CA 1
ATOM 2974 C C . PHE A 1 476 ? -9.955 26.179 5.697 1.000 13.520 370 PHE A C 1
ATOM 2975 O O . PHE A 1 476 ? -8.799 26.544 5.518 1.000 15.770 370 PHE A O 1
ATOM 2983 N N . ALA A 1 477 ? -10.974 26.568 4.924 1.000 12.760 371 ALA A N 1
ATOM 2984 C CA . ALA A 1 477 ? -10.765 27.242 3.653 1.000 13.020 371 ALA A CA 1
ATOM 2985 C C . ALA A 1 477 ? -10.843 28.757 3.817 1.000 12.360 371 ALA A C 1
ATOM 2986 O O . ALA A 1 477 ? -11.758 29.284 4.446 1.000 12.710 371 ALA A O 1
ATOM 2988 N N . SER A 1 478 ? -9.894 29.453 3.190 1.000 12.170 372 SER A N 1
ATOM 2989 C CA . SER A 1 478 ? -9.949 30.899 3.086 1.000 12.090 372 SER A CA 1
ATOM 2990 C C . SER A 1 478 ? -11.015 31.312 2.079 1.000 11.540 372 SER A C 1
ATOM 2991 O O . SER A 1 478 ? -10.980 30.883 0.927 1.000 12.070 372 SER A O 1
ATOM 2994 N N . HIS A 1 479 ? -11.924 32.178 2.534 1.000 11.230 373 HIS A N 1
ATOM 2995 C CA . HIS A 1 479 ? -12.833 32.910 1.666 1.000 11.260 373 HIS A CA 1
ATOM 2996 C C . HIS A 1 479 ? -12.515 34.405 1.698 1.000 11.500 373 HIS A C 1
ATOM 2997 O O . HIS A 1 479 ? -13.357 35.232 1.358 1.000 12.580 373 HIS A O 1
ATOM 3004 N N . THR A 1 480 ? -11.293 34.754 2.102 1.000 11.360 374 THR A N 1
ATOM 3005 C CA . THR A 1 480 ? -10.867 36.144 2.142 1.000 11.540 374 THR A CA 1
ATOM 3006 C C . THR A 1 480 ? -10.430 36.576 0.749 1.000 11.640 374 THR A C 1
ATOM 3007 O O . THR A 1 480 ? -9.713 35.836 0.081 1.000 11.970 374 THR A O 1
ATOM 3011 N N . PRO A 1 481 ? -10.770 37.791 0.265 1.000 11.570 375 PRO A N 1
ATOM 3012 C CA . PRO A 1 481 ? -11.611 38.769 0.961 1.000 11.430 375 PRO A CA 1
ATOM 3013 C C . PRO A 1 481 ? -13.112 38.556 0.773 1.000 11.300 375 PRO A C 1
ATOM 3014 O O . PRO A 1 481 ? -13.561 38.171 -0.305 1.000 11.710 375 PRO A O 1
ATOM 3018 N N . VAL A 1 482 ? -13.878 38.842 1.829 1.000 11.320 376 VAL A N 1
ATOM 3019 C CA . VAL A 1 482 ? -15.324 38.961 1.748 1.000 11.540 376 VAL A CA 1
ATOM 3020 C C . VAL A 1 482 ? -15.672 40.433 1.964 1.000 11.400 376 VAL A C 1
ATOM 3021 O O . VAL A 1 482 ? -14.932 41.168 2.621 1.000 11.530 376 VAL A O 1
ATOM 3025 N N . THR A 1 483 ? -16.809 40.860 1.404 1.000 11.520 377 THR A N 1
ATOM 3026 C CA . THR A 1 483 ? -17.316 42.210 1.600 1.000 11.850 377 THR A CA 1
ATOM 3027 C C . THR A 1 483 ? -16.267 43.236 1.179 1.000 11.750 377 THR A C 1
ATOM 3028 O O . THR A 1 483 ? -15.834 44.073 1.972 1.000 12.280 377 THR A O 1
ATOM 3032 N N . MET A 1 484 ? -15.876 43.182 -0.094 1.000 11.940 378 MET A N 1
ATOM 3033 C CA . MET A 1 484 ? -15.112 44.260 -0.692 1.000 12.190 378 MET A CA 1
ATOM 3034 C C . MET A 1 484 ? -16.007 45.496 -0.728 1.000 12.080 378 MET A C 1
ATOM 3035 O O . MET A 1 484 ? -17.067 45.466 -1.3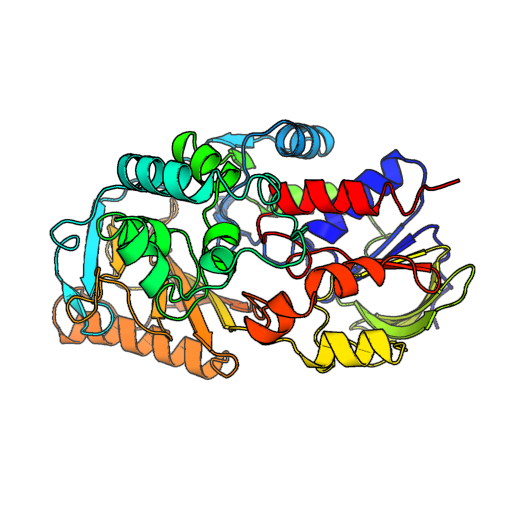52 1.000 12.920 378 MET A O 1
ATOM 3040 N N . PHE A 1 485 ? -15.605 46.558 -0.017 1.000 12.010 379 PHE A N 1
ATOM 3041 C CA . PHE A 1 485 ? -16.476 47.709 0.162 1.000 12.190 379 PHE A CA 1
ATOM 3042 C C . PHE A 1 485 ? -15.660 48.997 0.220 1.000 12.430 379 PHE A C 1
ATOM 3043 O O . PHE A 1 485 ? -14.441 48.972 0.369 1.000 12.830 379 PHE A O 1
ATOM 3051 N N . VAL A 1 486 ? -16.362 50.125 0.077 1.000 12.280 380 VAL A N 1
ATOM 3052 C CA . VAL A 1 486 ? -15.757 51.435 0.244 1.000 12.780 380 VAL A CA 1
ATOM 3053 C C . VAL A 1 486 ? -16.639 52.263 1.172 1.000 12.760 380 VAL A C 1
ATOM 3054 O O . VAL A 1 486 ? -17.761 51.885 1.489 1.000 12.820 380 VAL A O 1
ATOM 3058 N N . SER A 1 487 ? -16.108 53.410 1.600 1.000 13.350 381 SER A N 1
ATOM 3059 C CA . SER A 1 487 ? -16.803 54.275 2.537 1.000 13.750 381 SER A CA 1
ATOM 3060 C C . SER A 1 487 ? -18.026 54.914 1.883 1.000 13.850 381 SER A C 1
ATOM 3061 O O . SER A 1 487 ? -18.103 55.053 0.664 1.000 13.560 381 SER A O 1
ATOM 3064 N N . ALA A 1 488 ? -18.966 55.341 2.727 1.000 14.060 382 ALA A N 1
ATOM 3065 C CA . ALA A 1 488 ? -20.118 56.112 2.285 1.000 14.760 382 ALA A CA 1
ATOM 3066 C C . ALA A 1 488 ? -19.678 57.330 1.474 1.000 15.050 382 ALA A C 1
ATOM 3067 O O . ALA A 1 488 ? -20.304 57.662 0.470 1.000 15.050 382 ALA A O 1
ATOM 3069 N N . GLU A 1 489 ? -18.602 58.000 1.910 1.000 15.560 383 GLU A N 1
ATOM 3070 C CA . GLU A 1 489 ? -18.129 59.194 1.227 1.000 16.460 383 GLU A CA 1
ATOM 3071 C C . GLU A 1 489 ? -17.675 58.853 -0.192 1.000 16.100 383 GLU A C 1
ATOM 3072 O O . GLU A 1 489 ? -17.946 59.613 -1.120 1.000 15.960 383 GLU A O 1
ATOM 3078 N N . GLU A 1 490 ? -16.979 57.722 -0.368 1.000 15.390 384 GLU A N 1
ATOM 3079 C CA . GLU A 1 490 ? -16.544 57.320 -1.698 1.000 15.190 384 GLU A CA 1
ATOM 3080 C C . GLU A 1 490 ? -17.759 57.057 -2.588 1.000 14.470 384 GLU A C 1
ATOM 3081 O O . GLU A 1 490 ? -17.773 57.458 -3.748 1.000 14.340 384 GLU A O 1
ATOM 3087 N N . ILE A 1 491 ? -18.781 56.389 -2.042 1.000 13.780 385 ILE A N 1
ATOM 3088 C CA . ILE A 1 491 ? -19.984 56.081 -2.804 1.000 13.840 385 ILE A CA 1
ATOM 3089 C C . ILE A 1 491 ? -20.694 57.375 -3.201 1.000 14.250 385 ILE A C 1
ATOM 3090 O O . ILE A 1 491 ? -21.141 57.511 -4.340 1.000 14.250 385 ILE A O 1
ATOM 3095 N N . ARG A 1 492 ? -20.788 58.319 -2.258 1.000 14.780 386 ARG A N 1
ATOM 3096 C CA . ARG A 1 492 ? -21.414 59.612 -2.500 1.000 15.670 386 ARG A CA 1
ATOM 3097 C C . ARG A 1 492 ? -20.731 60.322 -3.672 1.000 15.570 386 ARG A C 1
ATOM 3098 O O . ARG A 1 492 ? -21.393 61.012 -4.453 1.000 15.910 386 ARG A O 1
ATOM 3106 N N . GLY A 1 493 ? -19.413 60.134 -3.800 1.000 15.450 387 GLY A N 1
ATOM 3107 C CA . GLY A 1 493 ? -18.632 60.735 -4.871 1.000 15.640 387 GLY A CA 1
ATOM 3108 C C . GLY A 1 493 ? -18.652 59.936 -6.177 1.000 15.400 387 GLY A C 1
ATOM 3109 O O . GLY A 1 493 ? -17.892 60.243 -7.091 1.000 16.950 387 GLY A O 1
ATOM 3110 N N . GLY A 1 494 ? -19.494 58.898 -6.254 1.000 14.830 388 GLY A N 1
ATOM 3111 C CA . GLY A 1 494 ? -19.701 58.155 -7.488 1.000 14.450 388 GLY A CA 1
ATOM 3112 C C . GLY A 1 494 ? -18.695 57.022 -7.698 1.000 13.890 388 GLY A C 1
ATOM 3113 O O . GLY A 1 494 ? -18.421 56.653 -8.836 1.000 14.310 388 GLY A O 1
ATOM 3114 N N . PHE A 1 495 ? -18.189 56.433 -6.606 1.000 13.410 389 PHE A N 1
ATOM 3115 C CA . PHE A 1 495 ? -17.226 55.347 -6.699 1.000 13.050 389 PHE A CA 1
ATOM 3116 C C . PHE A 1 495 ? -17.683 54.266 -7.680 1.000 12.630 389 PHE A C 1
ATOM 3117 O O . PHE A 1 495 ? -16.908 53.853 -8.537 1.000 12.750 389 PHE A O 1
ATOM 3125 N N . TYR A 1 496 ? -18.924 53.785 -7.543 1.000 12.550 390 TYR A N 1
ATOM 3126 C CA . TYR A 1 496 ? -19.362 52.638 -8.328 1.000 12.770 390 TYR A CA 1
ATOM 3127 C C . TYR A 1 496 ? -19.556 53.003 -9.799 1.000 13.150 390 TYR A C 1
ATOM 3128 O O . TYR A 1 496 ? -19.279 52.186 -10.671 1.000 13.390 390 TYR A O 1
ATOM 3137 N N . ARG A 1 497 ? -20.009 54.228 -10.085 1.000 13.250 391 ARG A N 1
ATOM 3138 C CA . ARG A 1 497 ? -20.078 54.682 -11.464 1.000 13.680 391 ARG A CA 1
ATOM 3139 C C . ARG A 1 497 ? -18.679 54.658 -12.077 1.000 13.500 391 ARG A C 1
ATOM 3140 O O . ARG A 1 497 ? -18.490 54.202 -13.203 1.000 13.400 391 ARG A O 1
ATOM 3148 N N . GLN A 1 498 ? -17.700 55.174 -11.331 1.000 13.200 392 GLN A N 1
ATOM 3149 C CA . GLN A 1 498 ? -16.328 55.241 -11.804 1.000 13.630 392 GLN A CA 1
ATOM 3150 C C . GLN A 1 498 ? -15.751 53.835 -11.964 1.000 13.260 392 GLN A C 1
ATOM 3151 O O . GLN A 1 498 ? -14.998 53.581 -12.901 1.000 13.800 392 GLN A O 1
ATOM 3157 N N . LEU A 1 499 ? -16.108 52.929 -11.045 1.000 13.170 393 LEU A N 1
ATOM 3158 C CA . LEU A 1 499 ? -15.656 51.548 -11.111 1.000 13.080 393 LEU A CA 1
ATOM 3159 C C . LEU A 1 499 ? -16.136 50.901 -12.411 1.000 12.650 393 LEU A C 1
ATOM 3160 O O . LEU A 1 499 ? -15.351 50.299 -13.140 1.000 12.600 393 LEU A O 1
ATOM 3165 N N . TYR A 1 500 ? -17.429 51.036 -12.716 1.000 12.870 394 TYR A N 1
ATOM 3166 C CA . TYR A 1 500 ? -17.970 50.399 -13.906 1.000 13.000 394 TYR A CA 1
ATOM 3167 C C . TYR A 1 500 ? -17.420 51.047 -15.175 1.000 13.120 394 TYR A C 1
ATOM 3168 O O . TYR A 1 500 ? -17.290 50.368 -16.187 1.000 13.380 394 TYR A O 1
ATOM 3177 N N . GLU A 1 501 ? -17.047 52.332 -15.110 1.000 13.470 395 GLU A N 1
ATOM 3178 C CA . GLU A 1 501 ? -16.479 53.012 -16.266 1.000 14.080 395 GLU A CA 1
ATOM 3179 C C . GLU A 1 501 ? -15.132 52.389 -16.651 1.000 13.660 395 GLU A C 1
ATOM 3180 O O . GLU A 1 501 ? -14.706 52.535 -17.792 1.000 14.110 395 GLU A O 1
ATOM 3186 N N . LEU A 1 502 ? -14.475 51.671 -15.723 1.000 13.410 396 LEU A N 1
ATOM 3187 C CA . LEU A 1 502 ? -13.208 51.006 -16.008 1.000 13.640 396 LEU A CA 1
ATOM 3188 C C . LEU A 1 502 ? -13.360 49.891 -17.042 1.000 13.660 396 LEU A C 1
ATOM 3189 O O . LEU A 1 502 ? -12.378 49.521 -17.681 1.000 14.150 396 LEU A O 1
ATOM 3194 N N . GLN A 1 503 ? -14.555 49.303 -17.153 1.000 13.470 397 GLN A N 1
ATOM 3195 C CA . GLN A 1 503 ? -14.748 48.116 -17.973 1.000 13.900 397 GLN A CA 1
ATOM 3196 C C . GLN A 1 503 ? -14.329 48.387 -19.417 1.000 14.020 397 GLN A C 1
ATOM 3197 O O . GLN A 1 503 ? -14.804 49.338 -20.035 1.000 14.780 397 GLN A O 1
ATOM 3203 N N . GLY A 1 504 ? -13.449 47.533 -19.953 1.000 14.080 398 GLY A N 1
ATOM 3204 C CA . GLY A 1 504 ? -13.106 47.555 -21.365 1.000 14.460 398 GLY A CA 1
ATOM 3205 C C . GLY A 1 504 ? -11.774 48.233 -21.685 1.000 14.890 398 GLY A C 1
ATOM 3206 O O . GLY A 1 504 ? -11.321 48.147 -22.823 1.000 15.460 398 GLY A O 1
ATOM 3207 N N . LEU A 1 505 ? -11.138 48.908 -20.718 1.000 14.720 399 LEU A N 1
ATOM 3208 C CA . LEU A 1 505 ? -9.884 49.587 -21.013 1.000 16.020 399 LEU A CA 1
ATOM 3209 C C . LEU A 1 505 ? -8.838 48.560 -21.441 1.000 15.710 399 LEU A C 1
ATOM 3210 O O . LEU A 1 505 ? -8.604 47.577 -20.740 1.000 15.420 399 LEU A O 1
ATOM 3215 N N . ASN A 1 506 ? -8.203 48.814 -22.591 1.000 15.780 400 ASN A N 1
ATOM 3216 C CA . ASN A 1 506 ? -7.152 47.959 -23.120 1.000 16.470 400 ASN A CA 1
ATOM 3217 C C . ASN A 1 506 ? -7.560 46.492 -23.022 1.000 15.710 400 ASN A C 1
ATOM 3218 O O . ASN A 1 506 ? -6.858 45.678 -22.421 1.000 15.630 400 ASN A O 1
ATOM 3223 N N . SER A 1 507 ? -8.715 46.185 -23.618 1.000 15.150 401 SER A N 1
ATOM 3224 C CA . SER A 1 507 ? -9.150 44.821 -23.871 1.000 14.670 401 SER A CA 1
ATOM 3225 C C . SER A 1 507 ? -9.431 44.056 -22.579 1.000 14.060 401 SER A C 1
ATOM 3226 O O . SER A 1 507 ? -9.514 42.835 -22.622 1.000 13.940 401 SER A O 1
ATOM 3229 N N . THR A 1 508 ? -9.621 44.774 -21.463 1.000 13.570 402 THR A N 1
ATOM 3230 C CA . THR A 1 508 ? -9.697 44.164 -20.142 1.000 13.450 402 THR A CA 1
ATOM 3231 C C . THR A 1 508 ? -11.072 44.410 -19.526 1.000 12.980 402 THR A C 1
ATOM 3232 O O . THR A 1 508 ? -11.551 45.543 -19.505 1.000 13.000 402 THR A O 1
ATOM 3236 N N . PHE A 1 509 ? -11.653 43.336 -18.983 1.000 12.500 403 PHE A N 1
ATOM 3237 C CA . PHE A 1 509 ? -12.973 43.353 -18.379 1.000 12.420 403 PHE A CA 1
ATOM 3238 C C . PHE A 1 509 ? -12.908 42.632 -17.039 1.000 12.110 403 PHE A C 1
ATOM 3239 O O . PHE A 1 509 ? -11.985 41.856 -16.797 1.000 12.160 403 PHE A O 1
ATOM 3247 N N . TRP A 1 510 ? -13.914 42.876 -16.196 1.000 11.820 404 TRP A N 1
ATOM 3248 C CA . TRP A 1 510 ? -13.892 42.415 -14.818 1.000 11.910 404 TRP A CA 1
ATOM 3249 C C . TRP A 1 510 ? -15.248 41.838 -14.441 1.000 11.600 404 TRP A C 1
ATOM 3250 O O . TRP A 1 510 ? -16.283 42.336 -14.881 1.000 12.160 404 TRP A O 1
ATOM 3261 N N . THR A 1 511 ? -15.245 40.819 -13.577 1.000 11.280 405 THR A N 1
ATOM 3262 C CA . THR A 1 511 ? -16.478 40.380 -12.947 1.000 11.420 405 THR A CA 1
ATOM 3263 C C . THR A 1 511 ? -16.145 39.738 -11.607 1.000 11.140 405 THR A C 1
ATOM 3264 O O . THR A 1 511 ? -14.975 39.629 -11.236 1.000 12.040 405 THR A O 1
ATOM 3268 N N . GLY A 1 512 ? -17.191 39.359 -10.875 1.000 11.220 406 GLY A N 1
ATOM 3269 C CA . GLY A 1 512 ? -17.038 38.682 -9.601 1.000 11.170 406 GLY A CA 1
ATOM 3270 C C . GLY A 1 512 ? -17.608 39.495 -8.443 1.000 10.980 406 GLY A C 1
ATOM 3271 O O . GLY A 1 512 ? -18.195 40.561 -8.640 1.000 11.120 406 GLY A O 1
ATOM 3272 N N . ALA A 1 513 ? -17.386 38.967 -7.237 1.000 11.050 407 ALA A N 1
ATOM 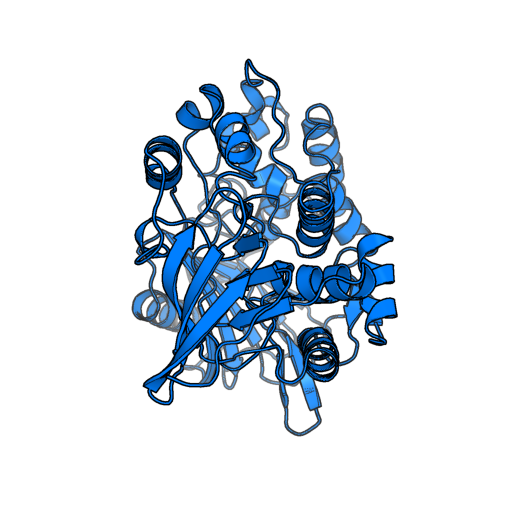3273 C CA . ALA A 1 513 ? -18.026 39.409 -6.005 1.000 11.320 407 ALA A CA 1
ATOM 3274 C C . ALA A 1 513 ? -17.724 40.861 -5.630 1.000 11.480 407 ALA A C 1
ATOM 3275 O O . ALA A 1 513 ? -18.407 41.415 -4.772 1.000 12.180 407 ALA A O 1
ATOM 3277 N N . THR A 1 514 ? -16.694 41.476 -6.220 1.000 11.470 408 THR A N 1
ATOM 3278 C CA . THR A 1 514 ? -16.408 42.881 -5.964 1.000 11.630 408 THR A CA 1
ATOM 3279 C C . THR A 1 514 ? -17.351 43.779 -6.770 1.000 11.780 408 THR A C 1
ATOM 3280 O O . THR A 1 514 ? -17.626 44.915 -6.376 1.000 12.390 408 THR A O 1
ATOM 3284 N N . TRP A 1 515 ? -17.824 43.264 -7.911 1.000 11.470 409 TRP A N 1
ATOM 3285 C CA . TRP A 1 515 ? -18.505 44.057 -8.927 1.000 11.530 409 TRP A CA 1
ATOM 3286 C C . TRP A 1 515 ? -20.025 43.976 -8.823 1.000 11.640 409 TRP A C 1
ATOM 3287 O O . TRP A 1 515 ? -20.719 44.760 -9.471 1.000 12.450 409 TRP A O 1
ATOM 3298 N N . ALA A 1 516 ? -20.538 43.008 -8.064 1.000 11.630 410 ALA A N 1
ATOM 3299 C CA . ALA A 1 516 ? -21.971 42.819 -7.915 1.000 11.890 410 ALA A CA 1
ATOM 3300 C C . ALA A 1 516 ? -22.204 42.001 -6.652 1.000 11.880 410 ALA A C 1
ATOM 3301 O O . ALA A 1 516 ? -21.256 41.463 -6.083 1.000 12.200 410 ALA A O 1
ATOM 3303 N N . SER A 1 517 ? -23.465 41.922 -6.226 1.000 11.620 411 SER A N 1
ATOM 3304 C CA . SER A 1 517 ? -23.859 41.176 -5.042 1.000 11.590 411 SER A CA 1
ATOM 3305 C C . SER A 1 517 ? -23.258 39.770 -5.069 1.000 11.360 411 SER A C 1
ATOM 3306 O O . SER A 1 517 ? -23.348 39.074 -6.079 1.000 11.390 411 SER A O 1
ATOM 3309 N N . ASP A 1 518 ? -22.677 39.354 -3.938 1.000 10.840 412 ASP A N 1
ATOM 3310 C CA . ASP A 1 518 ? -21.851 38.158 -3.865 1.000 10.900 412 ASP A CA 1
ATOM 3311 C C . ASP A 1 518 ? -22.718 36.913 -3.680 1.000 10.830 412 ASP A C 1
ATOM 3312 O O . ASP A 1 518 ? -22.670 36.243 -2.648 1.000 11.210 412 ASP A O 1
ATOM 3317 N N . TYR A 1 519 ? -23.490 36.615 -4.735 1.000 11.040 413 TYR A N 1
ATOM 3318 C CA . TYR A 1 519 ? -24.286 35.404 -4.861 1.000 11.230 413 TYR A CA 1
ATOM 3319 C C . TYR A 1 519 ? -24.111 34.897 -6.281 1.000 11.180 413 TYR A C 1
ATOM 3320 O O . TYR A 1 519 ? -24.197 35.682 -7.216 1.000 11.000 413 TYR A O 1
ATOM 3329 N N . SER A 1 520 ? -23.838 33.601 -6.418 1.000 10.940 414 SER A N 1
ATOM 3330 C CA . SER A 1 520 ? -23.539 33.022 -7.718 1.000 10.960 414 SER A CA 1
ATOM 3331 C C . SER A 1 520 ? -24.587 33.412 -8.761 1.000 10.970 414 SER A C 1
ATOM 3332 O O . SER A 1 520 ? -24.234 33.842 -9.855 1.000 11.330 414 SER A O 1
ATOM 3335 N N . THR A 1 521 ? -25.875 33.292 -8.433 1.000 11.170 415 THR A N 1
ATOM 3336 C CA . THR A 1 521 ? -26.901 33.561 -9.431 1.000 11.480 415 THR A CA 1
ATOM 3337 C C . THR A 1 521 ? -26.785 34.996 -9.946 1.000 11.350 415 THR A C 1
ATOM 3338 O O . THR A 1 521 ? -26.890 35.241 -11.149 1.000 11.710 415 THR A O 1
ATOM 3342 N N . LEU A 1 522 ? -26.598 35.951 -9.030 1.000 11.220 416 LEU A N 1
ATOM 3343 C CA . LEU A 1 522 ? -26.530 37.352 -9.415 1.000 11.460 416 LEU A CA 1
ATOM 3344 C C . LEU A 1 522 ? -25.224 37.644 -10.150 1.000 11.660 416 LEU A C 1
ATOM 3345 O O . LEU A 1 522 ? -25.194 38.459 -11.069 1.000 11.780 416 LEU A O 1
ATOM 3350 N N . LEU A 1 523 ? -24.139 36.980 -9.751 1.000 11.190 417 LEU A N 1
ATOM 3351 C CA . LEU A 1 523 ? -22.870 37.149 -10.442 1.000 11.130 417 LEU A CA 1
ATOM 3352 C C . LEU A 1 523 ? -22.928 36.577 -11.856 1.000 11.270 417 LEU A C 1
ATOM 3353 O O . LEU A 1 523 ? -22.293 37.117 -12.754 1.000 11.490 417 LEU A O 1
ATOM 3358 N N . TRP A 1 524 ? -23.671 35.487 -12.055 1.000 11.200 418 TRP A N 1
ATOM 3359 C CA . TRP A 1 524 ? -23.853 34.949 -13.394 1.000 11.490 418 TRP A CA 1
ATOM 3360 C C . TRP A 1 524 ? -24.569 35.977 -14.271 1.000 11.920 418 TRP A C 1
ATOM 3361 O O . TRP A 1 524 ? -24.160 36.224 -15.405 1.000 12.300 418 TRP A O 1
ATOM 3372 N N . GLY A 1 525 ? -25.618 36.608 -13.734 1.000 12.130 419 GLY A N 1
ATOM 3373 C CA . GLY A 1 525 ? -26.334 37.636 -14.469 1.000 12.530 419 GLY A CA 1
ATOM 3374 C C . GLY A 1 525 ? -25.430 38.808 -14.842 1.000 12.810 419 GLY A C 1
ATOM 3375 O O . GLY A 1 525 ? -25.442 39.269 -15.979 1.000 13.120 419 GLY A O 1
ATOM 3376 N N . TYR A 1 526 ? -24.643 39.296 -13.881 1.000 12.540 420 TYR A N 1
ATOM 3377 C CA . TYR A 1 526 ? -23.764 40.419 -14.154 1.000 12.360 420 TYR A CA 1
ATOM 3378 C C . TYR A 1 526 ? -22.695 40.018 -15.168 1.000 12.400 420 TYR A C 1
ATOM 3379 O O . TYR A 1 526 ? -22.353 40.796 -16.055 1.000 12.590 420 TYR A O 1
ATOM 3388 N N . THR A 1 527 ? -22.161 38.801 -15.026 1.000 12.070 421 THR A N 1
ATOM 3389 C CA . THR A 1 527 ? -21.159 38.298 -15.950 1.000 12.160 421 THR A CA 1
ATOM 3390 C C . THR A 1 527 ? -21.710 38.306 -17.377 1.000 12.670 421 THR A C 1
ATOM 3391 O O . THR A 1 527 ? -20.993 38.662 -18.309 1.000 12.970 421 THR A O 1
ATOM 3395 N N . ASP A 1 528 ? -22.980 37.923 -17.551 1.000 13.170 422 ASP A N 1
ATOM 3396 C CA . ASP A 1 528 ? -23.589 37.963 -18.873 1.000 13.770 422 ASP A CA 1
ATOM 3397 C C . ASP A 1 528 ? -23.606 39.388 -19.422 1.000 13.630 422 ASP A C 1
ATOM 3398 O O . ASP A 1 528 ? -23.413 39.583 -20.619 1.000 13.850 422 ASP A O 1
ATOM 3403 N N . GLU A 1 529 ? -23.832 40.387 -18.568 1.000 13.710 423 GLU A N 1
ATOM 3404 C CA . GLU A 1 529 ? -23.788 41.767 -19.024 1.000 14.380 423 GLU A CA 1
ATOM 3405 C C . GLU A 1 529 ? -22.383 42.139 -19.494 1.000 13.750 423 GLU A C 1
ATOM 3406 O O . GLU A 1 529 ? -22.224 42.824 -20.504 1.000 14.030 423 GLU A O 1
ATOM 3412 N N . VAL A 1 530 ? -21.358 41.698 -18.757 1.000 12.980 424 VAL A N 1
ATOM 3413 C CA . VAL A 1 530 ? -19.984 41.986 -19.130 1.000 12.830 424 VAL A CA 1
ATOM 3414 C C . VAL A 1 530 ? -19.650 41.281 -20.446 1.000 12.830 424 VAL A C 1
ATOM 3415 O O . VAL A 1 530 ? -19.021 41.872 -21.321 1.000 12.780 424 VAL A O 1
ATOM 3419 N N . LEU A 1 531 ? -20.097 40.029 -20.605 1.000 12.710 425 LEU A N 1
ATOM 3420 C CA . LEU A 1 531 ? -19.864 39.295 -21.841 1.000 13.310 425 LEU A CA 1
ATOM 3421 C C . LEU A 1 531 ? -20.530 40.002 -23.025 1.000 13.450 425 LEU A C 1
ATOM 3422 O O . LEU A 1 531 ? -19.996 39.985 -24.132 1.000 13.410 425 LEU A O 1
ATOM 3427 N N A ASP A 1 532 ? -21.683 40.633 -22.783 0.500 13.760 426 ASP A N 1
ATOM 3428 N N B ASP A 1 532 ? -21.700 40.611 -22.796 0.500 13.450 426 ASP A N 1
ATOM 3429 C CA A ASP A 1 532 ? -22.380 41.373 -23.822 0.500 14.550 426 ASP A CA 1
ATOM 3430 C CA B ASP A 1 532 ? -22.372 41.385 -23.830 0.500 13.990 426 ASP A CA 1
ATOM 3431 C C A ASP A 1 532 ? -21.515 42.554 -24.264 0.500 14.120 426 ASP A C 1
ATOM 3432 C C B ASP A 1 532 ? -21.482 42.542 -24.271 0.500 13.820 426 ASP A C 1
ATOM 3433 O O A ASP A 1 532 ? -21.368 42.799 -25.460 0.500 14.280 426 ASP A O 1
ATOM 3434 O O B ASP A 1 532 ? -21.301 42.769 -25.466 0.500 13.950 426 ASP A O 1
ATOM 3443 N N . GLN A 1 533 ? -20.923 43.268 -23.298 1.000 13.920 427 GLN A N 1
ATOM 3444 C CA . GLN A 1 533 ? -20.022 44.369 -23.598 1.000 14.270 427 GLN A CA 1
ATOM 3445 C C . GLN A 1 533 ? -18.819 43.862 -24.393 1.000 13.860 427 GLN A C 1
ATOM 3446 O O . GLN A 1 533 ? -18.387 44.505 -25.346 1.000 14.510 427 GLN A O 1
ATOM 3452 N N . MET A 1 534 ? -18.286 42.698 -24.009 1.000 13.350 428 MET A N 1
ATOM 3453 C CA . MET A 1 534 ? -17.146 42.106 -24.692 1.000 13.510 428 MET A CA 1
ATOM 3454 C C . MET A 1 534 ? -17.492 41.740 -26.139 1.000 14.220 428 MET A C 1
ATOM 3455 O O . MET A 1 534 ? -16.605 41.706 -26.992 1.000 14.850 428 MET A O 1
ATOM 3460 N N . ALA A 1 535 ? -18.778 41.494 -26.421 1.000 15.600 429 ALA A N 1
ATOM 3461 C CA . ALA A 1 535 ? -19.234 41.095 -27.748 1.000 16.790 429 ALA A CA 1
ATOM 3462 C C . ALA A 1 535 ? -19.729 42.281 -28.584 1.000 18.200 429 ALA A C 1
ATOM 3463 O O . ALA A 1 535 ? -20.370 42.075 -29.616 1.000 19.270 429 ALA A O 1
ATOM 3465 N N . SER A 1 536 ? -19.438 43.517 -28.169 1.000 18.920 430 SER A N 1
ATOM 3466 C CA . SER A 1 536 ? -19.900 44.684 -28.910 1.000 20.110 430 SER A CA 1
ATOM 3467 C C . SER A 1 536 ? -19.254 44.724 -30.295 1.000 21.260 430 SER A C 1
ATOM 3468 O O . SER A 1 536 ? -18.115 44.295 -30.468 1.000 21.710 430 SER A O 1
ATOM 3471 N N . SER A 1 537 ? -19.999 45.248 -31.279 1.000 22.750 431 SER A N 1
ATOM 3472 C CA . SER A 1 537 ? -19.546 45.308 -32.661 1.000 24.660 431 SER A CA 1
ATOM 3473 C C . SER A 1 537 ? -19.542 46.762 -33.146 1.000 25.710 431 SER A C 1
ATOM 3474 O O . SER A 1 537 ? -19.005 47.606 -32.408 1.000 26.950 431 SER A O 1
#

Sequence (431 aa):
ARDTISSRDVIILGGGSSGTYAAIRLRDQGKTVAVVERNNYLGGHGETYYTEDNTPLNFGVEGFFNTTVTRNYLERLQVPYGRRDPAPAHEDYVNLNTGQRTEYTPGQLQDREAFAKWVDAISQFGFLDDGVYRIPEPVPEDLISPFADFVKKYHLEEDAVYALFSHTSGDVLEMITLYVIQYIGVPHAAALNEGYVRPIEGIAALYKSAGKELGSDVLLETTPEAVQRFEDGVEVIVRSADGTKTLLKGKQLLVTIPPLLENLHGFFPLSDQESRLFSKWQYHQYWAALVNDTGLPDDVNIVNVDTERLYGVPEEPFIWRLDDNHWAPGYHNIKLVGGSEFGEDEAKAYMYERLDLLHAEGTYATHKPEIVKFASHTPVTMFVSAEEIRGGFYRQLYELQGLNSTFWTGATWASDYSTLLWGYTDEVLDDQMASS

Organism: Aspergillus oryzae (strain ATCC 42149 / RIB 40) (NCBI:txid510516)